Protein AF-A0A0T6AXT2-F1 (afdb_monomer_lite)

pLDDT: mean 82.11, std 9.49, range [40.38, 95.31]

Foldseek 3Di:
DVPDPDPVVVLVVLLVVLVVCVVVVVLVVVLPDDCVVCVVSNLVSLVVVQVVDQLLPRCSLVSSLVSQVVVDAVSLLVSLQSLQQSLLSLLVALDLSSLVSSLVSLVSNLVSLVSHDQVSQKYWDDDDPPPDFDWDFDDDDPPDPDDTDTDGDDPDTDMDGSLVSVLVSLVSVLLNLLCVQDVVCSVVSDPDLVVSLLVCLLSLQLQSSVVNCVSVVNDCLSSLLSLLVVLVVCVVDDQVVLVVSLVNNVCPVDPQDDPGSSSSSVSVSVVVLVVPDDPLDCSSLLSSLLSCLVVVHDDDPVSLQVCLQNDLQSVLVSCLVSVVLVVSLVSLLVVLCLLVVRCVVSNNHPDHPALVDDDDDHPLVSLVVSLVVLVVVCVVDPVSPCVVSSVSSVVSSVVSVVVVVVSVVVNVVVVVVPPD

Secondary structure (DSSP, 8-state):
-TT-S-HHHHHHHHHHHHHHHHHTT-HHHHHH---GGGHHHHHHHHHHHHHHS-STT-HHHHHHHHHHHHT-GGGHHHHHHHHHHHHHHHTT---HHHHHHHHHHHHHHHHHHHTS-GGG-EEEPPPPTTPPPEEEEPPPPTT--PPPPEEEE-----EEEHHHHHHHHHHHHHHHHHHHH-GGGGGS----HHHHHHHHHHHT-HHHHHHHHHHHT--SHHHHHHHHHHHHHHTTS-HHHHHHHHHTT-GGGS----SSHHHHHHHHHHHHHHHHSPTT--HHHHHHHHHHHHTTPPPPHHHHHHHHHHHHHHHHHHHHHTT-HHHHHHHHHHHHHHHTTSSGGGGT-SS-S-TTSPPP---HHHHHHHHHHHHHHHHH-TT-TTHHHHHHHHHHHHHHHHHHHHHHHHHHHHHHHT--

Sequence (420 aa):
MHSNPDKERKKDNLRELVKTLLDKRDLDTLMSFTYADMQELFCSILFMRARATDAIDNMYYDFLYSYQINRGAPFFRLAGSVMYEQAFRLSQYGTLEALEKQVKCYLASVNAFSLCDPKFTWVIKPFDVEIEEEVIELPREAGSDAEPEVIKLKKQLEVIDLVAIKKELALAIARLKLAKFDKKFITNFMTSPIELIMYLACAGIYKCALSLCTTFDVPYEPVFEIFTQQCLHTTTRDEAITWNWLVENDLHDLPIIGNSAIDVAWQLLQTLLFQYEEEHMTVLHRVVVEKMLNLGAFIPYWLSSSYKKRNASELLRLYYYNGYLNEAAQLACENILAVLNYGGEYFGYEKPLLPEVSPFCLPVNVIDSLLEELDVQNQYDVNRPLEKEYKQLKELFLKYIETSARISNEVCRTKMSGIY

Structure (mmCIF, N/CA/C/O backbone):
data_AF-A0A0T6AXT2-F1
#
_entry.id   AF-A0A0T6AXT2-F1
#
loop_
_atom_site.group_PDB
_atom_site.id
_atom_site.type_symbol
_atom_site.label_atom_id
_atom_site.label_alt_id
_atom_site.label_comp_id
_atom_site.label_asym_id
_atom_site.label_entity_id
_atom_site.label_seq_id
_atom_site.pdbx_PDB_ins_code
_atom_site.Cartn_x
_atom_site.Cartn_y
_atom_site.Cartn_z
_atom_site.occupancy
_atom_site.B_iso_or_equiv
_atom_site.auth_seq_id
_atom_site.auth_comp_id
_atom_site.auth_asym_id
_atom_site.auth_atom_id
_atom_site.pdbx_PDB_model_num
ATOM 1 N N . MET A 1 1 ? 24.341 2.643 -50.495 1.00 57.84 1 MET A N 1
ATOM 2 C CA . MET A 1 1 ? 24.407 1.226 -50.049 1.00 57.84 1 MET A CA 1
ATOM 3 C C . MET A 1 1 ? 23.564 0.272 -50.890 1.00 57.84 1 MET A C 1
ATOM 5 O O . MET A 1 1 ? 24.035 -0.826 -51.166 1.00 57.84 1 MET A O 1
ATOM 9 N N . HIS A 1 2 ? 22.362 0.661 -51.332 1.00 62.25 2 HIS A N 1
ATOM 10 C CA . HIS A 1 2 ? 21.473 -0.225 -52.101 1.00 62.25 2 HIS A CA 1
ATOM 11 C C . HIS A 1 2 ? 22.062 -0.736 -53.431 1.00 62.25 2 HIS A C 1
ATOM 13 O O . HIS A 1 2 ? 21.733 -1.846 -53.836 1.00 62.25 2 HIS A O 1
ATOM 19 N N . SER A 1 3 ? 22.999 0.000 -54.040 1.00 66.06 3 SER A N 1
ATOM 20 C CA . SER A 1 3 ? 23.632 -0.342 -55.324 1.00 66.06 3 SER A CA 1
ATOM 21 C C . SER A 1 3 ? 24.742 -1.402 -55.264 1.00 66.06 3 SER A C 1
ATOM 23 O O . SER A 1 3 ? 25.238 -1.801 -56.312 1.00 66.06 3 SER A O 1
ATOM 25 N N . ASN A 1 4 ? 25.175 -1.849 -54.077 1.00 69.44 4 ASN A N 1
ATOM 26 C CA . ASN A 1 4 ? 26.165 -2.931 -53.991 1.00 69.44 4 ASN A CA 1
ATOM 27 C C . ASN A 1 4 ? 25.477 -4.261 -54.390 1.00 69.44 4 ASN A C 1
ATOM 29 O O . ASN A 1 4 ? 24.362 -4.503 -53.945 1.00 69.44 4 ASN A O 1
ATOM 33 N N . PRO A 1 5 ? 26.031 -5.122 -55.249 1.00 70.19 5 PRO A N 1
ATOM 34 C CA . PRO A 1 5 ? 25.405 -6.414 -55.556 1.00 70.19 5 PRO A CA 1
ATOM 35 C C . PRO A 1 5 ? 25.638 -7.467 -54.458 1.00 70.19 5 PRO A C 1
ATOM 37 O O . PRO A 1 5 ? 24.816 -8.365 -54.286 1.00 70.19 5 PRO A O 1
ATOM 40 N N . ASP A 1 6 ? 26.712 -7.335 -53.675 1.00 79.12 6 ASP A N 1
ATOM 41 C CA . ASP A 1 6 ? 27.110 -8.309 -52.655 1.00 79.12 6 ASP A CA 1
ATOM 42 C C . ASP A 1 6 ? 26.412 -8.047 -51.306 1.00 79.12 6 ASP A C 1
ATOM 44 O O . ASP A 1 6 ? 26.507 -6.958 -50.730 1.00 79.12 6 ASP A O 1
ATOM 48 N N . LYS A 1 7 ? 25.688 -9.053 -50.799 1.00 75.88 7 LYS A N 1
ATOM 49 C CA . LYS A 1 7 ? 24.912 -8.968 -49.553 1.00 75.88 7 LYS A CA 1
ATOM 50 C C . LYS A 1 7 ? 25.792 -8.911 -48.304 1.00 75.88 7 LYS A C 1
ATOM 52 O O . LYS A 1 7 ? 25.381 -8.276 -47.336 1.00 75.88 7 LYS A O 1
ATOM 57 N N . GLU A 1 8 ? 26.965 -9.539 -48.301 1.00 79.12 8 GLU A N 1
ATOM 58 C CA . GLU A 1 8 ? 27.850 -9.538 -47.127 1.00 79.12 8 GLU A CA 1
ATOM 59 C C . GLU A 1 8 ? 28.540 -8.185 -46.986 1.00 79.12 8 GLU A C 1
ATOM 61 O O . GLU A 1 8 ? 28.421 -7.525 -45.952 1.00 79.12 8 GLU A O 1
ATOM 66 N N . ARG A 1 9 ? 29.097 -7.676 -48.089 1.00 81.00 9 ARG A N 1
ATOM 67 C CA . ARG A 1 9 ? 29.699 -6.335 -48.131 1.00 81.00 9 ARG A CA 1
ATOM 68 C C . ARG A 1 9 ? 28.706 -5.222 -47.801 1.00 81.00 9 ARG A C 1
ATOM 70 O O . ARG A 1 9 ? 29.094 -4.214 -47.220 1.00 81.00 9 ARG A O 1
ATOM 77 N N . LYS A 1 10 ? 27.414 -5.377 -48.122 1.00 80.06 10 LYS A N 1
ATOM 78 C CA . LYS A 1 10 ? 26.372 -4.438 -47.656 1.00 80.06 10 LYS A CA 1
ATOM 79 C C . LYS A 1 10 ? 26.297 -4.356 -46.134 1.00 80.06 10 LYS A C 1
ATOM 81 O O . LYS A 1 10 ? 26.192 -3.251 -45.606 1.00 80.06 10 LYS A O 1
ATOM 86 N N . LYS A 1 11 ? 26.328 -5.501 -45.445 1.00 82.06 11 LYS A N 1
ATOM 87 C CA . LYS A 1 11 ? 26.220 -5.569 -43.981 1.00 82.06 11 LYS A CA 1
ATOM 88 C C . LYS A 1 11 ? 27.437 -4.946 -43.309 1.00 82.06 11 LYS A C 1
ATOM 90 O O . LYS A 1 11 ? 27.269 -4.195 -42.351 1.00 82.06 11 LYS A O 1
ATOM 95 N N . ASP A 1 12 ? 28.632 -5.204 -43.830 1.00 82.88 12 ASP A N 1
ATOM 96 C CA . ASP A 1 12 ? 29.866 -4.644 -43.272 1.00 82.88 12 ASP A CA 1
ATOM 97 C C . ASP A 1 12 ? 29.969 -3.137 -43.507 1.00 82.88 12 ASP A C 1
ATOM 99 O O . ASP A 1 12 ? 30.229 -2.392 -42.562 1.00 82.88 12 ASP A O 1
ATOM 103 N N . ASN A 1 13 ? 29.609 -2.665 -44.705 1.00 84.56 13 ASN A N 1
ATOM 104 C CA . ASN A 1 13 ? 29.519 -1.231 -44.974 1.00 84.56 13 ASN A CA 1
ATOM 105 C C . ASN A 1 13 ? 28.505 -0.546 -44.040 1.00 84.56 13 ASN A C 1
ATOM 107 O O . ASN A 1 13 ? 28.740 0.576 -43.595 1.00 84.56 13 ASN A O 1
ATOM 111 N N . LEU A 1 14 ? 27.374 -1.198 -43.732 1.00 85.12 14 LEU A N 1
ATOM 112 C CA . LEU A 1 14 ? 26.386 -0.662 -42.793 1.00 85.12 14 LEU A CA 1
ATOM 113 C C . LEU A 1 14 ? 26.935 -0.595 -41.366 1.00 85.12 14 LEU A C 1
ATOM 115 O O . LEU A 1 14 ? 26.770 0.428 -40.709 1.00 85.12 14 LEU A O 1
ATOM 119 N N . ARG A 1 15 ? 27.620 -1.641 -40.893 1.00 84.81 15 ARG A N 1
ATOM 120 C CA . ARG A 1 15 ? 28.283 -1.632 -39.579 1.00 84.81 15 ARG A CA 1
ATOM 121 C C . ARG A 1 15 ? 29.287 -0.491 -39.465 1.00 84.81 15 ARG A C 1
ATOM 123 O O . ARG A 1 15 ? 29.291 0.205 -38.452 1.00 84.81 15 ARG A O 1
ATOM 130 N N . GLU A 1 16 ? 30.103 -0.283 -40.495 1.00 86.12 16 GLU A N 1
ATOM 131 C CA . GLU A 1 16 ? 31.092 0.794 -40.527 1.00 86.12 16 GLU A CA 1
ATOM 132 C C . GLU A 1 16 ? 30.427 2.178 -40.558 1.00 86.12 16 GLU A C 1
ATOM 134 O O . GLU A 1 16 ? 30.790 3.054 -39.773 1.00 86.12 16 GLU A O 1
ATOM 139 N N . LEU A 1 17 ? 29.384 2.368 -41.372 1.00 86.50 17 LEU A N 1
ATOM 140 C CA . LEU A 1 17 ? 28.624 3.621 -41.407 1.00 86.50 17 LEU A CA 1
ATOM 141 C C . LEU A 1 17 ? 27.991 3.941 -40.049 1.00 86.50 17 LEU A C 1
ATOM 143 O O . LEU A 1 17 ? 28.167 5.038 -39.530 1.00 86.50 17 LEU A O 1
ATOM 147 N N . VAL A 1 18 ? 27.284 2.980 -39.454 1.00 86.00 18 VAL A N 1
ATOM 148 C CA . VAL A 1 18 ? 26.634 3.159 -38.150 1.00 86.00 18 VAL A CA 1
ATOM 149 C C . VAL A 1 18 ? 27.677 3.477 -37.085 1.00 86.00 18 VAL A C 1
ATOM 151 O O . VAL A 1 18 ? 27.495 4.411 -36.313 1.00 86.00 18 VAL A O 1
ATOM 154 N N . LYS A 1 19 ? 28.809 2.763 -37.076 1.00 85.38 19 LYS A N 1
ATOM 155 C CA . LYS A 1 19 ? 29.915 3.048 -36.159 1.00 85.38 19 LYS A CA 1
ATOM 156 C C . LYS A 1 19 ? 30.432 4.479 -36.331 1.00 85.38 19 LYS A C 1
ATOM 158 O O . LYS A 1 19 ? 30.497 5.205 -35.347 1.00 85.38 19 LYS A O 1
ATOM 163 N N . THR A 1 20 ? 30.742 4.898 -37.558 1.00 87.50 20 THR A N 1
ATOM 164 C CA . THR A 1 20 ? 31.305 6.235 -37.817 1.00 87.50 20 THR A CA 1
ATOM 165 C C . THR A 1 20 ? 30.345 7.370 -37.464 1.00 87.50 20 THR A C 1
ATOM 167 O O . THR A 1 20 ? 30.788 8.383 -36.926 1.00 87.50 20 THR A O 1
ATOM 170 N N . LEU A 1 21 ? 29.046 7.217 -37.729 1.00 85.88 21 LEU A N 1
ATOM 171 C CA . LEU A 1 21 ? 28.040 8.231 -37.397 1.00 85.88 21 LEU A CA 1
ATOM 172 C C . LEU A 1 21 ? 27.759 8.302 -35.893 1.00 85.88 21 LEU A C 1
ATOM 174 O O . LEU A 1 21 ? 27.659 9.399 -35.346 1.00 85.88 21 LEU A O 1
ATOM 178 N N . LEU A 1 22 ? 27.714 7.156 -35.207 1.00 84.44 22 LEU A N 1
ATOM 179 C CA . LEU A 1 22 ? 27.574 7.114 -33.749 1.00 84.44 22 LEU A CA 1
ATOM 180 C C . LEU A 1 22 ? 28.797 7.706 -33.039 1.00 84.44 22 LEU A C 1
ATOM 182 O O . LEU A 1 22 ? 28.632 8.455 -32.080 1.00 84.44 22 LEU A O 1
ATOM 186 N N . ASP A 1 23 ? 30.009 7.423 -33.527 1.00 83.38 23 ASP A N 1
ATOM 187 C CA . ASP A 1 23 ? 31.248 7.992 -32.981 1.00 83.38 23 ASP A CA 1
ATOM 188 C C . ASP A 1 23 ? 31.289 9.523 -33.170 1.00 83.38 23 ASP A C 1
ATOM 190 O O . ASP A 1 23 ? 31.785 10.244 -32.306 1.00 83.38 23 ASP A O 1
ATOM 194 N N . LYS A 1 24 ? 30.707 10.036 -34.265 1.00 86.50 24 LYS A N 1
ATOM 195 C CA . LYS A 1 24 ? 30.551 11.477 -34.535 1.00 86.50 24 LYS A CA 1
ATOM 196 C C . LYS A 1 24 ? 29.349 12.128 -33.835 1.00 86.50 24 LYS A C 1
ATOM 198 O O . LYS A 1 24 ? 29.210 13.344 -33.925 1.00 86.50 24 LYS A O 1
ATOM 203 N N . ARG A 1 25 ? 28.498 11.350 -33.152 1.00 83.38 25 ARG A N 1
ATOM 204 C CA . ARG A 1 25 ? 27.211 11.780 -32.563 1.00 83.38 25 ARG A CA 1
ATOM 205 C C . ARG A 1 25 ? 26.263 12.473 -33.554 1.00 83.38 25 ARG A C 1
ATOM 207 O O . ARG A 1 25 ? 25.427 13.276 -33.151 1.00 83.38 25 ARG A O 1
ATOM 214 N N . ASP A 1 26 ? 26.358 12.135 -34.836 1.00 85.94 26 ASP A N 1
ATOM 215 C CA . ASP A 1 26 ? 25.481 12.685 -35.871 1.00 85.94 26 ASP A CA 1
ATOM 216 C C . ASP A 1 26 ? 24.208 11.829 -35.991 1.00 85.94 26 ASP A C 1
ATOM 218 O O . ASP A 1 26 ? 24.061 10.977 -36.870 1.00 85.94 26 ASP A O 1
ATOM 222 N N . LEU A 1 27 ? 23.328 11.977 -34.997 1.00 86.00 27 LEU A N 1
ATOM 223 C CA . LEU A 1 27 ? 22.125 11.153 -34.845 1.00 86.00 27 LEU A CA 1
ATOM 224 C C . LEU A 1 27 ? 21.013 11.552 -35.823 1.00 86.00 27 LEU A C 1
ATOM 226 O O . LEU A 1 27 ? 20.239 10.693 -36.248 1.00 86.00 27 LEU A O 1
ATOM 230 N N . ASP A 1 28 ? 20.957 12.823 -36.218 1.00 85.06 28 ASP A N 1
ATOM 231 C CA . ASP A 1 28 ? 19.927 13.341 -37.120 1.00 85.06 28 ASP A CA 1
ATOM 232 C C . ASP A 1 28 ? 20.070 12.737 -38.519 1.00 85.06 28 ASP A C 1
ATOM 234 O O . ASP A 1 28 ? 19.094 12.263 -39.113 1.00 85.06 28 ASP A O 1
ATOM 238 N N . THR A 1 29 ? 21.305 12.661 -39.028 1.00 86.12 29 THR A N 1
ATOM 239 C CA . THR A 1 29 ? 21.564 11.993 -40.308 1.00 86.12 29 THR A CA 1
ATOM 240 C C . THR A 1 29 ? 21.249 10.505 -40.215 1.00 86.12 29 THR A C 1
ATOM 242 O O . THR A 1 29 ? 20.589 9.969 -41.108 1.00 86.12 29 THR A O 1
ATOM 245 N N . LEU A 1 30 ? 21.603 9.851 -39.104 1.00 85.56 30 LEU A N 1
ATOM 246 C CA . LEU A 1 30 ? 21.303 8.438 -38.869 1.00 85.56 30 LEU A CA 1
ATOM 247 C C . LEU A 1 30 ? 19.792 8.146 -38.840 1.00 85.56 30 LEU A C 1
ATOM 249 O O . LEU A 1 30 ? 19.356 7.100 -39.329 1.00 85.56 30 LEU A O 1
ATOM 253 N N . MET A 1 31 ? 18.997 9.065 -38.291 1.00 85.50 31 MET A N 1
ATOM 254 C CA . MET A 1 31 ? 17.540 8.962 -38.212 1.00 85.50 31 MET A CA 1
ATOM 255 C C . MET A 1 31 ? 16.860 9.198 -39.567 1.00 85.50 31 MET A C 1
ATOM 257 O O . MET A 1 31 ? 15.831 8.586 -39.847 1.00 85.50 31 MET A O 1
ATOM 261 N N . SER A 1 32 ? 17.448 10.041 -40.422 1.00 84.94 32 SER A N 1
ATOM 262 C CA . SER A 1 32 ? 16.905 10.370 -41.748 1.00 84.94 32 SER A CA 1
ATOM 263 C C . SER A 1 32 ? 16.963 9.213 -42.758 1.00 84.94 32 SER A C 1
ATOM 265 O O . SER A 1 32 ? 16.230 9.211 -43.751 1.00 84.94 32 SER A O 1
ATOM 267 N N . PHE A 1 33 ? 17.825 8.216 -42.529 1.00 83.56 33 PHE A N 1
ATOM 268 C CA . PHE A 1 33 ? 18.017 7.117 -43.470 1.00 83.56 33 PHE A CA 1
ATOM 269 C C . PHE A 1 33 ? 16.868 6.100 -43.453 1.00 83.56 33 PHE A C 1
ATOM 271 O O . PHE A 1 33 ? 16.377 5.665 -42.410 1.00 83.56 33 PHE A O 1
ATOM 278 N N . THR A 1 34 ? 16.498 5.634 -44.647 1.00 79.62 34 THR A N 1
ATOM 279 C CA . THR A 1 34 ? 15.553 4.533 -44.855 1.00 79.62 34 THR A CA 1
ATOM 280 C C . THR A 1 34 ? 16.323 3.234 -45.101 1.00 79.62 34 THR A C 1
ATOM 282 O O . THR A 1 34 ? 16.891 3.019 -46.167 1.00 79.62 34 THR A O 1
ATOM 285 N N . TYR A 1 35 ? 16.374 2.342 -44.106 1.00 78.88 35 TYR A N 1
ATOM 286 C CA . TYR A 1 35 ? 17.206 1.130 -44.196 1.00 78.88 35 TYR A CA 1
ATOM 287 C C . TYR A 1 35 ? 16.524 -0.055 -44.899 1.00 78.88 35 TYR A C 1
ATOM 289 O O . TYR A 1 35 ? 17.212 -1.024 -45.225 1.00 78.88 35 TYR A O 1
ATOM 297 N N . ALA A 1 36 ? 15.212 0.023 -45.169 1.00 80.62 36 ALA A N 1
ATOM 298 C CA . ALA A 1 36 ? 14.412 -1.013 -45.838 1.00 80.62 36 ALA A CA 1
ATOM 299 C C . ALA A 1 36 ? 14.740 -2.431 -45.315 1.00 80.62 36 ALA A C 1
ATOM 301 O O . ALA A 1 36 ? 14.539 -2.708 -44.135 1.00 80.62 36 ALA A O 1
ATOM 302 N N . ASP A 1 37 ? 15.314 -3.304 -46.146 1.00 77.62 37 ASP A N 1
ATOM 303 C CA . ASP A 1 37 ? 15.639 -4.699 -45.800 1.00 77.62 37 ASP A CA 1
ATOM 304 C C . ASP A 1 37 ? 16.778 -4.854 -44.773 1.00 77.62 37 ASP A C 1
ATOM 306 O O . ASP A 1 37 ? 17.007 -5.939 -44.245 1.00 77.62 37 ASP A O 1
ATOM 310 N N . MET A 1 38 ? 17.536 -3.790 -44.490 1.00 81.88 38 MET A N 1
ATOM 311 C CA . MET A 1 38 ? 18.647 -3.806 -43.527 1.00 81.88 38 MET A CA 1
ATOM 312 C C . MET A 1 38 ? 18.247 -3.269 -42.148 1.00 81.88 38 MET A C 1
ATOM 314 O O . MET A 1 38 ? 19.096 -3.130 -41.267 1.00 81.88 38 MET A O 1
ATOM 318 N N . GLN A 1 39 ? 16.960 -2.987 -41.947 1.00 83.75 39 GLN A N 1
ATOM 319 C CA . GLN A 1 39 ? 16.410 -2.430 -40.716 1.00 83.75 39 GLN A CA 1
ATOM 320 C C . GLN A 1 39 ? 16.701 -3.290 -39.481 1.00 83.75 39 GLN A C 1
ATOM 322 O O . GLN A 1 39 ? 17.097 -2.774 -38.436 1.00 83.75 39 GLN A O 1
ATOM 327 N N . GLU A 1 40 ? 16.511 -4.603 -39.597 1.00 84.00 40 GLU A N 1
ATOM 328 C CA . GLU A 1 40 ? 16.754 -5.542 -38.500 1.00 84.00 40 GLU A CA 1
ATOM 329 C C . GLU A 1 40 ? 18.235 -5.577 -38.129 1.00 84.00 40 GLU A C 1
ATOM 331 O O . GLU A 1 40 ? 18.586 -5.541 -36.951 1.00 84.00 40 GLU A O 1
ATOM 336 N N . LEU A 1 41 ? 19.113 -5.555 -39.138 1.00 85.44 41 LEU A N 1
ATOM 337 C CA . LEU A 1 41 ? 20.555 -5.511 -38.928 1.00 85.44 41 LEU A CA 1
ATOM 338 C C . LEU A 1 41 ? 20.967 -4.200 -38.247 1.00 85.44 41 LEU A C 1
ATOM 340 O O . LEU A 1 41 ? 21.720 -4.233 -37.278 1.00 85.44 41 LEU A O 1
ATOM 344 N N . PHE A 1 42 ? 20.429 -3.065 -38.697 1.00 88.31 42 PHE A N 1
ATOM 345 C CA . PHE A 1 42 ? 20.650 -1.760 -38.076 1.00 88.31 42 PHE A CA 1
ATOM 346 C C . PHE A 1 42 ? 20.235 -1.752 -36.598 1.00 88.31 42 PHE A C 1
ATOM 348 O O . PHE A 1 42 ? 21.047 -1.421 -35.732 1.00 88.31 42 PHE A O 1
ATOM 355 N N . CYS A 1 43 ? 19.012 -2.203 -36.297 1.00 86.31 43 CYS A N 1
ATOM 356 C CA . CYS A 1 43 ? 18.528 -2.299 -34.920 1.00 86.31 43 CYS A CA 1
ATOM 357 C C . CYS A 1 43 ? 19.405 -3.249 -34.090 1.00 86.31 43 CYS A C 1
ATOM 359 O O . CYS A 1 43 ? 19.768 -2.908 -32.970 1.00 86.31 43 CYS A O 1
ATOM 361 N N . SER A 1 44 ? 19.810 -4.401 -34.639 1.00 87.56 44 SER A N 1
ATOM 362 C CA . SER A 1 44 ? 20.665 -5.371 -33.937 1.00 87.56 44 SER A CA 1
ATOM 363 C C . SER A 1 44 ? 22.030 -4.787 -33.555 1.00 87.56 44 SER A C 1
ATOM 365 O O . SER A 1 44 ? 22.498 -5.003 -32.440 1.00 87.56 44 SER A O 1
ATOM 367 N N . ILE A 1 45 ? 22.647 -3.994 -34.440 1.00 87.12 45 ILE A N 1
ATOM 368 C CA . ILE A 1 45 ? 23.931 -3.330 -34.179 1.00 87.12 45 ILE A CA 1
ATOM 369 C C . ILE A 1 45 ? 23.775 -2.329 -33.035 1.00 87.12 45 ILE A C 1
ATOM 371 O O . ILE A 1 45 ? 24.598 -2.309 -32.119 1.00 87.12 45 ILE A O 1
ATOM 375 N N . LEU A 1 46 ? 22.702 -1.536 -33.063 1.00 88.19 46 LEU A N 1
ATOM 376 C CA . LEU A 1 46 ? 22.404 -0.574 -32.007 1.00 88.19 46 LEU A CA 1
ATOM 377 C C . LEU A 1 46 ? 22.106 -1.253 -30.672 1.00 88.19 46 LEU A C 1
ATOM 379 O O . LEU A 1 46 ? 22.660 -0.827 -29.667 1.00 88.19 46 LEU A O 1
ATOM 383 N N . PHE A 1 47 ? 21.315 -2.328 -30.648 1.00 87.44 47 PHE A N 1
ATOM 384 C CA . PHE A 1 47 ? 21.064 -3.100 -29.428 1.00 87.44 47 PHE A CA 1
ATOM 385 C C . PHE A 1 47 ? 22.349 -3.698 -28.857 1.00 87.44 47 PHE A C 1
ATOM 387 O O . PHE A 1 47 ? 22.590 -3.576 -27.661 1.00 87.44 47 PHE A O 1
ATOM 394 N N . MET A 1 48 ? 23.206 -4.300 -29.690 1.00 86.88 48 MET A N 1
ATOM 395 C CA . MET A 1 48 ? 24.495 -4.836 -29.233 1.00 86.88 48 MET A CA 1
ATOM 396 C C . MET A 1 48 ? 25.365 -3.743 -28.606 1.00 86.88 48 MET A C 1
ATOM 398 O O . MET A 1 48 ? 25.965 -3.956 -27.555 1.00 86.88 48 MET A O 1
ATOM 402 N N . ARG A 1 49 ? 25.398 -2.552 -29.211 1.00 87.56 49 ARG A N 1
ATOM 403 C CA . ARG A 1 49 ? 26.180 -1.426 -28.694 1.00 87.56 49 ARG A CA 1
ATOM 404 C C . ARG A 1 49 ? 25.565 -0.808 -27.436 1.00 87.56 49 ARG A C 1
ATOM 406 O O . ARG A 1 49 ? 26.299 -0.505 -26.498 1.00 87.56 49 ARG A O 1
ATOM 413 N N . ALA A 1 50 ? 24.241 -0.691 -27.380 1.00 87.81 50 ALA A N 1
ATOM 414 C CA . ALA A 1 50 ? 23.507 -0.252 -26.197 1.00 87.81 50 ALA A CA 1
ATOM 415 C C . ALA A 1 50 ? 23.749 -1.203 -25.015 1.00 87.81 50 ALA A C 1
ATOM 417 O O . ALA A 1 50 ? 24.016 -0.744 -23.907 1.00 87.81 50 ALA A O 1
ATOM 418 N N . ARG A 1 51 ? 23.745 -2.520 -25.263 1.00 88.56 51 ARG A N 1
ATOM 419 C CA . ARG A 1 51 ? 24.036 -3.574 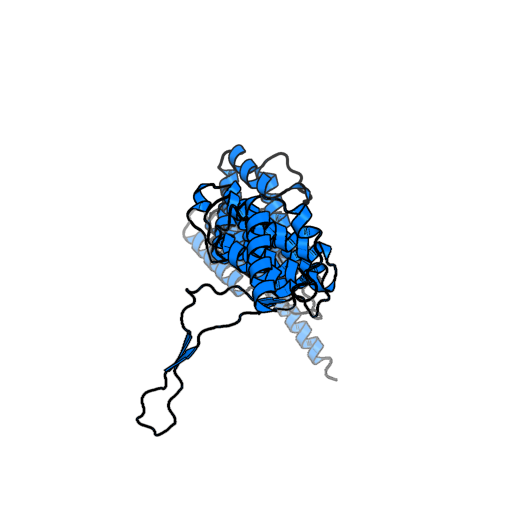-24.276 1.00 88.56 51 ARG A CA 1
ATOM 420 C C . ARG A 1 51 ? 25.483 -3.578 -23.792 1.00 88.56 51 ARG A C 1
ATOM 422 O O . ARG A 1 51 ? 25.717 -3.802 -22.614 1.00 88.56 51 ARG A O 1
ATOM 429 N N . ALA A 1 52 ? 26.434 -3.288 -24.675 1.00 87.25 52 ALA A N 1
ATOM 430 C CA . ALA A 1 52 ? 27.852 -3.215 -24.325 1.00 87.25 52 ALA A CA 1
ATOM 431 C C . ALA A 1 52 ? 28.244 -1.927 -23.576 1.00 87.25 52 ALA A C 1
ATOM 433 O O . ALA A 1 52 ? 29.276 -1.896 -22.912 1.00 87.25 52 ALA A O 1
ATOM 434 N N . THR A 1 53 ? 27.449 -0.862 -23.701 1.00 87.38 53 THR A N 1
ATOM 435 C CA . THR A 1 53 ? 27.696 0.420 -23.024 1.00 87.38 53 THR A CA 1
ATOM 436 C C . THR A 1 53 ? 27.074 0.407 -21.626 1.00 87.38 53 THR A C 1
ATOM 438 O O . THR A 1 53 ? 26.070 -0.279 -21.396 1.00 87.38 53 THR A O 1
ATOM 441 N N . ASP A 1 54 ? 27.659 1.174 -20.704 1.00 85.56 54 ASP A N 1
ATOM 442 C CA . ASP A 1 54 ? 27.105 1.406 -19.368 1.00 85.56 54 ASP A CA 1
ATOM 443 C C . ASP A 1 54 ? 25.654 1.917 -19.447 1.00 85.56 54 ASP A C 1
ATOM 445 O O . ASP A 1 54 ? 25.271 2.574 -20.416 1.00 85.56 54 ASP A O 1
ATOM 449 N N . ALA A 1 55 ? 24.811 1.571 -18.473 1.00 80.75 55 ALA A N 1
ATOM 450 C CA . ALA A 1 55 ? 23.383 1.894 -18.518 1.00 80.75 55 ALA A CA 1
ATOM 451 C C . ALA A 1 55 ? 23.102 3.380 -18.222 1.00 80.75 55 ALA A C 1
ATOM 453 O O . ALA A 1 55 ? 22.148 3.951 -18.765 1.00 80.75 55 ALA A O 1
ATOM 454 N N . ILE A 1 56 ? 23.942 4.009 -17.390 1.00 82.88 56 ILE A N 1
ATOM 455 C CA . ILE A 1 56 ? 23.773 5.397 -16.939 1.00 82.88 56 ILE A CA 1
ATOM 456 C C . ILE A 1 56 ? 24.010 6.367 -18.106 1.00 82.88 56 ILE A C 1
ATOM 458 O O . ILE A 1 56 ? 23.070 7.046 -18.527 1.00 82.88 56 ILE A O 1
ATOM 462 N N . ASP A 1 57 ? 25.200 6.369 -18.713 1.00 84.06 57 ASP A N 1
ATOM 463 C CA . ASP A 1 57 ? 25.519 7.202 -19.887 1.00 84.06 57 ASP A CA 1
ATOM 464 C C . ASP A 1 57 ? 25.248 6.461 -21.209 1.00 84.06 57 ASP A C 1
ATOM 466 O O . ASP A 1 57 ? 26.147 6.107 -21.975 1.00 84.06 57 ASP A O 1
ATOM 470 N N . ASN A 1 58 ? 23.969 6.165 -21.459 1.00 85.88 58 ASN A N 1
ATOM 471 C CA . ASN A 1 58 ? 23.540 5.389 -22.623 1.00 85.88 58 ASN A CA 1
ATOM 472 C C . ASN A 1 58 ? 22.607 6.169 -23.554 1.00 85.88 58 ASN A C 1
ATOM 474 O O . ASN A 1 58 ? 21.386 6.087 -23.431 1.00 85.88 58 ASN A O 1
ATOM 478 N N . MET A 1 59 ? 23.188 6.882 -24.522 1.00 87.12 59 MET A N 1
ATOM 479 C CA . MET A 1 59 ? 22.428 7.578 -25.574 1.00 87.12 59 MET A CA 1
ATOM 480 C C . MET A 1 59 ? 21.787 6.629 -26.601 1.00 87.12 59 MET A C 1
ATOM 482 O O . MET A 1 59 ? 20.911 7.034 -27.363 1.00 87.12 59 MET A O 1
ATOM 486 N N . TYR A 1 60 ? 22.226 5.366 -26.664 1.00 89.81 60 TYR A N 1
ATOM 487 C CA . TYR A 1 60 ? 21.781 4.437 -27.704 1.00 89.81 60 TYR A CA 1
ATOM 488 C C . TYR A 1 60 ? 20.343 3.967 -27.480 1.00 89.81 60 TYR A C 1
ATOM 490 O O . TYR A 1 60 ? 19.610 3.819 -28.455 1.00 89.81 60 TYR A O 1
ATOM 498 N N . TYR A 1 61 ? 19.919 3.767 -26.227 1.00 91.81 61 TYR A N 1
ATOM 499 C CA . TYR A 1 61 ? 18.520 3.455 -25.918 1.00 91.81 61 TYR A CA 1
ATOM 500 C C . TYR A 1 61 ? 17.591 4.638 -26.230 1.00 91.81 61 TYR A C 1
ATOM 502 O O . TYR A 1 61 ? 16.542 4.430 -26.837 1.00 91.81 61 TYR A O 1
ATOM 510 N N . ASP A 1 62 ? 18.003 5.872 -25.918 1.00 91.12 62 ASP A N 1
ATOM 511 C CA . ASP A 1 62 ? 17.237 7.089 -26.234 1.00 91.12 62 ASP A CA 1
ATOM 512 C C . ASP A 1 62 ? 17.076 7.267 -27.755 1.00 91.12 62 ASP A C 1
ATOM 514 O O . ASP A 1 62 ? 15.983 7.547 -28.266 1.00 91.12 62 ASP A O 1
ATOM 518 N N . PHE A 1 63 ? 18.155 7.019 -28.506 1.00 91.50 63 PHE A N 1
ATOM 519 C CA . PHE A 1 63 ? 18.117 7.001 -29.965 1.00 91.50 63 PHE A CA 1
ATOM 520 C C . PHE A 1 63 ? 17.216 5.880 -30.497 1.00 91.50 63 PHE A C 1
ATOM 522 O O . PHE A 1 63 ? 16.365 6.121 -31.347 1.00 91.50 63 PHE A O 1
ATOM 529 N N . LEU A 1 64 ? 17.357 4.653 -29.988 1.00 91.44 64 LEU A N 1
ATOM 530 C CA . LEU A 1 64 ? 16.528 3.519 -30.397 1.00 91.44 64 LEU A CA 1
ATOM 531 C C . LEU A 1 64 ? 15.041 3.793 -30.153 1.00 91.44 64 LEU A C 1
ATOM 533 O O . LEU A 1 64 ? 14.223 3.521 -31.027 1.00 91.44 64 LEU A O 1
ATOM 537 N N . TYR A 1 65 ? 14.686 4.359 -29.002 1.00 93.00 65 TYR A N 1
ATOM 538 C CA . TYR A 1 65 ? 13.309 4.718 -28.681 1.00 93.00 65 TYR A CA 1
ATOM 539 C C . TYR A 1 65 ? 12.753 5.777 -29.632 1.00 93.00 65 TYR A C 1
ATOM 541 O O . TYR A 1 65 ? 11.726 5.538 -30.267 1.00 93.00 65 TYR A O 1
ATOM 549 N N . SER A 1 66 ? 13.446 6.910 -29.792 1.00 91.38 66 SER A N 1
ATOM 550 C CA . SER A 1 66 ? 13.010 7.978 -30.707 1.00 91.38 66 SER A CA 1
ATOM 551 C C . SER A 1 66 ? 12.885 7.473 -32.145 1.00 91.38 66 SER A C 1
ATOM 553 O O . SER A 1 66 ? 11.900 7.756 -32.829 1.00 91.38 66 SER A O 1
ATOM 555 N N . TYR A 1 67 ? 13.822 6.626 -32.569 1.00 90.69 67 TYR A N 1
ATOM 556 C CA . TYR A 1 67 ? 13.789 5.971 -33.863 1.00 90.69 67 TYR A CA 1
ATOM 557 C C . TYR A 1 67 ? 12.552 5.081 -34.053 1.00 90.69 67 TYR A C 1
ATOM 559 O O . TYR A 1 67 ? 11.903 5.162 -35.094 1.00 90.69 67 TYR A O 1
ATOM 567 N N . GLN A 1 68 ? 12.181 4.251 -33.069 1.00 90.19 68 GLN A N 1
ATOM 568 C CA . GLN A 1 68 ? 10.987 3.404 -33.189 1.00 90.19 68 GLN A CA 1
ATOM 569 C C . GLN A 1 68 ? 9.681 4.205 -33.111 1.00 90.19 68 GLN A C 1
ATOM 571 O O . GLN A 1 68 ? 8.747 3.895 -33.849 1.00 90.19 68 GLN A O 1
ATOM 576 N N . ILE A 1 69 ? 9.615 5.253 -32.282 1.00 91.44 69 ILE A N 1
ATOM 577 C CA . ILE A 1 69 ? 8.439 6.133 -32.194 1.00 91.44 69 ILE A CA 1
ATOM 578 C C . ILE A 1 69 ? 8.191 6.853 -33.526 1.00 91.44 69 ILE A C 1
ATOM 580 O O . ILE A 1 69 ? 7.058 6.864 -34.009 1.00 91.44 69 ILE A O 1
ATOM 584 N N . ASN A 1 70 ? 9.240 7.364 -34.177 1.00 89.06 70 ASN A N 1
ATOM 585 C CA . ASN A 1 70 ? 9.123 8.057 -35.466 1.00 89.06 70 ASN A CA 1
ATOM 586 C C . ASN A 1 70 ? 8.611 7.165 -36.608 1.00 89.06 70 ASN A C 1
ATOM 588 O O . ASN A 1 70 ? 8.109 7.669 -37.611 1.00 89.06 70 ASN A O 1
ATOM 592 N N . ARG A 1 71 ? 8.702 5.839 -36.469 1.00 85.88 71 ARG A N 1
ATOM 593 C CA . ARG A 1 71 ? 8.188 4.877 -37.458 1.00 85.88 71 ARG A CA 1
ATOM 594 C C . ARG A 1 71 ? 6.698 4.568 -37.294 1.00 85.88 71 ARG A C 1
ATOM 596 O O . ARG A 1 71 ? 6.115 3.935 -38.173 1.00 85.88 71 ARG A O 1
ATOM 603 N N . GLY A 1 72 ? 6.088 5.010 -36.197 1.00 85.62 72 GLY A N 1
ATOM 604 C CA . GLY A 1 72 ? 4.651 4.927 -35.960 1.00 85.62 72 GLY A CA 1
ATOM 605 C C . GLY A 1 72 ? 4.154 3.596 -35.384 1.00 85.62 72 GLY A C 1
ATOM 606 O O . GLY A 1 72 ? 4.915 2.767 -34.881 1.00 85.62 72 GLY A O 1
ATOM 607 N N . ALA A 1 73 ? 2.834 3.409 -35.486 1.00 83.31 73 ALA A N 1
ATOM 608 C CA . ALA A 1 73 ? 2.043 2.403 -34.770 1.00 83.31 73 ALA A CA 1
ATOM 609 C C . ALA A 1 73 ? 2.625 0.977 -34.676 1.00 83.31 73 ALA A C 1
ATOM 611 O O . ALA A 1 73 ? 2.674 0.446 -33.564 1.00 83.31 73 ALA A O 1
ATOM 612 N N . PRO A 1 74 ? 3.105 0.332 -35.761 1.00 85.06 74 PRO A N 1
ATOM 613 C CA . PRO A 1 74 ? 3.575 -1.054 -35.674 1.00 85.06 74 PRO A CA 1
ATOM 614 C C . PRO A 1 74 ? 4.849 -1.235 -34.829 1.00 85.06 74 PRO A C 1
ATOM 616 O O . PRO A 1 74 ? 5.177 -2.363 -34.462 1.00 85.06 74 PRO A O 1
ATOM 619 N N . PHE A 1 75 ? 5.569 -0.155 -34.503 1.00 88.12 75 PHE A N 1
ATOM 620 C CA . PHE A 1 75 ? 6.846 -0.209 -33.784 1.00 88.12 75 PHE A CA 1
ATOM 621 C C . PHE A 1 75 ? 6.781 0.336 -32.353 1.00 88.12 75 PHE A C 1
ATOM 623 O O . PHE A 1 75 ? 7.786 0.280 -31.644 1.00 88.12 75 PHE A O 1
ATOM 630 N N . PHE A 1 76 ? 5.612 0.775 -31.877 1.00 90.06 76 PHE A N 1
ATOM 631 C CA . PHE A 1 76 ? 5.446 1.256 -30.499 1.00 90.06 76 PHE A CA 1
ATOM 632 C C . PHE A 1 76 ? 5.747 0.178 -29.454 1.00 90.06 76 PHE A C 1
ATOM 634 O O . PHE A 1 76 ? 6.404 0.463 -28.454 1.00 90.06 76 PHE A O 1
ATOM 641 N N . ARG A 1 77 ? 5.394 -1.085 -29.731 1.00 90.62 77 ARG A N 1
ATOM 642 C CA . ARG A 1 77 ? 5.751 -2.219 -28.864 1.00 90.62 77 ARG A CA 1
ATOM 643 C C . ARG A 1 77 ? 7.264 -2.340 -28.694 1.00 90.62 77 ARG A C 1
ATOM 645 O O . ARG A 1 77 ? 7.763 -2.526 -27.587 1.00 90.62 77 ARG A O 1
ATOM 652 N N . LEU A 1 78 ? 7.997 -2.213 -29.803 1.00 89.50 78 LEU A N 1
ATOM 653 C CA . LEU A 1 78 ? 9.453 -2.289 -29.789 1.00 89.50 78 LEU A CA 1
ATOM 654 C C . LEU A 1 78 ? 10.042 -1.093 -29.028 1.00 89.50 78 LEU A C 1
ATOM 656 O O . LEU A 1 78 ? 10.922 -1.295 -28.198 1.00 89.50 78 LEU A O 1
ATOM 660 N N . ALA A 1 79 ? 9.511 0.118 -29.232 1.00 91.88 79 ALA A N 1
ATOM 661 C CA . ALA A 1 79 ? 9.907 1.310 -28.477 1.00 91.88 79 ALA A CA 1
ATOM 662 C C . ALA A 1 79 ? 9.743 1.111 -26.959 1.00 91.88 79 ALA A C 1
ATOM 664 O O . ALA A 1 79 ? 10.673 1.373 -26.196 1.00 91.88 79 ALA A O 1
ATOM 665 N N . GLY A 1 80 ? 8.597 0.575 -26.529 1.00 92.12 80 GLY A N 1
ATOM 666 C CA . GLY A 1 80 ? 8.355 0.257 -25.123 1.00 92.12 80 GLY A CA 1
ATOM 667 C C . GLY A 1 80 ? 9.339 -0.780 -24.582 1.00 92.12 80 GLY A C 1
ATOM 668 O O . GLY A 1 80 ? 9.901 -0.596 -23.505 1.00 92.12 80 GLY A O 1
ATOM 669 N N . SER A 1 81 ? 9.633 -1.830 -25.356 1.00 91.62 81 SER A N 1
ATOM 670 C CA . SER A 1 81 ? 10.567 -2.883 -24.931 1.00 91.62 81 SER A CA 1
ATOM 671 C C . SER A 1 81 ? 12.015 -2.394 -24.791 1.00 91.62 81 SER A C 1
ATOM 673 O O . SER A 1 81 ? 12.705 -2.804 -23.864 1.00 91.62 81 SER A O 1
ATOM 675 N N . VAL A 1 82 ? 12.456 -1.467 -25.654 1.00 91.75 82 VAL A N 1
ATOM 676 C CA . VAL A 1 82 ? 13.777 -0.814 -25.579 1.00 91.75 82 VAL A CA 1
ATOM 677 C C . VAL A 1 82 ? 13.923 -0.070 -24.252 1.00 91.75 82 VAL A C 1
ATOM 679 O O . VAL A 1 82 ? 14.912 -0.248 -23.543 1.00 91.75 82 VAL A O 1
ATOM 682 N N . MET A 1 83 ? 12.922 0.743 -23.906 1.00 93.81 83 MET A N 1
ATOM 683 C CA . MET A 1 83 ? 12.928 1.530 -22.673 1.00 93.81 83 MET A CA 1
ATOM 684 C C . MET A 1 83 ? 12.767 0.659 -21.427 1.00 93.81 83 MET A C 1
ATOM 686 O O . MET A 1 83 ? 13.387 0.933 -20.402 1.00 93.81 83 MET A O 1
ATOM 690 N N . TYR A 1 84 ? 11.991 -0.422 -21.523 1.00 92.94 84 TYR A N 1
ATOM 691 C CA . TYR A 1 84 ? 11.881 -1.417 -20.461 1.00 92.94 84 TYR A CA 1
ATOM 692 C C . TYR A 1 84 ? 13.224 -2.109 -20.183 1.00 92.94 84 TYR A C 1
ATOM 694 O O . TYR A 1 84 ? 13.643 -2.186 -19.034 1.00 92.94 84 TYR A O 1
ATOM 702 N N . GLU A 1 85 ? 13.945 -2.545 -21.224 1.00 90.62 85 GLU A N 1
ATOM 703 C CA . GLU A 1 85 ? 15.271 -3.161 -21.076 1.00 90.62 85 GLU A CA 1
ATOM 704 C C . GLU A 1 85 ? 16.267 -2.199 -20.410 1.00 90.62 85 GLU A C 1
ATOM 706 O O . GLU A 1 85 ? 17.017 -2.598 -19.519 1.00 90.62 85 GLU A O 1
ATOM 711 N N . GLN A 1 86 ? 16.254 -0.920 -20.796 1.00 91.50 86 GLN A N 1
ATOM 712 C CA . GLN A 1 86 ? 17.094 0.095 -20.161 1.00 91.50 86 GLN A CA 1
ATOM 713 C C . GLN A 1 86 ? 16.737 0.289 -18.682 1.00 91.50 86 GLN A C 1
ATOM 715 O O . GLN A 1 86 ? 17.633 0.324 -17.840 1.00 91.50 86 GLN A O 1
ATOM 720 N N . ALA A 1 87 ? 15.446 0.391 -18.355 1.00 91.44 87 ALA A N 1
ATOM 721 C CA . ALA A 1 87 ? 14.974 0.544 -16.980 1.00 91.44 87 ALA A CA 1
ATOM 722 C C . ALA A 1 87 ? 15.328 -0.667 -16.102 1.00 91.44 87 ALA A C 1
ATOM 724 O O . ALA A 1 87 ? 15.695 -0.498 -14.936 1.00 91.44 87 ALA A O 1
ATOM 725 N N . PHE A 1 88 ? 15.261 -1.871 -16.676 1.00 88.75 88 PHE A N 1
ATOM 726 C CA . PHE A 1 88 ? 15.672 -3.105 -16.022 1.00 88.75 88 PHE A CA 1
ATOM 727 C C . PHE A 1 88 ? 17.176 -3.097 -15.739 1.00 88.75 88 PHE A C 1
ATOM 729 O O . PHE A 1 88 ? 17.590 -3.272 -14.605 1.00 88.75 88 PHE A O 1
ATOM 736 N N . ARG A 1 89 ? 18.020 -2.767 -16.721 1.00 87.94 89 ARG A N 1
ATOM 737 C CA . ARG A 1 89 ? 19.473 -2.674 -16.489 1.00 87.94 89 ARG A CA 1
ATOM 738 C C . ARG A 1 89 ? 19.836 -1.617 -15.446 1.00 87.94 89 ARG A C 1
ATOM 740 O O . ARG A 1 89 ? 20.720 -1.843 -14.628 1.00 87.94 89 ARG A O 1
ATOM 747 N N . LEU A 1 90 ? 19.136 -0.482 -15.440 1.00 88.25 90 LEU A N 1
ATOM 748 C CA . LEU A 1 90 ? 19.318 0.564 -14.431 1.00 88.25 90 LEU A CA 1
ATOM 749 C C . LEU A 1 90 ? 18.936 0.105 -13.014 1.00 88.25 90 LEU A C 1
ATOM 751 O O . LEU A 1 90 ? 19.413 0.706 -12.057 1.00 88.25 90 LEU A O 1
ATOM 755 N N . SER A 1 91 ? 18.143 -0.965 -12.850 1.00 83.81 91 SER A N 1
ATOM 756 C CA . SER A 1 91 ? 17.798 -1.495 -11.523 1.00 83.81 91 SER A CA 1
ATOM 757 C C . SER A 1 91 ? 18.986 -2.094 -10.782 1.00 83.81 91 SER A C 1
ATOM 759 O O . SER A 1 91 ? 18.901 -2.280 -9.577 1.00 83.81 91 SER A O 1
ATOM 761 N N . GLN A 1 92 ? 20.073 -2.414 -11.479 1.00 82.12 92 GLN A N 1
ATOM 762 C CA . GLN A 1 92 ? 21.290 -2.945 -10.865 1.00 82.12 92 GLN A CA 1
ATOM 763 C C . GLN A 1 92 ? 22.155 -1.832 -10.246 1.00 82.12 92 GLN A C 1
ATOM 765 O O . GLN A 1 92 ? 23.091 -2.109 -9.500 1.00 82.12 92 GLN A O 1
ATOM 770 N N . TYR A 1 93 ? 21.852 -0.561 -10.536 1.00 81.19 93 TYR A N 1
ATOM 771 C CA . TYR A 1 93 ? 22.665 0.573 -10.114 1.00 81.19 93 TYR A CA 1
ATOM 772 C C . TYR A 1 93 ? 22.069 1.265 -8.889 1.00 81.19 93 TYR A C 1
ATOM 774 O O . TYR A 1 93 ? 21.003 1.878 -8.937 1.00 81.19 93 TYR A O 1
ATOM 782 N N . GLY A 1 94 ? 22.838 1.248 -7.802 1.00 76.69 94 GLY A N 1
ATOM 783 C CA . GLY A 1 94 ? 22.566 1.953 -6.552 1.00 76.69 94 GLY A CA 1
ATOM 784 C C . GLY A 1 94 ? 22.863 3.448 -6.592 1.00 76.69 94 GLY A C 1
ATOM 785 O O . GLY A 1 94 ? 23.616 3.918 -5.749 1.00 76.69 94 GLY A O 1
ATOM 786 N N . THR A 1 95 ? 22.355 4.215 -7.562 1.00 85.38 95 THR A N 1
ATOM 787 C CA . THR A 1 95 ? 22.566 5.677 -7.597 1.00 85.38 95 THR A CA 1
ATOM 788 C C . THR A 1 95 ? 21.265 6.445 -7.803 1.00 85.38 95 THR A C 1
ATOM 790 O O . THR A 1 95 ? 20.341 5.974 -8.464 1.00 85.38 95 THR A O 1
ATOM 793 N N . LEU A 1 96 ? 21.187 7.660 -7.243 1.00 87.06 96 LEU A N 1
ATOM 794 C CA . LEU A 1 96 ? 20.006 8.518 -7.390 1.00 87.06 96 LEU A CA 1
ATOM 795 C C . LEU A 1 96 ? 19.738 8.849 -8.865 1.00 87.06 96 LEU A C 1
ATOM 797 O O . LEU A 1 96 ? 18.601 8.774 -9.312 1.00 87.06 96 LEU A O 1
ATOM 801 N N . GLU A 1 97 ? 20.786 9.162 -9.629 1.00 88.31 97 GLU A N 1
ATOM 802 C CA . GLU A 1 97 ? 20.673 9.464 -11.058 1.00 88.31 97 GLU A CA 1
ATOM 803 C C . GLU A 1 97 ? 20.162 8.260 -11.862 1.00 88.31 97 GLU A C 1
ATOM 805 O O . GLU A 1 97 ? 19.259 8.413 -12.689 1.00 88.31 97 GLU A O 1
ATOM 810 N N . ALA A 1 98 ? 20.677 7.054 -11.586 1.00 88.88 98 ALA A N 1
ATOM 811 C CA . ALA A 1 98 ? 20.199 5.837 -12.237 1.00 88.88 98 ALA A CA 1
ATOM 812 C C . ALA A 1 98 ? 18.721 5.582 -11.931 1.00 88.88 98 ALA A C 1
ATOM 814 O O . ALA A 1 98 ? 17.969 5.226 -12.833 1.00 88.88 98 ALA A O 1
ATOM 815 N N . LEU A 1 99 ? 18.287 5.833 -10.696 1.00 88.94 99 LEU A N 1
ATOM 816 C CA . LEU A 1 99 ? 16.902 5.671 -10.263 1.00 88.94 99 LEU A CA 1
ATOM 817 C C . LEU A 1 99 ? 15.959 6.702 -10.907 1.00 88.94 99 LEU A C 1
ATOM 819 O O . LEU A 1 99 ? 14.869 6.359 -11.365 1.00 88.94 99 LEU A O 1
ATOM 823 N N . GLU A 1 100 ? 16.383 7.965 -11.013 1.00 91.62 100 GLU A N 1
ATOM 824 C CA . GLU A 1 100 ? 15.631 8.990 -11.746 1.00 91.62 100 GLU A CA 1
ATOM 825 C C . GLU A 1 100 ? 15.498 8.643 -13.229 1.00 91.62 100 GLU A C 1
ATOM 827 O O . GLU A 1 100 ? 14.419 8.793 -13.812 1.00 91.62 100 GLU A O 1
ATOM 832 N N . LYS A 1 101 ? 16.576 8.147 -13.845 1.00 91.69 101 LYS A N 1
ATOM 833 C CA . LYS A 1 101 ? 16.549 7.679 -15.231 1.00 91.69 101 LYS A CA 1
ATOM 834 C C . LYS A 1 101 ? 15.678 6.432 -15.380 1.00 91.69 101 LYS A C 1
ATOM 836 O O . LYS A 1 101 ? 14.881 6.371 -16.310 1.00 91.69 101 LYS A O 1
ATOM 841 N N . GLN A 1 102 ? 15.738 5.503 -14.431 1.00 92.44 102 GLN A N 1
ATOM 842 C CA . GLN A 1 102 ? 14.915 4.298 -14.403 1.00 92.44 102 GLN A CA 1
ATOM 843 C C . GLN A 1 102 ? 13.422 4.641 -14.410 1.00 92.44 102 GLN A C 1
ATOM 845 O O . GLN A 1 102 ? 12.676 4.100 -15.224 1.00 92.44 102 GLN A O 1
ATOM 850 N N . VAL A 1 103 ? 12.985 5.575 -13.559 1.00 93.88 103 VAL A N 1
ATOM 851 C CA . VAL A 1 103 ? 11.584 6.026 -13.529 1.00 93.88 103 VAL A CA 1
ATOM 852 C C . VAL A 1 103 ? 11.176 6.650 -14.865 1.00 93.88 103 VAL A C 1
ATOM 854 O O . VAL A 1 103 ? 10.106 6.332 -15.383 1.00 93.88 103 VAL A O 1
ATOM 857 N N . LYS A 1 104 ? 12.032 7.483 -15.472 1.00 94.50 104 LYS A N 1
ATOM 858 C CA . LYS A 1 104 ? 11.772 8.069 -16.800 1.00 94.50 104 LYS A CA 1
ATOM 859 C C . LYS A 1 104 ? 11.649 6.997 -17.888 1.00 94.50 104 LYS A C 1
ATOM 861 O O . LYS A 1 104 ? 10.724 7.066 -18.695 1.00 94.50 104 LYS A O 1
ATOM 866 N N . CYS A 1 105 ? 12.529 5.996 -17.889 1.00 94.25 105 CYS A N 1
ATOM 867 C CA . CYS A 1 105 ? 12.494 4.884 -18.839 1.00 94.25 105 CYS A CA 1
ATOM 868 C C . CYS A 1 105 ? 11.226 4.031 -18.662 1.00 94.25 105 CYS A C 1
ATOM 870 O O . CYS A 1 105 ? 10.547 3.739 -19.647 1.00 94.25 105 CYS A O 1
ATOM 872 N N . TYR A 1 106 ? 10.834 3.692 -17.428 1.00 94.75 106 TYR A N 1
ATOM 873 C CA . TYR A 1 106 ? 9.571 2.987 -17.188 1.00 94.75 106 TYR A CA 1
ATOM 874 C C . TYR A 1 106 ? 8.353 3.814 -17.615 1.00 94.75 106 TYR A C 1
ATOM 876 O O . TYR A 1 106 ? 7.442 3.267 -18.230 1.00 94.75 106 TYR A O 1
ATOM 884 N N . LEU A 1 107 ? 8.337 5.126 -17.358 1.00 95.31 107 LEU A N 1
ATOM 885 C CA . LEU A 1 107 ? 7.263 6.013 -17.821 1.00 95.31 107 LEU A CA 1
ATOM 886 C C . LEU A 1 107 ? 7.171 6.035 -19.352 1.00 95.31 107 LEU A C 1
ATOM 888 O O . LEU A 1 107 ? 6.084 5.879 -19.904 1.00 95.31 107 LEU A O 1
ATOM 892 N N . ALA A 1 108 ? 8.304 6.178 -20.045 1.00 94.50 108 ALA A N 1
ATOM 893 C CA . ALA A 1 108 ? 8.360 6.127 -21.505 1.00 94.50 108 ALA A CA 1
ATOM 894 C C . ALA A 1 108 ? 7.871 4.773 -22.047 1.00 94.50 108 ALA A C 1
ATOM 896 O O . ALA A 1 108 ? 7.115 4.727 -23.017 1.00 94.50 108 ALA A O 1
ATOM 897 N N . SER A 1 109 ? 8.244 3.680 -21.377 1.00 94.25 109 SER A N 1
ATOM 898 C CA . SER A 1 109 ? 7.788 2.328 -21.692 1.00 94.25 109 SER A CA 1
ATOM 899 C C . SER A 1 109 ? 6.270 2.184 -21.543 1.00 94.25 109 SER A C 1
ATOM 901 O O . SER A 1 109 ? 5.591 1.815 -22.502 1.00 94.25 109 SER A O 1
ATOM 903 N N . VAL A 1 110 ? 5.706 2.561 -20.390 1.00 93.94 110 VAL A N 1
ATOM 904 C CA . VAL A 1 110 ? 4.255 2.510 -20.139 1.00 93.94 110 VAL A CA 1
ATOM 905 C C . VAL A 1 110 ? 3.489 3.371 -21.141 1.00 93.94 110 VAL A C 1
ATOM 907 O O . VAL A 1 110 ? 2.454 2.935 -21.649 1.00 93.94 110 VAL A O 1
ATOM 910 N N . ASN A 1 111 ? 4.002 4.556 -21.476 1.00 93.50 111 ASN A N 1
ATOM 911 C CA . ASN A 1 111 ? 3.398 5.425 -22.483 1.00 93.50 111 ASN A CA 1
ATOM 912 C C . ASN A 1 111 ? 3.396 4.763 -23.868 1.00 93.50 111 ASN A C 1
ATOM 914 O O . ASN A 1 111 ? 2.354 4.721 -24.516 1.00 93.50 111 ASN A O 1
ATOM 918 N N . ALA A 1 112 ? 4.518 4.183 -24.304 1.00 92.88 112 ALA A N 1
ATOM 919 C CA . ALA A 1 112 ? 4.606 3.489 -25.589 1.00 92.88 112 ALA A CA 1
ATOM 920 C C . ALA A 1 112 ? 3.690 2.255 -25.661 1.00 92.88 112 ALA A C 1
ATOM 922 O O . ALA A 1 112 ? 3.018 2.040 -26.671 1.00 92.88 112 ALA A O 1
ATOM 923 N N . PHE A 1 113 ? 3.596 1.474 -24.583 1.00 91.62 113 PHE A N 1
ATOM 924 C CA . PHE A 1 113 ? 2.673 0.339 -24.508 1.00 91.62 113 PHE A CA 1
ATOM 925 C C . PHE A 1 113 ? 1.205 0.758 -24.466 1.00 91.62 113 PHE A C 1
ATOM 927 O O . PHE A 1 113 ? 0.364 0.060 -25.024 1.00 91.62 113 PHE A O 1
ATOM 934 N N . SER A 1 114 ? 0.891 1.911 -23.872 1.00 90.12 114 SER A N 1
ATOM 935 C CA . SER A 1 114 ? -0.476 2.452 -23.858 1.00 90.12 114 SER A CA 1
ATOM 936 C C . SER A 1 114 ? -0.950 2.897 -25.248 1.00 90.12 114 SER A C 1
ATOM 938 O O . SER A 1 114 ? -2.151 2.984 -25.479 1.00 90.12 114 SER A O 1
ATOM 940 N N . LEU A 1 115 ? -0.023 3.151 -26.180 1.00 89.94 115 LEU A N 1
ATOM 941 C CA . LEU A 1 115 ? -0.325 3.435 -27.588 1.00 89.94 115 LEU A CA 1
ATOM 942 C C . LEU A 1 115 ? -0.503 2.164 -28.438 1.00 89.94 115 LEU A C 1
ATOM 944 O O . LEU A 1 115 ? -0.904 2.258 -29.599 1.00 89.94 115 LEU A O 1
ATOM 948 N N . CYS A 1 116 ? -0.170 0.988 -27.902 1.00 88.62 116 CYS A N 1
ATOM 949 C CA . CYS A 1 116 ? -0.311 -0.286 -28.600 1.00 88.62 116 CYS A CA 1
ATOM 950 C C . CYS A 1 116 ? -1.730 -0.849 -28.452 1.00 88.62 116 CYS A C 1
ATOM 952 O O . CYS A 1 116 ? -2.414 -0.610 -27.458 1.00 88.62 116 CYS A O 1
ATOM 954 N N . ASP A 1 117 ? -2.151 -1.664 -29.421 1.00 84.44 117 ASP A N 1
ATOM 955 C CA . ASP A 1 117 ? -3.347 -2.499 -29.268 1.00 84.44 117 ASP A CA 1
ATOM 956 C C . ASP A 1 117 ? -3.114 -3.501 -28.114 1.00 84.44 117 ASP A C 1
ATOM 958 O O . ASP A 1 117 ? -2.040 -4.116 -28.081 1.00 84.44 117 ASP A O 1
ATOM 962 N N . PRO A 1 118 ? -4.080 -3.691 -27.188 1.00 84.25 118 PRO A N 1
ATOM 963 C CA . PRO A 1 118 ? -3.962 -4.577 -26.024 1.00 84.25 118 PRO A CA 1
ATOM 964 C C . PRO A 1 118 ? -3.437 -5.985 -26.336 1.00 84.25 118 PRO A C 1
ATOM 966 O O . PRO A 1 118 ? -2.791 -6.597 -25.489 1.00 84.25 118 PRO A O 1
ATOM 969 N N . LYS A 1 119 ? -3.654 -6.500 -27.555 1.00 85.00 119 LYS A N 1
ATOM 970 C CA . LYS A 1 119 ? -3.138 -7.814 -27.986 1.00 85.00 119 LYS A CA 1
ATOM 971 C C . LYS A 1 119 ? -1.610 -7.903 -28.027 1.00 85.00 119 LYS A C 1
ATOM 973 O O . LYS A 1 119 ? -1.054 -8.998 -27.972 1.00 85.00 119 LYS A O 1
ATOM 978 N N . PHE A 1 120 ? -0.926 -6.773 -28.170 1.00 81.06 120 PHE A N 1
ATOM 979 C CA . PHE A 1 120 ? 0.522 -6.702 -28.363 1.00 81.06 120 PHE A CA 1
ATOM 980 C C . PHE A 1 120 ? 1.258 -6.111 -27.157 1.00 81.06 120 PHE A C 1
ATOM 982 O O . PHE A 1 120 ? 2.449 -5.812 -27.248 1.00 81.06 120 PHE A O 1
ATOM 989 N N . THR A 1 121 ? 0.570 -5.953 -26.029 1.00 83.88 121 THR A N 1
ATOM 990 C CA . THR A 1 121 ? 1.063 -5.222 -24.861 1.00 83.88 121 THR A CA 1
ATOM 991 C C . THR A 1 121 ? 1.809 -6.127 -23.880 1.00 83.88 121 THR A C 1
ATOM 993 O O . THR A 1 121 ? 1.463 -6.222 -22.704 1.00 83.88 121 THR A O 1
ATOM 996 N N . TRP A 1 122 ? 2.846 -6.791 -24.387 1.00 85.19 122 TRP A N 1
ATOM 997 C CA . TRP A 1 122 ? 3.701 -7.695 -23.624 1.00 85.19 122 TRP A CA 1
ATOM 998 C C . TRP A 1 122 ? 5.182 -7.470 -23.940 1.00 85.19 122 TRP A C 1
ATOM 1000 O O . TRP A 1 122 ? 5.553 -7.092 -25.059 1.00 85.19 122 TRP A O 1
ATOM 1010 N N . VAL A 1 123 ? 6.034 -7.731 -22.950 1.00 87.94 123 VAL A N 1
ATOM 1011 C CA . VAL A 1 123 ? 7.494 -7.593 -23.029 1.00 87.94 123 VAL A CA 1
ATOM 1012 C C . VAL A 1 123 ? 8.166 -8.836 -22.492 1.00 87.94 123 VAL A C 1
ATOM 1014 O O . VAL A 1 123 ? 7.676 -9.461 -21.563 1.00 87.94 123 VAL A O 1
ATOM 1017 N N . ILE A 1 124 ? 9.305 -9.191 -23.073 1.00 84.75 124 ILE A N 1
ATOM 1018 C CA . ILE A 1 124 ? 10.151 -10.251 -22.533 1.00 84.75 124 ILE A CA 1
ATOM 1019 C C . ILE A 1 124 ? 11.062 -9.615 -21.492 1.00 84.75 124 ILE A C 1
ATOM 1021 O O . ILE A 1 124 ? 11.819 -8.697 -21.823 1.00 84.75 124 ILE A O 1
ATOM 1025 N N . LYS A 1 125 ? 10.991 -10.098 -20.252 1.00 81.25 125 LYS A N 1
ATOM 1026 C CA . LYS A 1 125 ? 11.913 -9.673 -19.205 1.00 81.25 125 LYS A CA 1
ATOM 1027 C C . LYS A 1 125 ? 13.339 -10.056 -19.604 1.00 81.25 125 LYS A C 1
ATOM 1029 O O . LYS A 1 125 ? 13.564 -11.218 -19.956 1.00 81.25 125 LYS A O 1
ATOM 1034 N N . PRO A 1 126 ? 14.304 -9.123 -19.579 1.00 73.00 126 PRO A N 1
ATOM 1035 C CA . PRO A 1 126 ? 15.704 -9.489 -19.723 1.00 73.00 126 PRO A CA 1
ATOM 1036 C C . PRO A 1 126 ? 16.100 -10.460 -18.602 1.00 73.00 126 PRO A C 1
ATOM 1038 O O . PRO A 1 126 ? 15.706 -10.278 -17.453 1.00 73.00 126 PRO A O 1
ATOM 1041 N N . PHE A 1 127 ? 16.849 -11.506 -18.944 1.00 63.56 127 PHE A N 1
ATOM 1042 C CA . PHE A 1 127 ? 17.316 -12.493 -17.974 1.00 63.56 127 PHE A CA 1
ATOM 1043 C C . PHE A 1 127 ? 18.437 -11.915 -17.123 1.00 63.56 127 PHE A C 1
ATOM 1045 O O . PHE A 1 127 ? 19.477 -11.544 -17.670 1.00 63.56 127 PHE A O 1
ATOM 1052 N N . ASP A 1 128 ? 18.261 -11.920 -15.803 1.00 55.66 128 ASP A N 1
ATOM 1053 C CA . ASP A 1 128 ? 19.402 -11.929 -14.895 1.00 55.66 128 ASP A CA 1
ATOM 1054 C C . ASP A 1 128 ? 19.995 -13.342 -14.909 1.00 55.66 128 ASP A C 1
ATOM 1056 O O . ASP A 1 128 ? 19.296 -14.340 -14.733 1.00 55.66 128 ASP A O 1
ATOM 1060 N N . VAL A 1 129 ? 21.301 -13.433 -15.155 1.00 53.41 129 VAL A N 1
ATOM 1061 C CA . VAL A 1 129 ? 22.043 -14.707 -15.221 1.00 53.41 129 VAL A CA 1
ATOM 1062 C C . VAL A 1 129 ? 22.056 -15.429 -13.859 1.00 53.41 129 VAL A C 1
ATOM 1064 O O . VAL A 1 129 ? 22.404 -16.602 -13.786 1.00 53.41 129 VAL A O 1
ATOM 1067 N N . GLU A 1 130 ? 21.641 -14.739 -12.795 1.00 51.38 130 GLU A N 1
ATOM 1068 C CA . GLU A 1 130 ? 21.693 -15.173 -11.396 1.00 51.38 130 GLU A CA 1
ATOM 1069 C C . GLU A 1 130 ? 20.431 -15.906 -10.901 1.00 51.38 130 GLU A C 1
ATOM 1071 O O . GLU A 1 130 ? 20.380 -16.288 -9.736 1.00 51.38 1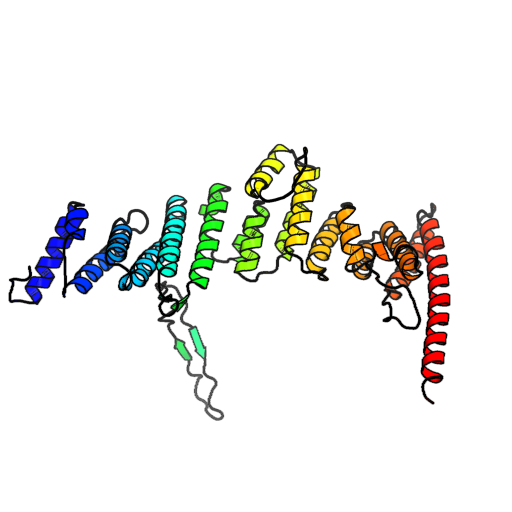30 GLU A O 1
ATOM 1076 N N . ILE A 1 131 ? 19.413 -16.128 -11.745 1.00 55.72 131 ILE A N 1
ATOM 1077 C CA . ILE A 1 131 ? 18.220 -16.887 -11.329 1.00 55.72 131 ILE A CA 1
ATOM 1078 C C . ILE A 1 131 ? 18.611 -18.352 -11.080 1.00 55.72 131 ILE A C 1
ATOM 1080 O O . ILE A 1 131 ? 19.123 -19.029 -11.977 1.00 55.72 131 ILE A O 1
ATOM 1084 N N . GLU A 1 132 ? 18.358 -18.824 -9.857 1.00 53.66 132 GLU A N 1
ATOM 1085 C CA . GLU A 1 132 ? 18.608 -20.195 -9.405 1.00 53.66 132 GLU A CA 1
ATOM 1086 C C . GLU A 1 132 ? 17.950 -21.219 -10.350 1.00 53.66 132 GLU A C 1
ATOM 1088 O O . GLU A 1 132 ? 16.813 -21.050 -10.794 1.00 53.66 132 GLU A O 1
ATOM 1093 N N . GLU A 1 133 ? 18.684 -22.282 -10.697 1.00 57.94 133 GLU A N 1
ATOM 1094 C CA . GLU A 1 133 ? 18.139 -23.404 -11.468 1.00 57.94 133 GLU A CA 1
ATOM 1095 C C . GLU A 1 133 ? 17.024 -24.056 -10.637 1.00 57.94 133 GLU A C 1
ATOM 1097 O O . GLU A 1 133 ? 17.296 -24.572 -9.553 1.00 57.94 133 GLU A O 1
ATOM 1102 N N . GLU A 1 134 ? 15.778 -24.056 -11.123 1.00 60.53 134 GLU A N 1
ATOM 1103 C CA . GLU A 1 134 ? 14.704 -24.783 -10.444 1.00 60.53 134 GLU A CA 1
ATOM 1104 C C . GLU A 1 134 ? 14.986 -26.281 -10.577 1.00 60.53 134 GLU A C 1
ATOM 1106 O O . GLU A 1 134 ? 14.985 -26.854 -11.673 1.00 60.53 134 GLU A O 1
ATOM 1111 N N . VAL A 1 135 ? 15.279 -26.906 -9.440 1.00 65.62 135 VAL A N 1
ATOM 1112 C CA . VAL A 1 135 ? 15.527 -28.339 -9.332 1.00 65.62 135 VAL A CA 1
ATOM 1113 C C . VAL A 1 135 ? 14.200 -29.018 -9.018 1.00 65.62 135 VAL A C 1
ATOM 1115 O O . VAL A 1 135 ? 13.694 -28.917 -7.904 1.00 65.62 135 VAL A O 1
ATOM 1118 N N . ILE A 1 136 ? 13.622 -29.699 -10.004 1.00 75.00 136 ILE A N 1
ATOM 1119 C CA . ILE A 1 136 ? 12.425 -30.517 -9.812 1.00 75.00 136 ILE A CA 1
ATOM 1120 C C . ILE A 1 136 ? 12.868 -31.965 -9.642 1.00 75.00 136 ILE A C 1
ATOM 1122 O O . ILE A 1 136 ? 13.421 -32.569 -10.562 1.00 75.00 136 ILE A O 1
ATOM 1126 N N . GLU A 1 137 ? 12.605 -32.524 -8.466 1.00 72.56 137 GLU A N 1
ATOM 1127 C CA . GLU A 1 137 ? 12.755 -33.955 -8.216 1.00 72.56 137 GLU A CA 1
ATOM 1128 C C . GLU A 1 137 ? 11.477 -34.670 -8.656 1.00 72.56 137 GLU A C 1
ATOM 1130 O O . GLU A 1 137 ? 10.395 -34.438 -8.109 1.00 72.56 137 GLU A O 1
ATOM 1135 N N . LEU A 1 138 ? 11.582 -35.530 -9.669 1.00 74.69 138 LEU A N 1
ATOM 1136 C CA . LEU A 1 138 ? 10.452 -36.347 -10.085 1.00 74.69 138 LEU A CA 1
ATOM 1137 C C . LEU A 1 138 ? 10.232 -37.495 -9.085 1.00 74.69 138 LEU A C 1
ATOM 1139 O O . LEU A 1 138 ? 11.196 -38.158 -8.681 1.00 74.69 138 LEU A O 1
ATOM 1143 N N . PRO A 1 139 ? 8.973 -37.768 -8.688 1.00 70.19 139 PRO A N 1
ATOM 1144 C CA . PRO A 1 139 ? 8.673 -38.903 -7.834 1.00 70.19 139 PRO A CA 1
ATOM 1145 C C . PRO A 1 139 ? 9.072 -40.207 -8.527 1.00 70.19 139 PRO A C 1
ATOM 1147 O O . PRO A 1 139 ? 8.872 -40.373 -9.729 1.00 70.19 139 PRO A O 1
ATOM 1150 N N . ARG A 1 140 ? 9.611 -41.151 -7.750 1.00 71.94 140 ARG A N 1
ATOM 1151 C CA . ARG A 1 140 ? 10.012 -42.467 -8.261 1.00 71.94 140 ARG A CA 1
ATOM 1152 C C . ARG A 1 140 ? 8.807 -43.211 -8.835 1.00 71.94 140 ARG A C 1
ATOM 1154 O O . ARG A 1 140 ? 7.730 -43.208 -8.235 1.00 71.94 140 ARG A O 1
ATOM 1161 N N . GLU A 1 141 ? 9.007 -43.912 -9.948 1.00 71.69 141 GLU A N 1
ATOM 1162 C CA . GLU A 1 141 ? 8.026 -44.885 -10.426 1.00 71.69 141 GLU A CA 1
ATOM 1163 C C . GLU A 1 141 ? 7.837 -45.987 -9.370 1.00 71.69 141 GLU A C 1
ATOM 1165 O O . GLU A 1 141 ? 8.804 -46.529 -8.823 1.00 71.69 141 GLU A O 1
ATOM 1170 N N . ALA A 1 142 ? 6.583 -46.302 -9.038 1.00 63.22 142 ALA A N 1
ATOM 1171 C CA . ALA A 1 142 ? 6.269 -47.246 -7.972 1.00 63.22 142 ALA A CA 1
ATOM 1172 C C . ALA A 1 142 ? 6.819 -48.650 -8.296 1.00 63.22 142 ALA A C 1
ATOM 1174 O O . ALA A 1 142 ? 6.369 -49.293 -9.242 1.00 63.22 142 ALA A O 1
ATOM 1175 N N . GLY A 1 143 ? 7.768 -49.134 -7.484 1.00 68.88 143 GLY A N 1
ATOM 1176 C CA . GLY A 1 143 ? 8.398 -50.455 -7.633 1.00 68.88 143 GLY A CA 1
ATOM 1177 C C . GLY A 1 143 ? 9.798 -50.458 -8.261 1.00 68.88 143 GLY A C 1
ATOM 1178 O O . GLY A 1 143 ? 10.338 -51.537 -8.489 1.00 68.88 143 GLY A O 1
ATOM 1179 N N . SER A 1 144 ? 10.391 -49.289 -8.521 1.00 71.06 144 SER A N 1
ATOM 1180 C CA . SER A 1 144 ? 11.771 -49.148 -9.006 1.00 71.06 144 SER A CA 1
ATOM 1181 C C . SER A 1 144 ? 12.745 -48.762 -7.879 1.00 71.06 144 SER A C 1
ATOM 1183 O O . SER A 1 144 ? 12.456 -47.859 -7.094 1.00 71.06 144 SER A O 1
ATOM 1185 N N . ASP A 1 145 ? 13.921 -49.404 -7.838 1.00 68.88 145 ASP A N 1
ATOM 1186 C CA . ASP A 1 145 ? 15.063 -49.041 -6.971 1.00 68.88 145 ASP A CA 1
ATOM 1187 C C . ASP A 1 145 ? 15.906 -47.880 -7.550 1.00 68.88 145 ASP A C 1
ATOM 1189 O O . ASP A 1 145 ? 16.969 -47.551 -7.021 1.00 68.88 145 ASP A O 1
ATOM 1193 N N . ALA A 1 146 ? 15.462 -47.256 -8.647 1.00 67.06 146 ALA A N 1
ATOM 1194 C CA . ALA A 1 146 ? 16.175 -46.145 -9.266 1.00 67.06 146 ALA A CA 1
ATOM 1195 C C . ALA A 1 146 ? 16.180 -44.885 -8.379 1.00 67.06 146 ALA A C 1
ATOM 1197 O O . ALA A 1 146 ? 15.209 -44.567 -7.681 1.00 67.06 146 ALA A O 1
ATOM 1198 N N . GLU A 1 147 ? 17.291 -44.151 -8.428 1.00 69.44 147 GLU A N 1
ATOM 1199 C CA . GLU A 1 147 ? 17.408 -42.826 -7.821 1.00 69.44 147 GLU A CA 1
ATOM 1200 C C . GLU A 1 147 ? 16.415 -41.846 -8.479 1.00 69.44 147 GLU A C 1
ATOM 1202 O O . GLU A 1 147 ? 16.110 -41.994 -9.665 1.00 69.44 147 GLU A O 1
ATOM 1207 N N . PRO A 1 148 ? 15.861 -40.875 -7.727 1.00 66.81 148 PRO A N 1
ATOM 1208 C CA . PRO A 1 148 ? 14.911 -39.912 -8.277 1.00 66.81 148 PRO A CA 1
ATOM 1209 C C . PRO A 1 148 ? 15.563 -39.109 -9.408 1.00 66.81 148 PRO A C 1
ATOM 1211 O O . PRO A 1 148 ? 16.675 -38.598 -9.257 1.00 66.81 148 PRO A O 1
ATOM 1214 N N . GLU A 1 149 ? 14.871 -38.990 -10.542 1.00 73.50 149 GLU A N 1
ATOM 1215 C CA . GLU A 1 149 ? 15.343 -38.157 -11.643 1.00 73.50 149 GLU A CA 1
ATOM 1216 C C . GLU A 1 149 ? 15.234 -36.683 -11.253 1.00 73.50 149 GLU A C 1
ATOM 1218 O O . GLU A 1 149 ? 14.157 -36.167 -10.944 1.00 73.50 149 GLU A O 1
ATOM 1223 N N . VAL A 1 150 ? 16.377 -36.002 -11.271 1.00 74.62 150 VAL A N 1
ATOM 1224 C CA . VAL A 1 150 ? 16.480 -34.582 -10.955 1.00 74.62 150 VAL A CA 1
ATOM 1225 C C . VAL A 1 150 ? 16.507 -33.793 -12.260 1.00 74.62 150 VAL A C 1
ATOM 1227 O O . VAL A 1 150 ? 17.514 -33.784 -12.973 1.00 74.62 150 VAL A O 1
ATOM 1230 N N . ILE A 1 151 ? 15.407 -33.111 -12.579 1.00 74.44 151 ILE A N 1
ATOM 1231 C CA . ILE A 1 151 ? 15.328 -32.224 -13.740 1.00 74.44 151 ILE A CA 1
ATOM 1232 C C . ILE A 1 151 ? 15.697 -30.812 -13.299 1.00 74.44 151 ILE A C 1
ATOM 1234 O O . ILE A 1 151 ? 15.037 -30.211 -12.456 1.00 74.44 151 ILE A O 1
ATOM 1238 N N . LYS A 1 152 ? 16.743 -30.259 -13.916 1.00 71.75 152 LYS A N 1
ATOM 1239 C CA . LYS A 1 152 ? 17.139 -28.860 -13.740 1.00 71.75 152 LYS A CA 1
ATOM 1240 C C . LYS A 1 152 ? 16.509 -28.012 -14.835 1.00 71.75 152 LYS A C 1
ATOM 1242 O O . LYS A 1 152 ? 16.939 -28.071 -15.990 1.00 71.75 152 LYS A O 1
ATOM 1247 N N . LEU A 1 153 ? 15.494 -27.231 -14.489 1.00 64.62 153 LEU A N 1
ATOM 1248 C CA . LEU A 1 153 ? 14.869 -26.296 -15.414 1.00 64.62 153 LEU A CA 1
ATOM 1249 C C . LEU A 1 153 ? 15.561 -24.936 -15.322 1.00 64.62 153 LEU A C 1
ATOM 1251 O O . LEU A 1 153 ? 15.661 -24.325 -14.261 1.00 64.62 153 LEU A O 1
ATOM 1255 N N . LYS A 1 154 ? 16.021 -24.433 -16.470 1.00 62.34 154 LYS A N 1
ATOM 1256 C CA . LYS A 1 154 ? 16.425 -23.031 -16.614 1.00 62.34 154 LYS A CA 1
ATOM 1257 C C . LYS A 1 154 ? 15.219 -22.251 -17.105 1.00 62.34 154 LYS A C 1
ATOM 1259 O O . LYS A 1 154 ? 14.756 -22.493 -18.220 1.00 62.34 154 LYS A O 1
ATOM 1264 N N . LYS A 1 155 ? 14.711 -21.314 -16.303 1.00 59.03 155 LYS A N 1
ATOM 1265 C CA . LYS A 1 155 ? 13.671 -20.381 -16.751 1.00 59.03 155 LYS A CA 1
ATOM 1266 C C . LYS A 1 155 ? 14.282 -19.512 -17.860 1.00 59.03 155 LYS A C 1
ATOM 1268 O O . LYS A 1 155 ? 15.184 -18.730 -17.597 1.00 59.03 155 LYS A O 1
ATOM 1273 N N . GLN A 1 156 ? 13.859 -19.725 -19.109 1.00 58.91 156 GLN A N 1
ATOM 1274 C CA . GLN A 1 156 ? 14.460 -19.103 -20.306 1.00 58.91 156 GLN A CA 1
ATOM 1275 C C . GLN A 1 156 ? 13.615 -17.988 -20.927 1.00 58.91 156 GLN A C 1
ATOM 1277 O O . GLN A 1 156 ? 14.115 -17.267 -21.789 1.00 58.91 156 GLN A O 1
ATOM 1282 N N . LEU A 1 157 ? 12.341 -17.844 -20.540 1.00 68.19 157 LEU A N 1
ATOM 1283 C CA . LEU A 1 157 ? 11.480 -16.767 -21.038 1.00 68.19 157 LEU A CA 1
ATOM 1284 C C . LEU A 1 157 ? 10.428 -16.366 -19.985 1.00 68.19 157 LEU A C 1
ATOM 1286 O O . LEU A 1 157 ? 9.631 -17.202 -19.573 1.00 68.19 157 LEU A O 1
ATOM 1290 N N . GLU A 1 158 ? 10.410 -15.098 -19.564 1.00 78.19 158 GLU A N 1
ATOM 1291 C CA . GLU A 1 158 ? 9.340 -14.518 -18.744 1.00 78.19 158 GLU A CA 1
ATOM 1292 C C . GLU A 1 158 ? 8.687 -13.388 -19.541 1.00 78.19 158 GLU A C 1
ATOM 1294 O O . GLU A 1 158 ? 9.355 -12.440 -19.959 1.00 78.19 158 GLU A O 1
ATOM 1299 N N . VAL A 1 159 ? 7.388 -13.528 -19.802 1.00 83.62 159 VAL A N 1
ATOM 1300 C CA . VAL A 1 159 ? 6.588 -12.530 -20.517 1.00 83.62 159 VAL A CA 1
ATOM 1301 C C . VAL A 1 159 ? 5.820 -11.713 -19.490 1.00 83.62 159 VAL A C 1
ATOM 1303 O O . VAL A 1 159 ? 5.136 -12.269 -18.636 1.00 83.62 159 VAL A O 1
ATOM 1306 N N . ILE A 1 160 ? 5.965 -10.397 -19.574 1.00 85.12 160 ILE A N 1
ATOM 1307 C CA . ILE A 1 160 ? 5.413 -9.418 -18.646 1.00 85.12 160 ILE A CA 1
ATOM 1308 C C . ILE A 1 160 ? 4.368 -8.578 -19.371 1.00 85.12 160 ILE A C 1
ATOM 1310 O O . ILE A 1 160 ? 4.627 -8.042 -20.452 1.00 85.12 160 ILE A O 1
ATOM 1314 N N . ASP A 1 161 ? 3.217 -8.410 -18.728 1.00 88.75 161 ASP A N 1
ATOM 1315 C CA . ASP A 1 161 ? 2.131 -7.554 -19.197 1.00 88.75 161 ASP A CA 1
ATOM 1316 C C . ASP A 1 161 ? 2.282 -6.106 -18.712 1.00 88.75 161 ASP A C 1
ATOM 1318 O O . ASP A 1 161 ? 2.948 -5.811 -17.718 1.00 88.75 161 ASP A O 1
ATOM 1322 N N . LEU A 1 162 ? 1.561 -5.176 -19.344 1.00 88.81 162 LEU A N 1
ATOM 1323 C CA . LEU A 1 162 ? 1.549 -3.761 -18.942 1.00 88.81 162 LEU A CA 1
ATOM 1324 C C . LEU A 1 162 ? 1.160 -3.531 -17.475 1.00 88.81 162 LEU A C 1
ATOM 1326 O O . LEU A 1 162 ? 1.650 -2.580 -16.866 1.00 88.81 162 LEU A O 1
ATOM 1330 N N . VAL A 1 163 ? 0.314 -4.381 -16.887 1.00 90.44 163 VAL A N 1
ATOM 1331 C CA . VAL A 1 163 ? -0.029 -4.282 -15.457 1.00 90.44 163 VAL A CA 1
ATOM 1332 C C . VAL A 1 163 ? 1.209 -4.513 -14.593 1.00 90.44 163 VAL A C 1
ATOM 1334 O O . VAL A 1 163 ? 1.457 -3.749 -13.665 1.00 90.44 163 VAL A O 1
ATOM 1337 N N . ALA A 1 164 ? 2.024 -5.512 -14.925 1.00 89.38 164 ALA A N 1
ATOM 1338 C CA . ALA A 1 164 ? 3.252 -5.800 -14.198 1.00 89.38 164 ALA A CA 1
ATOM 1339 C C . ALA A 1 164 ? 4.315 -4.706 -14.416 1.00 89.38 164 ALA A C 1
ATOM 1341 O O . ALA A 1 164 ? 4.933 -4.275 -13.445 1.00 89.38 164 ALA A O 1
ATOM 1342 N N . ILE A 1 165 ? 4.433 -4.142 -15.626 1.00 89.81 165 ILE A N 1
ATOM 1343 C CA . ILE A 1 165 ? 5.307 -2.974 -15.876 1.00 89.81 165 ILE A CA 1
ATOM 1344 C C . ILE A 1 165 ? 4.872 -1.771 -15.022 1.00 89.81 165 ILE A C 1
ATOM 1346 O O . ILE A 1 165 ? 5.708 -1.075 -14.448 1.00 89.81 165 ILE A O 1
ATOM 1350 N N . LYS A 1 166 ? 3.560 -1.530 -14.884 1.00 92.06 166 LYS A N 1
ATOM 1351 C CA . LYS A 1 166 ? 3.034 -0.475 -14.002 1.00 92.06 166 LYS A CA 1
ATOM 1352 C C . LYS A 1 166 ? 3.364 -0.727 -12.527 1.00 92.06 166 LYS A C 1
ATOM 1354 O O . LYS A 1 166 ? 3.664 0.232 -11.819 1.00 92.06 166 LYS A O 1
ATOM 1359 N N . LYS A 1 167 ? 3.349 -1.984 -12.069 1.00 91.56 167 LYS A N 1
ATOM 1360 C CA . LYS A 1 167 ? 3.776 -2.347 -10.705 1.00 91.56 167 LYS A CA 1
ATOM 1361 C C . LYS A 1 167 ? 5.271 -2.082 -10.489 1.00 91.56 167 LYS A C 1
ATOM 1363 O O . LYS A 1 167 ? 5.641 -1.485 -9.482 1.00 91.56 167 LYS A O 1
ATOM 1368 N N . GLU A 1 168 ? 6.127 -2.445 -11.444 1.00 89.12 168 GLU A N 1
ATOM 1369 C CA . GLU A 1 168 ? 7.571 -2.157 -11.378 1.00 89.12 168 GLU A CA 1
ATOM 1370 C C . GLU A 1 168 ? 7.864 -0.648 -11.400 1.00 89.12 168 GLU A C 1
ATOM 1372 O O . GLU A 1 168 ? 8.710 -0.161 -10.647 1.00 89.12 168 GLU A O 1
ATOM 1377 N N . LEU A 1 169 ? 7.105 0.117 -12.190 1.00 91.75 169 LEU A N 1
ATOM 1378 C CA . LEU A 1 169 ? 7.146 1.578 -12.179 1.00 91.75 169 LEU A CA 1
ATOM 1379 C C . LEU A 1 169 ? 6.757 2.148 -10.809 1.00 91.75 169 LEU A C 1
ATOM 1381 O O . LEU A 1 169 ? 7.439 3.046 -10.315 1.00 91.75 169 LEU A O 1
ATOM 1385 N N . ALA A 1 170 ? 5.694 1.634 -10.184 1.00 92.00 170 ALA A N 1
ATOM 1386 C CA . ALA A 1 170 ? 5.268 2.079 -8.858 1.00 92.00 170 ALA A CA 1
ATOM 1387 C C . ALA A 1 170 ? 6.370 1.845 -7.809 1.00 92.00 170 ALA A C 1
ATOM 1389 O O . ALA A 1 170 ? 6.674 2.748 -7.028 1.00 92.00 170 ALA A O 1
ATOM 1390 N N . LEU A 1 171 ? 7.048 0.690 -7.858 1.00 90.50 171 LEU A N 1
ATOM 1391 C CA . LEU A 1 171 ? 8.213 0.411 -7.010 1.00 90.50 171 LEU A CA 1
ATOM 1392 C C . LEU A 1 171 ? 9.367 1.383 -7.267 1.00 90.50 171 LEU A C 1
ATOM 1394 O O . LEU A 1 171 ? 9.953 1.900 -6.317 1.00 90.50 171 LEU A O 1
ATOM 1398 N N . ALA A 1 172 ? 9.701 1.653 -8.531 1.00 89.62 172 ALA A N 1
ATOM 1399 C CA . ALA A 1 172 ? 10.784 2.572 -8.879 1.00 89.62 172 ALA A CA 1
ATOM 1400 C C . ALA A 1 172 ? 10.496 4.008 -8.400 1.00 89.62 172 ALA A C 1
ATOM 1402 O O . ALA A 1 172 ? 11.380 4.662 -7.845 1.00 89.62 172 ALA A O 1
ATOM 1403 N N . ILE A 1 173 ? 9.253 4.484 -8.540 1.00 90.38 173 ILE A N 1
ATOM 1404 C CA . ILE A 1 173 ? 8.822 5.796 -8.028 1.00 90.38 173 ILE A CA 1
ATOM 1405 C C . ILE A 1 173 ? 8.932 5.848 -6.506 1.00 90.38 173 ILE A C 1
ATOM 1407 O O . ILE A 1 173 ? 9.432 6.829 -5.956 1.00 90.38 173 ILE A O 1
ATOM 1411 N N . ALA A 1 174 ? 8.487 4.800 -5.819 1.00 89.19 174 ALA A N 1
ATOM 1412 C CA . ALA A 1 174 ? 8.535 4.745 -4.369 1.00 89.19 174 ALA A CA 1
ATOM 1413 C C . ALA A 1 174 ? 9.977 4.723 -3.837 1.00 89.19 174 ALA A C 1
ATOM 1415 O O . ALA A 1 174 ? 10.307 5.486 -2.929 1.00 89.19 174 ALA A O 1
ATOM 1416 N N . ARG A 1 175 ? 10.864 3.940 -4.469 1.00 88.31 175 ARG A N 1
ATOM 1417 C CA . ARG A 1 175 ? 12.312 3.969 -4.204 1.00 88.31 175 ARG A CA 1
ATOM 1418 C C . ARG A 1 175 ? 12.890 5.365 -4.419 1.00 88.31 175 ARG A C 1
ATOM 1420 O O . ARG A 1 175 ? 13.695 5.815 -3.613 1.00 88.31 175 ARG A O 1
ATOM 1427 N N . LEU A 1 176 ? 12.480 6.061 -5.481 1.00 89.12 176 LEU A N 1
ATOM 1428 C CA . LEU A 1 176 ? 12.951 7.411 -5.792 1.00 89.12 176 LEU A CA 1
ATOM 1429 C C . LEU A 1 176 ? 12.515 8.423 -4.733 1.00 89.12 176 LEU A C 1
ATOM 1431 O O . LEU A 1 176 ? 13.341 9.220 -4.291 1.00 89.12 176 LEU A O 1
ATOM 1435 N N . LYS A 1 177 ? 11.246 8.384 -4.306 1.00 87.69 177 LYS A N 1
ATOM 1436 C CA . LYS A 1 177 ? 10.745 9.237 -3.217 1.00 87.69 177 LYS A CA 1
ATOM 1437 C C . LYS A 1 177 ? 11.552 9.013 -1.937 1.00 87.69 177 LYS A C 1
ATOM 1439 O O . LYS A 1 177 ? 12.039 9.966 -1.338 1.00 87.69 177 LYS A O 1
ATOM 1444 N N . LEU A 1 178 ? 11.774 7.752 -1.581 1.00 86.75 178 LEU A N 1
ATOM 1445 C CA . LEU A 1 178 ? 12.538 7.376 -0.397 1.00 86.75 178 LEU A CA 1
ATOM 1446 C C . LEU A 1 178 ? 14.008 7.826 -0.499 1.00 86.75 178 LEU A C 1
ATOM 1448 O O . LEU A 1 178 ? 14.520 8.450 0.422 1.00 86.75 178 LEU A O 1
ATOM 1452 N N . ALA A 1 179 ? 14.672 7.593 -1.634 1.00 86.38 179 ALA A N 1
ATOM 1453 C CA . ALA A 1 179 ? 16.064 7.993 -1.853 1.00 86.38 179 ALA A CA 1
ATOM 1454 C C . ALA A 1 179 ? 16.277 9.518 -1.795 1.00 86.38 179 ALA A C 1
ATOM 1456 O O . ALA A 1 179 ? 17.365 9.979 -1.443 1.00 86.38 179 ALA A O 1
ATOM 1457 N N . LYS A 1 180 ? 15.251 10.311 -2.142 1.00 84.88 180 LYS A N 1
ATOM 1458 C CA . LYS A 1 180 ? 15.271 11.775 -1.992 1.00 84.88 180 LYS A CA 1
ATOM 1459 C C . LYS A 1 180 ? 15.157 12.205 -0.533 1.00 84.88 180 LYS A C 1
ATOM 1461 O O . LYS A 1 180 ? 15.820 13.166 -0.148 1.00 84.88 180 LYS A O 1
ATOM 1466 N N . PHE A 1 181 ? 14.359 11.487 0.253 1.00 81.88 181 PHE A N 1
ATOM 1467 C CA . PHE A 1 181 ? 14.158 11.758 1.673 1.00 81.88 181 PHE A CA 1
ATOM 1468 C C . PHE A 1 181 ? 15.362 11.323 2.522 1.00 81.88 181 PHE A C 1
ATOM 1470 O O . PHE A 1 181 ? 15.903 12.114 3.293 1.00 81.88 181 PHE A O 1
ATOM 1477 N N . ASP A 1 182 ? 15.838 10.089 2.333 1.00 78.56 182 ASP A N 1
ATOM 1478 C CA . ASP A 1 182 ? 16.991 9.536 3.037 1.00 78.56 182 ASP A CA 1
ATOM 1479 C C . ASP A 1 182 ? 18.061 9.056 2.053 1.00 78.56 182 ASP A C 1
ATOM 1481 O O . ASP A 1 182 ? 17.977 7.982 1.454 1.00 78.56 182 ASP A O 1
ATOM 1485 N N . LYS A 1 183 ? 19.137 9.838 1.934 1.00 72.75 183 LYS A N 1
ATOM 1486 C CA . LYS A 1 183 ? 20.279 9.501 1.072 1.00 72.75 183 LYS A CA 1
ATOM 1487 C C . LYS A 1 183 ? 20.979 8.203 1.492 1.00 72.75 183 LYS A C 1
ATOM 1489 O O . LYS A 1 183 ? 21.672 7.615 0.666 1.00 72.75 183 LYS A O 1
ATOM 1494 N N . LYS A 1 184 ? 20.816 7.744 2.743 1.00 70.00 184 LYS A N 1
ATOM 1495 C CA . LYS A 1 184 ? 21.393 6.476 3.223 1.00 70.00 184 LYS A CA 1
ATOM 1496 C C . LYS A 1 184 ? 20.689 5.257 2.633 1.00 70.00 184 LYS A C 1
ATOM 1498 O O . LYS A 1 184 ? 21.302 4.205 2.541 1.00 70.00 184 LYS A O 1
ATOM 1503 N N . PHE A 1 185 ? 19.448 5.397 2.169 1.00 68.50 185 PHE A N 1
ATOM 1504 C CA . PHE A 1 185 ? 18.704 4.304 1.544 1.00 68.50 185 PHE A CA 1
ATOM 1505 C C . PHE A 1 185 ? 19.378 3.751 0.285 1.00 68.50 185 PHE A C 1
ATOM 1507 O O . PHE A 1 185 ? 19.268 2.566 -0.010 1.00 68.50 185 PHE A O 1
ATOM 1514 N N . ILE A 1 186 ? 20.115 4.595 -0.438 1.00 65.25 186 ILE A N 1
ATOM 1515 C CA . ILE A 1 186 ? 20.762 4.241 -1.706 1.00 65.25 186 ILE A CA 1
ATOM 1516 C C . ILE A 1 186 ? 21.721 3.040 -1.544 1.00 65.25 186 ILE A C 1
ATOM 1518 O O . ILE A 1 186 ? 21.921 2.289 -2.495 1.00 65.25 186 ILE A O 1
ATOM 1522 N N . THR A 1 187 ? 22.268 2.810 -0.342 1.00 57.62 187 THR A N 1
ATOM 1523 C CA . THR A 1 187 ? 23.174 1.680 -0.067 1.00 57.62 187 THR A CA 1
ATOM 1524 C C . THR A 1 187 ? 22.459 0.341 0.107 1.00 57.62 187 THR A C 1
ATOM 1526 O O . THR A 1 187 ? 23.092 -0.700 -0.045 1.00 57.62 187 THR A O 1
ATOM 1529 N N . ASN A 1 188 ? 21.159 0.351 0.410 1.00 61.09 188 ASN A N 1
ATOM 1530 C CA . ASN A 1 188 ? 20.368 -0.833 0.737 1.00 61.09 188 ASN A CA 1
ATOM 1531 C C . ASN A 1 188 ? 19.313 -1.033 -0.348 1.00 61.09 188 ASN A C 1
ATOM 1533 O O . ASN A 1 188 ? 18.136 -0.756 -0.135 1.00 61.09 188 ASN A O 1
ATOM 1537 N N . PHE A 1 189 ? 19.740 -1.448 -1.540 1.00 64.81 189 PHE A N 1
ATOM 1538 C CA . PHE A 1 189 ? 18.858 -1.643 -2.691 1.00 64.81 189 PHE A CA 1
ATOM 1539 C C . PHE A 1 189 ? 17.851 -2.781 -2.418 1.00 64.81 189 PHE A C 1
ATOM 1541 O O . PHE A 1 189 ? 18.073 -3.932 -2.783 1.00 64.81 189 PHE A O 1
ATOM 1548 N N . MET A 1 190 ? 16.756 -2.469 -1.716 1.00 64.44 190 MET A N 1
ATOM 1549 C CA . MET A 1 190 ? 15.795 -3.469 -1.246 1.00 64.44 190 MET A CA 1
ATOM 1550 C C . MET A 1 190 ? 15.082 -4.113 -2.433 1.00 64.44 190 MET A C 1
ATOM 1552 O O . MET A 1 190 ? 14.506 -3.428 -3.292 1.00 64.44 190 MET A O 1
ATOM 1556 N N . THR A 1 191 ? 15.097 -5.440 -2.466 1.00 65.88 191 THR A N 1
ATOM 1557 C CA . THR A 1 191 ? 14.507 -6.236 -3.547 1.00 65.88 191 THR A CA 1
ATOM 1558 C C . THR A 1 191 ? 13.030 -6.534 -3.282 1.00 65.88 191 THR A C 1
ATOM 1560 O O . THR A 1 191 ? 12.254 -6.614 -4.233 1.00 65.88 191 THR A O 1
ATOM 1563 N N . SER A 1 192 ? 12.619 -6.628 -2.010 1.00 81.62 192 SER A N 1
ATOM 1564 C CA . SER A 1 192 ? 11.253 -7.000 -1.629 1.00 81.62 192 SER A CA 1
ATOM 1565 C C . SER A 1 192 ? 10.297 -5.796 -1.551 1.00 81.62 192 SER A C 1
ATOM 1567 O O . SER A 1 192 ? 10.603 -4.807 -0.874 1.00 81.62 192 SER A O 1
ATOM 1569 N N . PRO A 1 193 ? 9.098 -5.871 -2.170 1.00 85.12 193 PRO A N 1
ATOM 1570 C CA . PRO A 1 193 ? 8.051 -4.856 -2.024 1.00 85.12 193 PRO A CA 1
ATOM 1571 C C . PRO A 1 193 ? 7.619 -4.628 -0.570 1.00 85.12 193 PRO A C 1
ATOM 1573 O O . PRO A 1 193 ? 7.360 -3.493 -0.182 1.00 85.12 193 PRO A O 1
ATOM 1576 N N . ILE A 1 194 ? 7.582 -5.687 0.247 1.00 87.69 194 ILE A N 1
ATOM 1577 C CA . ILE A 1 194 ? 7.136 -5.618 1.649 1.00 87.69 194 ILE A CA 1
ATOM 1578 C C . ILE A 1 194 ? 8.124 -4.792 2.477 1.00 87.69 194 ILE A C 1
ATOM 1580 O O . ILE A 1 194 ? 7.726 -3.907 3.229 1.00 87.69 194 ILE A O 1
ATOM 1584 N N . GLU A 1 195 ? 9.423 -5.027 2.297 1.00 88.00 195 GLU A N 1
ATOM 1585 C CA . GLU A 1 195 ? 10.465 -4.274 2.998 1.00 88.00 195 GLU A CA 1
ATOM 1586 C C . GLU A 1 195 ? 10.439 -2.789 2.622 1.00 88.00 195 GLU A C 1
ATOM 1588 O O . GLU A 1 195 ? 10.596 -1.924 3.486 1.00 88.00 195 GLU A O 1
ATOM 1593 N N . LEU A 1 196 ? 10.185 -2.485 1.344 1.00 88.75 196 LEU A N 1
ATOM 1594 C CA . LEU A 1 196 ? 10.042 -1.113 0.867 1.00 88.75 196 LEU A CA 1
ATOM 1595 C C . LEU A 1 196 ? 8.836 -0.414 1.509 1.00 88.75 196 LEU A C 1
ATOM 1597 O O . LEU A 1 196 ? 8.971 0.720 1.963 1.00 88.75 196 LEU A O 1
ATOM 1601 N N . ILE A 1 197 ? 7.682 -1.086 1.585 1.00 90.75 197 ILE A N 1
ATOM 1602 C CA . ILE A 1 197 ? 6.472 -0.574 2.252 1.00 90.75 197 ILE A CA 1
ATOM 1603 C C . ILE A 1 197 ? 6.768 -0.259 3.723 1.00 90.75 197 ILE A C 1
ATOM 1605 O O . ILE A 1 197 ? 6.453 0.836 4.191 1.00 90.75 197 ILE A O 1
ATOM 1609 N N . MET A 1 198 ? 7.426 -1.175 4.435 1.00 89.88 198 MET A N 1
ATOM 1610 C CA . MET A 1 198 ? 7.778 -0.978 5.843 1.00 89.88 198 MET A CA 1
ATOM 1611 C C . MET A 1 198 ? 8.749 0.188 6.035 1.00 89.88 198 MET A C 1
ATOM 1613 O O . MET A 1 198 ? 8.573 0.993 6.950 1.00 89.88 198 MET A O 1
ATOM 1617 N N . TYR A 1 199 ? 9.741 0.339 5.155 1.00 88.75 199 TYR A N 1
ATOM 1618 C CA . TYR A 1 199 ? 10.671 1.465 5.232 1.00 88.75 199 TYR A CA 1
ATOM 1619 C C . TYR A 1 199 ? 9.979 2.801 4.930 1.00 88.75 199 TYR A C 1
ATOM 1621 O O . TYR A 1 199 ? 10.229 3.785 5.624 1.00 88.75 199 TYR A O 1
ATOM 1629 N N . LEU A 1 200 ? 9.075 2.846 3.944 1.00 89.12 200 LEU A N 1
ATOM 1630 C CA . LEU A 1 200 ? 8.268 4.036 3.650 1.00 89.12 200 LEU A CA 1
ATOM 1631 C C . LEU A 1 200 ? 7.382 4.426 4.834 1.00 89.12 200 LEU A C 1
ATOM 1633 O O . LEU A 1 200 ? 7.297 5.610 5.158 1.00 89.12 200 LEU A O 1
ATOM 1637 N N . ALA A 1 201 ? 6.764 3.447 5.501 1.00 90.50 201 ALA A N 1
ATOM 1638 C CA . ALA A 1 201 ? 5.977 3.681 6.706 1.00 90.50 201 ALA A CA 1
ATOM 1639 C C . ALA A 1 201 ? 6.850 4.247 7.839 1.00 90.50 201 ALA A C 1
ATOM 1641 O O . ALA A 1 201 ? 6.485 5.244 8.457 1.00 90.50 201 ALA A O 1
ATOM 1642 N N . CYS A 1 202 ? 8.042 3.686 8.063 1.00 87.44 202 CYS A N 1
ATOM 1643 C CA . CYS A 1 202 ? 9.000 4.199 9.049 1.00 87.44 202 CYS A CA 1
ATOM 1644 C C . CYS A 1 202 ? 9.523 5.607 8.719 1.00 87.44 202 CYS A C 1
ATOM 1646 O O . CYS A 1 202 ? 9.760 6.395 9.634 1.00 87.44 202 CYS A O 1
ATOM 1648 N N . ALA A 1 203 ? 9.691 5.933 7.434 1.00 86.12 203 ALA A N 1
ATOM 1649 C CA . ALA A 1 203 ? 10.080 7.264 6.967 1.00 86.12 203 ALA A CA 1
ATOM 1650 C C . ALA A 1 203 ? 8.931 8.289 7.045 1.00 86.12 203 ALA A C 1
ATOM 1652 O O . ALA A 1 203 ? 9.172 9.488 6.930 1.00 86.12 203 ALA A O 1
ATOM 1653 N N . GLY A 1 204 ? 7.694 7.829 7.251 1.00 86.31 204 GLY A N 1
ATOM 1654 C CA . GLY A 1 204 ? 6.507 8.670 7.352 1.00 86.31 204 GLY A CA 1
ATOM 1655 C C . GLY A 1 204 ? 5.838 8.991 6.015 1.00 86.31 204 GLY A C 1
ATOM 1656 O O . GLY A 1 204 ? 5.023 9.901 5.978 1.00 86.31 204 GLY A O 1
ATOM 1657 N N . ILE A 1 205 ? 6.130 8.269 4.925 1.00 89.69 205 ILE A N 1
ATOM 1658 C CA . ILE A 1 205 ? 5.527 8.475 3.591 1.00 89.69 205 ILE A CA 1
ATOM 1659 C C . ILE A 1 205 ? 4.349 7.498 3.390 1.00 89.69 205 ILE A C 1
ATOM 1661 O O . ILE A 1 205 ? 4.375 6.597 2.544 1.00 89.69 205 ILE A O 1
ATOM 1665 N N . TYR A 1 206 ? 3.298 7.657 4.193 1.00 90.69 206 TYR A N 1
ATOM 1666 C CA . TYR A 1 206 ? 2.188 6.705 4.298 1.00 90.69 206 TYR A CA 1
ATOM 1667 C C . TYR A 1 206 ? 1.344 6.578 3.035 1.00 90.69 206 TYR A C 1
ATOM 1669 O O . TYR A 1 206 ? 1.009 5.461 2.653 1.00 90.69 206 TYR A O 1
ATOM 1677 N N . LYS A 1 207 ? 1.028 7.674 2.331 1.00 89.56 207 LYS A N 1
ATOM 1678 C CA . LYS A 1 207 ? 0.224 7.578 1.092 1.00 89.56 207 LYS A CA 1
ATOM 1679 C C . LYS A 1 207 ? 0.892 6.712 0.024 1.00 89.56 207 LYS A C 1
ATOM 1681 O O . LYS A 1 207 ? 0.220 5.961 -0.678 1.00 89.56 207 LYS A O 1
ATOM 1686 N N . CYS A 1 208 ? 2.215 6.821 -0.091 1.00 88.69 208 CYS A N 1
ATOM 1687 C CA . CYS A 1 208 ? 3.003 6.001 -1.007 1.00 88.69 208 CYS A CA 1
ATOM 1688 C C . CYS A 1 208 ? 3.041 4.537 -0.543 1.00 88.69 208 CYS A C 1
ATOM 1690 O O . CYS A 1 208 ? 2.886 3.633 -1.356 1.00 88.69 208 CYS A O 1
ATOM 1692 N N . ALA A 1 209 ? 3.189 4.295 0.763 1.00 90.88 209 ALA A N 1
ATOM 1693 C CA . ALA A 1 209 ? 3.148 2.943 1.319 1.00 90.88 209 ALA A CA 1
ATOM 1694 C C . ALA A 1 209 ? 1.787 2.261 1.081 1.00 90.88 209 ALA A C 1
ATOM 1696 O O . ALA A 1 209 ? 1.745 1.130 0.610 1.00 90.88 209 ALA A O 1
ATOM 1697 N N . LEU A 1 210 ? 0.676 2.963 1.325 1.00 90.88 210 LEU A N 1
ATOM 1698 C CA . LEU A 1 210 ? -0.678 2.428 1.149 1.00 90.88 210 LEU A CA 1
ATOM 1699 C C . LEU A 1 210 ? -1.026 2.179 -0.326 1.00 90.88 210 LEU A C 1
ATOM 1701 O O . LEU A 1 210 ? -1.645 1.165 -0.647 1.00 90.88 210 LEU A O 1
ATOM 1705 N N . SER A 1 211 ? -0.586 3.048 -1.242 1.00 90.12 211 SER A N 1
ATOM 1706 C CA . SER A 1 211 ? -0.754 2.796 -2.680 1.00 90.12 211 SER A CA 1
ATOM 1707 C C . SER A 1 211 ? 0.105 1.628 -3.173 1.00 90.12 211 SER A C 1
ATOM 1709 O O . SER A 1 211 ? -0.290 0.902 -4.082 1.00 90.12 211 SER A O 1
ATOM 1711 N N . LEU A 1 212 ? 1.257 1.369 -2.552 1.00 89.69 212 LEU A N 1
ATOM 1712 C CA . LEU A 1 212 ? 1.998 0.139 -2.810 1.00 89.69 212 LEU A CA 1
ATOM 1713 C C . LEU A 1 212 ? 1.274 -1.093 -2.257 1.00 89.69 212 LEU A C 1
ATOM 1715 O O . LEU A 1 212 ? 1.189 -2.091 -2.969 1.00 89.69 212 LEU A O 1
ATOM 1719 N N . CYS A 1 213 ? 0.694 -1.021 -1.056 1.00 91.12 213 CYS A N 1
ATOM 1720 C CA . CYS A 1 213 ? -0.113 -2.112 -0.507 1.00 91.12 213 CYS A CA 1
ATOM 1721 C C . CYS A 1 213 ? -1.259 -2.508 -1.453 1.00 91.12 213 CYS A C 1
ATOM 1723 O O . CYS A 1 213 ? -1.413 -3.694 -1.730 1.00 91.12 213 CYS A O 1
ATOM 1725 N N . THR A 1 214 ? -1.984 -1.543 -2.041 1.00 90.19 214 THR A N 1
ATOM 1726 C CA . THR A 1 214 ? -3.050 -1.848 -3.021 1.00 90.19 214 THR A CA 1
ATOM 1727 C C . THR A 1 214 ? -2.507 -2.479 -4.305 1.00 90.19 214 THR A C 1
ATOM 1729 O O . THR A 1 214 ? -3.117 -3.388 -4.860 1.00 90.19 214 THR A O 1
ATOM 1732 N N . THR A 1 215 ? -1.353 -2.024 -4.806 1.00 89.62 215 THR A N 1
ATOM 1733 C CA . THR A 1 215 ? -0.782 -2.557 -6.060 1.00 89.62 215 THR A CA 1
ATOM 1734 C C . THR A 1 215 ? -0.205 -3.969 -5.920 1.00 89.62 215 THR A C 1
ATOM 1736 O O . THR A 1 215 ? -0.233 -4.741 -6.890 1.00 89.62 215 THR A O 1
ATOM 1739 N N . PHE A 1 216 ? 0.305 -4.320 -4.737 1.00 87.69 216 PHE A N 1
ATOM 1740 C CA . PHE A 1 216 ? 0.916 -5.621 -4.441 1.00 87.69 216 PHE A CA 1
ATOM 1741 C C . PHE A 1 216 ? 0.027 -6.568 -3.630 1.00 87.69 216 PHE A C 1
ATOM 1743 O O . PHE A 1 216 ? 0.454 -7.693 -3.396 1.00 87.69 216 PHE A O 1
ATOM 1750 N N . ASP A 1 217 ? -1.187 -6.147 -3.272 1.00 88.75 217 ASP A N 1
ATOM 1751 C CA . ASP A 1 217 ? -2.140 -6.923 -2.466 1.00 88.75 217 ASP A CA 1
ATOM 1752 C C . ASP A 1 217 ? -1.536 -7.369 -1.117 1.00 88.75 217 ASP A C 1
ATOM 1754 O O . ASP A 1 217 ? -1.568 -8.532 -0.721 1.00 88.75 217 ASP A O 1
ATOM 1758 N N . VAL A 1 218 ? -0.889 -6.416 -0.437 1.00 89.81 218 VAL A N 1
ATOM 1759 C CA . VAL A 1 218 ? -0.238 -6.606 0.870 1.00 89.81 218 VAL A CA 1
ATOM 1760 C C . VAL A 1 218 ? -1.148 -6.031 1.961 1.00 89.81 218 VAL A C 1
ATOM 1762 O O . VAL A 1 218 ? -1.720 -4.958 1.751 1.00 89.81 218 VAL A O 1
ATOM 1765 N N . PRO A 1 219 ? -1.265 -6.674 3.141 1.00 89.25 219 PRO A N 1
ATOM 1766 C CA . PRO A 1 219 ? -2.083 -6.155 4.234 1.00 89.25 219 PRO A CA 1
ATOM 1767 C C . PRO A 1 219 ? -1.647 -4.749 4.670 1.00 89.25 219 PRO A C 1
ATOM 1769 O O . PRO A 1 219 ? -0.457 -4.458 4.803 1.00 89.25 219 PRO A O 1
ATOM 1772 N N . TYR A 1 220 ? -2.628 -3.887 4.947 1.00 91.88 220 TYR A N 1
ATOM 1773 C CA . TYR A 1 220 ? -2.394 -2.509 5.401 1.00 91.88 220 TYR A CA 1
ATOM 1774 C C . TYR A 1 220 ? -2.061 -2.411 6.898 1.00 91.88 220 TYR A C 1
ATOM 1776 O O . TYR A 1 220 ? -1.559 -1.377 7.340 1.00 91.88 220 TYR A O 1
ATOM 1784 N N . GLU A 1 221 ? -2.330 -3.469 7.674 1.00 91.44 221 GLU A N 1
ATOM 1785 C CA . GLU A 1 221 ? -2.204 -3.500 9.140 1.00 91.44 221 GLU A CA 1
ATOM 1786 C C . GLU A 1 221 ? -0.859 -2.939 9.638 1.00 91.44 221 GLU A C 1
ATOM 1788 O O . GLU A 1 221 ? -0.878 -1.978 10.413 1.00 91.44 221 GLU A O 1
ATOM 1793 N N . PRO A 1 222 ? 0.311 -3.391 9.133 1.00 91.19 222 PRO A N 1
ATOM 1794 C CA . PRO A 1 222 ? 1.600 -2.930 9.652 1.00 91.19 222 PRO A CA 1
ATOM 1795 C C . PRO A 1 222 ? 1.850 -1.435 9.405 1.00 91.19 222 PRO A C 1
ATOM 1797 O O . PRO A 1 222 ? 2.507 -0.762 10.201 1.00 91.19 222 PRO A O 1
ATOM 1800 N N . VAL A 1 223 ? 1.309 -0.890 8.309 1.00 92.81 223 VAL A N 1
ATOM 1801 C CA . VAL A 1 223 ? 1.447 0.532 7.969 1.00 92.81 223 VAL A CA 1
ATOM 1802 C C . VAL A 1 223 ? 0.650 1.384 8.952 1.00 92.81 223 VAL A C 1
ATOM 1804 O O . VAL A 1 223 ? 1.165 2.388 9.442 1.00 92.81 223 VAL A O 1
ATOM 1807 N N . PHE A 1 224 ? -0.575 0.970 9.289 1.00 92.69 224 PHE A N 1
ATOM 1808 C CA . PHE A 1 224 ? -1.406 1.669 10.270 1.00 92.69 224 PHE A CA 1
ATOM 1809 C C . PHE A 1 224 ? -0.863 1.542 11.703 1.00 92.69 224 PHE A C 1
ATOM 1811 O O . PHE A 1 224 ? -0.957 2.505 12.466 1.00 92.69 224 PHE A O 1
ATOM 1818 N N . GLU A 1 225 ? -0.217 0.433 12.075 1.00 91.69 225 GLU A N 1
ATOM 1819 C CA . GLU A 1 225 ? 0.491 0.330 13.364 1.00 91.69 225 GLU A CA 1
ATOM 1820 C C . GLU A 1 225 ? 1.644 1.328 13.486 1.00 91.69 225 GLU A C 1
ATOM 1822 O O . GLU A 1 225 ? 1.795 2.001 14.508 1.00 91.69 225 GLU A O 1
ATOM 1827 N N . ILE A 1 226 ? 2.474 1.436 12.445 1.00 91.81 226 ILE A N 1
ATOM 1828 C CA . ILE A 1 226 ? 3.585 2.392 12.440 1.00 91.81 226 ILE A CA 1
ATOM 1829 C C . ILE A 1 226 ? 3.036 3.815 12.43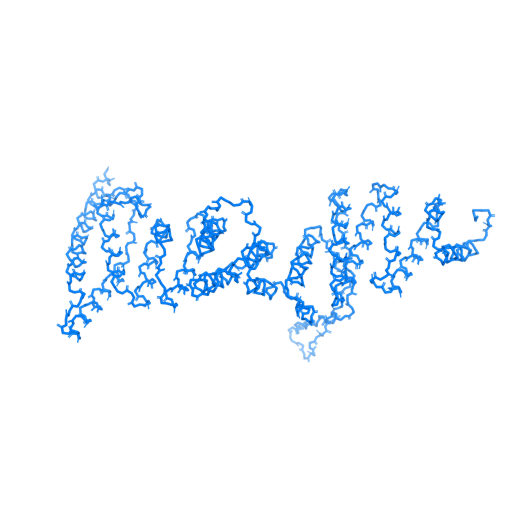0 1.00 91.81 226 ILE A C 1
ATOM 1831 O O . ILE A 1 226 ? 3.520 4.667 13.176 1.00 91.81 226 ILE A O 1
ATOM 1835 N N . PHE A 1 227 ? 1.999 4.070 11.633 1.00 91.69 227 PHE A N 1
ATOM 1836 C CA . PHE A 1 227 ? 1.409 5.393 11.530 1.00 91.69 227 PHE A CA 1
ATOM 1837 C C . PHE A 1 227 ? 0.817 5.860 12.864 1.00 91.69 227 PHE A C 1
ATOM 1839 O O . PHE A 1 227 ? 1.135 6.951 13.335 1.00 91.69 227 PHE A O 1
ATOM 1846 N N . THR A 1 228 ? 0.038 5.010 13.533 1.00 90.81 228 THR A N 1
ATOM 1847 C CA . THR A 1 228 ? -0.505 5.316 14.866 1.00 90.81 228 THR A CA 1
ATOM 1848 C C . THR A 1 228 ? 0.585 5.560 15.891 1.00 90.81 228 THR A C 1
ATOM 1850 O O . THR A 1 228 ? 0.517 6.535 16.639 1.00 90.81 228 THR A O 1
ATOM 1853 N N . GLN A 1 229 ? 1.633 4.736 15.887 1.00 90.31 229 GLN A N 1
ATOM 1854 C CA . GLN A 1 229 ? 2.794 4.948 16.737 1.00 90.31 229 GLN A CA 1
ATOM 1855 C C . GLN A 1 229 ? 3.427 6.326 16.477 1.00 90.31 229 GLN A C 1
ATOM 1857 O O . GLN A 1 229 ? 3.719 7.048 17.429 1.00 90.31 229 GLN A O 1
ATOM 1862 N N . GLN A 1 230 ? 3.597 6.738 15.219 1.00 86.94 230 GLN A N 1
ATOM 1863 C CA . GLN A 1 230 ? 4.154 8.054 14.881 1.00 86.94 230 GLN A CA 1
ATOM 1864 C C . GLN A 1 230 ? 3.225 9.219 15.259 1.00 86.94 230 GLN A C 1
ATOM 1866 O O . GLN A 1 230 ? 3.712 10.233 15.764 1.00 86.94 230 GLN A O 1
ATOM 1871 N N . CYS A 1 231 ? 1.903 9.085 15.104 1.00 86.25 231 CYS A N 1
ATOM 1872 C CA . CYS A 1 231 ? 0.929 10.069 15.599 1.00 86.25 231 CYS A CA 1
ATOM 1873 C C . CYS A 1 231 ? 1.033 10.256 17.120 1.00 86.25 231 CYS A C 1
ATOM 1875 O O . CYS A 1 231 ? 0.978 11.381 17.610 1.00 86.25 231 CYS A O 1
ATOM 1877 N N . LEU A 1 232 ? 1.249 9.176 17.873 1.00 86.25 232 LEU A N 1
ATOM 1878 C CA . LEU A 1 232 ? 1.424 9.244 19.325 1.00 86.25 232 LEU A CA 1
ATOM 1879 C C . LEU A 1 232 ? 2.752 9.899 19.727 1.00 86.25 232 LEU A C 1
ATOM 1881 O O . LEU A 1 232 ? 2.771 10.739 20.626 1.00 86.25 232 LEU A O 1
ATOM 1885 N N . HIS A 1 233 ? 3.853 9.581 19.036 1.00 83.25 233 HIS A N 1
ATOM 1886 C CA . HIS A 1 233 ? 5.147 10.252 19.248 1.00 83.25 233 HIS A CA 1
ATOM 1887 C C . HIS A 1 233 ? 5.114 11.734 18.864 1.00 83.25 233 HIS A C 1
ATOM 1889 O O . HIS A 1 233 ? 5.851 12.533 19.429 1.00 83.25 233 HIS A O 1
ATOM 1895 N N . THR A 1 234 ? 4.259 12.122 17.920 1.00 78.44 234 THR A N 1
ATOM 1896 C CA . THR A 1 234 ? 4.073 13.522 17.505 1.00 78.44 234 THR A CA 1
ATOM 1897 C C . THR A 1 234 ? 3.526 14.379 18.649 1.00 78.44 234 THR A C 1
ATOM 1899 O O . THR A 1 234 ? 3.935 15.525 18.789 1.00 78.44 234 THR A O 1
ATOM 1902 N N . THR A 1 235 ? 2.696 13.818 19.531 1.00 73.12 235 THR A N 1
ATOM 1903 C CA . THR A 1 235 ? 2.183 14.517 20.724 1.00 73.12 235 THR A CA 1
ATOM 1904 C C . THR A 1 235 ? 3.288 14.892 21.723 1.00 73.12 235 THR A C 1
ATOM 1906 O O . THR A 1 235 ? 3.103 15.796 22.532 1.00 73.12 235 THR A O 1
ATOM 1909 N N . THR A 1 236 ? 4.436 14.207 21.690 1.00 69.56 236 THR A N 1
ATOM 1910 C CA . THR A 1 236 ? 5.547 14.413 22.637 1.00 69.56 236 THR A CA 1
ATOM 1911 C C . THR A 1 236 ? 6.786 15.063 22.015 1.00 69.56 236 THR A C 1
ATOM 1913 O O . THR A 1 236 ? 7.689 15.456 22.752 1.00 69.56 236 THR A O 1
ATOM 1916 N N . ARG A 1 237 ? 6.853 15.177 20.682 1.00 72.12 237 ARG A N 1
ATOM 1917 C CA . ARG A 1 237 ? 8.009 15.688 19.924 1.00 72.12 237 ARG A CA 1
ATOM 1918 C C . ARG A 1 237 ? 7.795 17.106 19.393 1.00 72.12 237 ARG A C 1
ATOM 1920 O O . ARG A 1 237 ? 6.681 17.613 19.348 1.00 72.12 237 ARG A O 1
ATOM 1927 N N . ASP A 1 238 ? 8.890 17.707 18.929 1.00 75.06 238 ASP A N 1
ATOM 1928 C CA . ASP A 1 238 ? 8.897 19.021 18.283 1.00 75.06 238 ASP A CA 1
ATOM 1929 C C . ASP A 1 238 ? 8.033 19.058 17.012 1.00 75.06 238 ASP A C 1
ATOM 1931 O O . ASP A 1 238 ? 8.182 18.222 16.113 1.00 75.06 238 ASP A O 1
ATOM 1935 N N . GLU A 1 239 ? 7.210 20.103 16.881 1.00 76.31 239 GLU A N 1
ATOM 1936 C CA . GLU A 1 239 ? 6.321 20.319 15.729 1.00 76.31 239 GLU A CA 1
ATOM 1937 C C . GLU A 1 239 ? 7.073 20.419 14.388 1.00 76.31 239 GLU A C 1
ATOM 1939 O O . GLU A 1 239 ? 6.549 20.072 13.334 1.00 76.31 239 GLU A O 1
ATOM 1944 N N . ALA A 1 240 ? 8.333 20.858 14.390 1.00 78.69 240 ALA A N 1
ATOM 1945 C CA . ALA A 1 240 ? 9.121 20.964 13.161 1.00 78.69 240 ALA A CA 1
ATOM 1946 C C . ALA A 1 240 ? 9.391 19.591 12.515 1.00 78.69 240 ALA A C 1
ATOM 1948 O O . ALA A 1 240 ? 9.351 19.450 11.294 1.00 78.69 240 ALA A O 1
ATOM 1949 N N . ILE A 1 241 ? 9.643 18.562 13.331 1.00 80.06 241 ILE A N 1
ATOM 1950 C CA . ILE A 1 241 ? 9.893 17.199 12.842 1.00 80.06 241 ILE A CA 1
ATOM 1951 C C . ILE A 1 241 ? 8.606 16.611 12.268 1.00 80.06 241 ILE A C 1
ATOM 1953 O O . ILE A 1 241 ? 8.644 15.851 11.300 1.00 80.06 241 ILE A O 1
ATOM 1957 N N . THR A 1 242 ? 7.467 16.968 12.855 1.00 80.31 242 THR A N 1
ATOM 1958 C CA . THR A 1 242 ? 6.172 16.416 12.476 1.00 80.31 242 THR A CA 1
ATOM 1959 C C . THR A 1 242 ? 5.680 17.020 11.167 1.00 80.31 242 THR A C 1
ATOM 1961 O O . THR A 1 242 ? 5.218 16.292 10.292 1.00 80.31 242 THR A O 1
ATOM 1964 N N . TRP A 1 243 ? 5.921 18.315 10.955 1.00 83.38 243 TRP A N 1
ATOM 1965 C CA . TRP A 1 243 ? 5.704 18.954 9.659 1.00 83.38 243 TRP A CA 1
ATOM 1966 C C . TRP A 1 243 ? 6.536 18.335 8.534 1.00 83.38 243 TRP A C 1
ATOM 1968 O O . TRP A 1 243 ? 6.010 18.148 7.439 1.00 83.38 243 TRP A O 1
ATOM 1978 N N . ASN A 1 244 ? 7.795 17.965 8.792 1.00 84.00 244 ASN A N 1
ATOM 1979 C CA . ASN A 1 244 ? 8.671 17.418 7.751 1.00 84.00 244 ASN A CA 1
ATOM 1980 C C . ASN A 1 244 ? 8.101 16.153 7.096 1.00 84.00 244 ASN A C 1
ATOM 1982 O O . ASN A 1 244 ? 8.120 16.049 5.875 1.00 84.00 244 ASN A O 1
ATOM 1986 N N . TRP A 1 245 ? 7.575 15.203 7.875 1.00 85.69 245 TRP A N 1
ATOM 1987 C CA . TRP A 1 245 ? 6.986 13.991 7.293 1.00 85.69 245 TRP A CA 1
ATOM 1988 C C . TRP A 1 245 ? 5.547 14.217 6.802 1.00 85.69 245 TRP A C 1
ATOM 1990 O O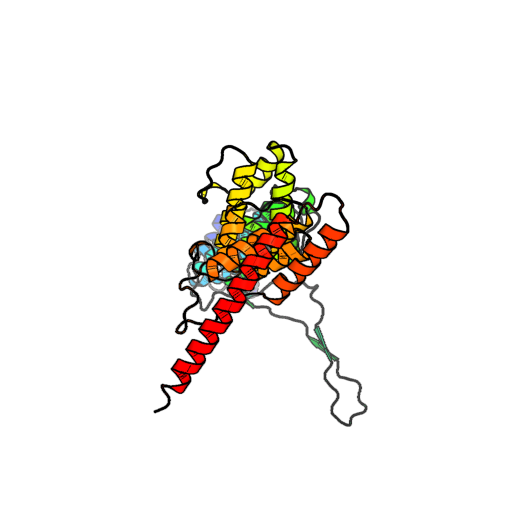 . TRP A 1 2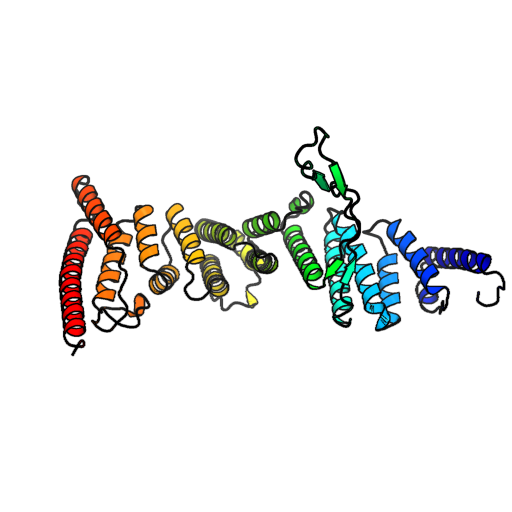45 ? 5.116 13.577 5.846 1.00 85.69 245 TRP A O 1
ATOM 2000 N N . LEU A 1 246 ? 4.796 15.149 7.401 1.00 85.31 246 LEU A N 1
ATOM 2001 C CA . LEU A 1 246 ? 3.442 15.489 6.948 1.00 85.31 246 LEU A CA 1
ATOM 2002 C C . LEU A 1 246 ? 3.427 16.078 5.534 1.00 85.31 246 LEU A C 1
ATOM 2004 O O . LEU A 1 246 ? 2.567 15.711 4.733 1.00 85.31 246 LEU A O 1
ATOM 2008 N N . VAL A 1 247 ? 4.384 16.953 5.214 1.00 84.69 247 VAL A N 1
ATOM 2009 C CA . VAL A 1 247 ? 4.505 17.574 3.884 1.00 84.69 247 VAL A CA 1
ATOM 2010 C C . VAL A 1 247 ? 4.699 16.520 2.788 1.00 84.69 247 VAL A C 1
ATOM 2012 O O . VAL A 1 247 ? 4.084 16.622 1.730 1.00 84.69 247 VAL A O 1
ATOM 2015 N N . GLU A 1 248 ? 5.457 15.458 3.067 1.00 83.25 248 GLU A N 1
ATOM 2016 C CA . GLU A 1 248 ? 5.726 14.360 2.121 1.00 83.25 248 GLU A CA 1
ATOM 2017 C C . GLU A 1 248 ? 4.494 13.486 1.808 1.00 83.25 248 GLU A C 1
ATOM 2019 O O . GLU A 1 248 ? 4.520 12.666 0.887 1.00 83.25 248 GLU A O 1
ATOM 2024 N N . ASN A 1 249 ? 3.394 13.652 2.551 1.00 82.38 249 ASN A N 1
ATOM 2025 C CA . ASN A 1 249 ? 2.129 12.957 2.307 1.00 82.38 249 ASN A CA 1
ATOM 2026 C C . ASN A 1 249 ? 1.158 13.744 1.417 1.00 82.38 249 ASN A C 1
ATOM 2028 O O . ASN A 1 249 ? -0.018 13.386 1.362 1.00 82.38 249 ASN A O 1
ATOM 2032 N N . ASP A 1 250 ? 1.615 14.791 0.722 1.00 77.44 250 ASP A N 1
ATOM 2033 C CA . ASP A 1 250 ? 0.838 15.539 -0.275 1.00 77.44 250 ASP A CA 1
ATOM 2034 C C . ASP A 1 250 ? -0.581 15.884 0.229 1.00 77.44 250 ASP A C 1
ATOM 2036 O O . ASP A 1 250 ? -1.585 15.344 -0.238 1.00 77.44 250 ASP A O 1
ATOM 2040 N N . LEU A 1 251 ? -0.690 16.746 1.245 1.00 77.94 251 LEU A N 1
ATOM 2041 C CA . LEU A 1 251 ? -1.955 17.007 1.958 1.00 77.94 251 LEU A CA 1
ATOM 2042 C C . LEU A 1 251 ? -3.031 17.731 1.122 1.00 77.94 251 LEU A C 1
ATOM 2044 O O . LEU A 1 251 ? -4.187 17.762 1.533 1.00 77.94 251 LEU A O 1
ATOM 2048 N N . HIS A 1 252 ? -2.671 18.277 -0.043 1.00 72.81 252 HIS A N 1
ATOM 2049 C CA . HIS A 1 252 ? -3.530 19.122 -0.886 1.00 72.81 252 HIS A CA 1
ATOM 2050 C C . HIS A 1 252 ? -4.847 18.462 -1.321 1.00 72.81 252 HIS A C 1
ATOM 2052 O O . HIS A 1 252 ? -5.848 19.154 -1.478 1.00 72.81 252 HIS A O 1
ATOM 2058 N N . ASP A 1 253 ? -4.857 17.139 -1.492 1.00 71.12 253 ASP A N 1
ATOM 2059 C CA . ASP A 1 253 ? -6.033 16.403 -1.974 1.00 71.12 253 ASP A CA 1
ATOM 2060 C C . ASP A 1 253 ? -7.041 16.060 -0.863 1.00 71.12 253 ASP A C 1
ATOM 2062 O O . ASP A 1 253 ? -8.101 15.499 -1.141 1.00 71.12 253 ASP A O 1
ATOM 2066 N N . LEU A 1 254 ? -6.711 16.331 0.406 1.00 74.06 254 LEU A N 1
ATOM 2067 C CA . LEU A 1 254 ? -7.516 15.914 1.553 1.00 74.06 254 LEU A CA 1
ATOM 2068 C C . LEU A 1 254 ? -8.190 17.115 2.231 1.00 74.06 254 LEU A C 1
ATOM 2070 O O . LEU A 1 254 ? -7.582 18.181 2.335 1.00 74.06 254 LEU A O 1
ATOM 2074 N N . PRO A 1 255 ? -9.418 16.954 2.760 1.00 69.81 255 PRO A N 1
ATOM 2075 C CA . PRO A 1 255 ? -10.136 18.006 3.479 1.00 69.81 255 PRO A CA 1
ATOM 2076 C C . PRO A 1 255 ? -9.588 18.184 4.909 1.00 69.81 255 PRO A C 1
ATOM 2078 O O . PRO A 1 255 ? -10.333 18.112 5.884 1.00 69.81 255 PRO A O 1
ATOM 2081 N N . ILE A 1 256 ? -8.274 18.367 5.046 1.00 71.44 256 ILE A N 1
ATOM 2082 C CA . ILE A 1 256 ? -7.593 18.525 6.332 1.00 71.44 256 ILE A CA 1
ATOM 2083 C C . ILE A 1 256 ? -7.582 20.008 6.697 1.00 71.44 256 ILE A C 1
ATOM 2085 O O . ILE A 1 256 ? -7.087 20.848 5.947 1.00 71.44 256 ILE A O 1
ATOM 2089 N N . ILE A 1 257 ? -8.144 20.329 7.859 1.00 63.47 257 ILE A N 1
ATOM 2090 C CA . ILE A 1 257 ? -8.250 21.690 8.380 1.00 63.47 257 ILE A CA 1
ATOM 2091 C C . ILE A 1 257 ? -7.705 21.658 9.805 1.00 63.47 257 ILE A C 1
ATOM 2093 O O . ILE A 1 257 ? -8.373 21.197 10.731 1.00 63.47 257 ILE A O 1
ATOM 2097 N N . GLY A 1 258 ? -6.480 22.142 9.985 1.00 64.50 258 GLY A N 1
ATOM 2098 C CA . GLY A 1 258 ? -5.829 22.185 11.288 1.00 64.50 258 GLY A CA 1
ATOM 2099 C C . GLY A 1 258 ? -4.707 23.214 11.318 1.00 64.50 258 GLY A C 1
ATOM 2100 O O . GLY A 1 258 ? -3.957 23.348 10.355 1.00 64.50 258 GLY A O 1
ATOM 2101 N N . ASN A 1 259 ? -4.606 23.940 12.433 1.00 68.50 259 ASN A N 1
ATOM 2102 C CA . ASN A 1 259 ? -3.535 24.914 12.661 1.00 68.50 259 ASN A CA 1
ATOM 2103 C C . ASN A 1 259 ? -2.316 24.286 13.364 1.00 68.50 259 ASN A C 1
ATOM 2105 O O . ASN A 1 259 ? -1.241 24.877 13.338 1.00 68.50 259 ASN A O 1
ATOM 2109 N N . SER A 1 260 ? -2.473 23.105 13.979 1.00 80.56 260 SER A N 1
ATOM 2110 C CA . SER A 1 260 ? -1.391 22.353 14.627 1.00 80.56 260 SER A CA 1
ATOM 2111 C C . SER A 1 260 ? -1.040 21.094 13.834 1.00 80.56 260 SER A C 1
ATOM 2113 O O . SER A 1 260 ? -1.918 20.420 13.292 1.00 80.56 260 SER A O 1
ATOM 2115 N N . ALA A 1 261 ? 0.249 20.744 13.815 1.00 82.31 261 ALA A N 1
ATOM 2116 C CA . ALA A 1 261 ? 0.747 19.525 13.180 1.00 82.31 261 ALA A CA 1
ATOM 2117 C C . ALA A 1 261 ? 0.106 18.255 13.760 1.00 82.31 261 ALA A C 1
ATOM 2119 O O . ALA A 1 261 ? -0.111 17.282 13.040 1.00 82.31 261 ALA A O 1
ATOM 2120 N N . ILE A 1 262 ? -0.219 18.268 15.055 1.00 83.44 262 ILE A N 1
ATOM 2121 C CA . ILE A 1 262 ? -0.834 17.131 15.746 1.00 83.44 262 ILE A CA 1
ATOM 2122 C C . ILE A 1 262 ? -2.239 16.889 15.189 1.00 83.44 262 ILE A C 1
ATOM 2124 O O . ILE A 1 262 ? -2.548 15.775 14.768 1.00 83.44 262 ILE A O 1
ATOM 2128 N N . ASP A 1 263 ? -3.059 17.937 15.105 1.00 83.56 263 ASP A N 1
ATOM 2129 C CA . ASP A 1 263 ? -4.421 17.843 14.571 1.00 83.56 263 ASP A CA 1
ATOM 2130 C C . ASP A 1 263 ? -4.416 17.367 13.115 1.00 83.56 263 ASP A C 1
ATOM 2132 O O . ASP A 1 263 ? -5.198 16.494 12.741 1.00 83.56 263 ASP A O 1
ATOM 2136 N N . VAL A 1 264 ? -3.487 17.888 12.307 1.00 85.88 264 VAL A N 1
ATOM 2137 C CA . VAL A 1 264 ? -3.298 17.478 10.908 1.00 85.88 264 VAL A CA 1
ATOM 2138 C C . VAL A 1 264 ? -2.906 15.999 10.813 1.00 85.88 264 VAL A C 1
ATOM 2140 O O . VAL A 1 264 ? -3.461 15.280 9.983 1.00 85.88 264 VAL A O 1
ATOM 2143 N N . ALA A 1 265 ? -2.005 15.511 11.672 1.00 86.56 265 ALA A N 1
ATOM 2144 C CA . ALA A 1 265 ? -1.605 14.104 11.698 1.00 86.56 265 ALA A CA 1
ATOM 2145 C C . ALA A 1 265 ? -2.771 13.173 12.065 1.00 86.56 265 ALA A C 1
ATOM 2147 O O . ALA A 1 265 ? -2.967 12.142 11.419 1.00 86.56 265 ALA A O 1
ATOM 2148 N N . TRP A 1 266 ? -3.578 13.547 13.060 1.00 88.06 266 TRP A N 1
ATOM 2149 C CA . TRP A 1 266 ? -4.753 12.772 13.464 1.00 88.06 266 TRP A CA 1
ATOM 2150 C C . TRP A 1 266 ? -5.866 12.794 12.415 1.00 88.06 266 TRP A C 1
ATOM 2152 O O . TRP A 1 266 ? -6.473 11.756 12.154 1.00 88.06 266 TRP A O 1
ATOM 2162 N N . GLN A 1 267 ? -6.106 13.936 11.767 1.00 87.06 267 GLN A N 1
ATOM 2163 C CA . GLN A 1 267 ? -7.054 14.033 10.653 1.00 87.06 267 GLN A CA 1
ATOM 2164 C C . GLN A 1 267 ? -6.586 13.236 9.431 1.00 87.06 267 GLN A C 1
ATOM 2166 O O . GLN A 1 267 ? -7.406 12.615 8.751 1.00 87.06 267 GLN A O 1
ATOM 2171 N N . LEU A 1 268 ? -5.277 13.200 9.162 1.00 87.94 268 LEU A N 1
ATOM 2172 C CA . LEU A 1 268 ? -4.703 12.363 8.111 1.00 87.94 268 LEU A CA 1
ATOM 2173 C C . LEU A 1 268 ? -4.936 10.875 8.408 1.00 87.94 268 LEU A C 1
ATOM 2175 O O . LEU A 1 268 ? -5.407 10.156 7.528 1.00 87.94 268 LEU A O 1
ATOM 2179 N N . LEU A 1 269 ? -4.675 10.429 9.644 1.00 90.44 269 LEU A N 1
ATOM 2180 C CA . LEU A 1 269 ? -4.965 9.059 10.082 1.00 90.44 269 LEU A CA 1
ATOM 2181 C C . LEU A 1 269 ? -6.445 8.722 9.912 1.00 90.44 269 LEU A C 1
ATOM 2183 O O . LEU A 1 269 ? -6.764 7.702 9.311 1.00 90.44 269 LEU A O 1
ATOM 2187 N N . GLN A 1 270 ? -7.336 9.595 10.379 1.00 90.38 270 GLN A N 1
ATOM 2188 C CA . GLN A 1 270 ? -8.779 9.420 10.248 1.00 90.38 270 GLN A CA 1
ATOM 2189 C C . GLN A 1 270 ? -9.209 9.293 8.779 1.00 90.38 270 GLN A C 1
ATOM 2191 O O . GLN A 1 270 ? -9.974 8.398 8.427 1.00 90.38 270 GLN A O 1
ATOM 2196 N N . THR A 1 271 ? -8.701 10.171 7.914 1.00 88.75 271 THR A N 1
ATOM 2197 C CA . THR A 1 271 ? -9.080 10.199 6.497 1.00 88.75 271 THR A CA 1
ATOM 2198 C C . THR A 1 271 ? -8.589 8.956 5.764 1.00 88.75 271 THR A C 1
ATOM 2200 O O . THR A 1 271 ? -9.352 8.344 5.022 1.00 88.75 271 THR A O 1
ATOM 2203 N N . LEU A 1 272 ? -7.337 8.549 5.992 1.00 87.75 272 LEU A N 1
ATOM 2204 C CA . LEU A 1 272 ? -6.779 7.348 5.371 1.00 87.75 272 LEU A CA 1
ATOM 2205 C C . LEU A 1 272 ? -7.462 6.080 5.896 1.00 87.75 272 LEU A C 1
ATOM 2207 O O . LEU A 1 272 ? -7.772 5.192 5.112 1.00 87.75 272 LEU A O 1
ATOM 2211 N N . LEU A 1 273 ? -7.768 6.006 7.191 1.00 89.94 273 LEU A N 1
ATOM 2212 C CA . LEU A 1 273 ? -8.473 4.863 7.771 1.00 89.94 273 LEU A CA 1
ATOM 2213 C C . LEU A 1 273 ? -9.837 4.658 7.093 1.00 89.94 273 LEU A C 1
ATOM 2215 O O . LEU A 1 273 ? -10.127 3.559 6.631 1.00 89.94 273 LEU A O 1
ATOM 2219 N N . PHE A 1 274 ? -10.629 5.720 6.922 1.00 88.00 274 PHE A N 1
ATOM 2220 C CA . PHE A 1 274 ? -11.922 5.619 6.233 1.00 88.00 274 PHE A CA 1
ATOM 2221 C C . PHE A 1 274 ? -11.829 5.354 4.730 1.00 88.00 274 PHE A C 1
ATOM 2223 O O . PHE A 1 274 ? -12.770 4.812 4.163 1.00 88.00 274 PHE A O 1
ATOM 2230 N N . GLN A 1 275 ? -10.734 5.744 4.076 1.00 87.62 275 GLN A N 1
ATOM 2231 C CA . GLN A 1 275 ? -10.542 5.487 2.647 1.00 87.62 275 GLN A CA 1
ATOM 2232 C C . GLN A 1 275 ? -10.182 4.030 2.349 1.00 87.62 275 GLN A C 1
ATOM 2234 O O . GLN A 1 275 ? -10.598 3.509 1.318 1.00 87.62 275 GLN A O 1
ATOM 2239 N N . TYR A 1 276 ? -9.382 3.398 3.212 1.00 85.62 276 TYR A N 1
ATOM 2240 C CA . TYR A 1 276 ? -8.846 2.055 2.968 1.00 85.62 276 TYR A CA 1
ATOM 2241 C C . TYR A 1 276 ? -9.619 0.941 3.677 1.00 85.62 276 TYR A C 1
ATOM 2243 O O . TYR A 1 276 ? -9.440 -0.226 3.338 1.00 85.62 276 TYR A O 1
ATOM 2251 N N . GLU A 1 277 ? -10.472 1.267 4.646 1.00 86.75 277 GLU A N 1
ATOM 2252 C CA . GLU A 1 277 ? -11.314 0.276 5.305 1.00 86.75 277 GLU A CA 1
ATOM 2253 C C . GLU A 1 277 ? -12.697 0.194 4.669 1.00 86.75 277 GLU A C 1
ATOM 2255 O O . GLU A 1 277 ? -13.465 1.158 4.675 1.00 86.75 277 GLU A O 1
ATOM 2260 N N . GLU A 1 278 ? -13.038 -0.995 4.180 1.00 82.75 278 GLU A N 1
ATOM 2261 C CA . GLU A 1 278 ? -14.360 -1.276 3.633 1.00 82.75 278 GLU A CA 1
ATOM 2262 C C . GLU A 1 278 ? -15.466 -1.098 4.685 1.00 82.75 278 GLU A C 1
ATOM 2264 O O . GLU A 1 278 ? -15.248 -1.167 5.903 1.00 82.75 278 GLU A O 1
ATOM 2269 N N . GLU A 1 279 ? -16.689 -0.860 4.218 1.00 71.62 279 GLU A N 1
ATOM 2270 C CA . GLU A 1 279 ? -17.863 -0.778 5.082 1.00 71.62 279 GLU A CA 1
ATOM 2271 C C . GLU A 1 279 ? -18.061 -2.126 5.805 1.00 71.62 279 GLU A C 1
ATOM 2273 O O . GLU A 1 279 ? -17.991 -3.187 5.195 1.00 71.62 279 GLU A O 1
ATOM 2278 N N . HIS A 1 280 ? -18.268 -2.082 7.127 1.00 73.38 280 HIS A N 1
ATOM 2279 C CA . HIS A 1 280 ? -18.388 -3.238 8.041 1.00 73.38 280 HIS A CA 1
ATOM 2280 C C . HIS A 1 280 ? -17.106 -4.006 8.396 1.00 73.38 280 HIS A C 1
ATOM 2282 O O . HIS A 1 280 ? -17.139 -4.803 9.334 1.00 73.38 280 HIS A O 1
ATOM 2288 N N . MET A 1 281 ? -15.973 -3.735 7.747 1.00 83.06 281 MET A N 1
ATOM 2289 C CA . MET A 1 281 ? -14.687 -4.262 8.207 1.00 83.06 281 MET A CA 1
ATOM 2290 C C . MET A 1 281 ? -14.199 -3.492 9.442 1.00 83.06 281 MET A C 1
ATOM 2292 O O . MET A 1 281 ? -14.464 -2.294 9.589 1.00 83.06 281 MET A O 1
ATOM 2296 N N . THR A 1 282 ? -13.525 -4.202 10.351 1.00 86.19 282 THR A N 1
ATOM 2297 C CA . THR A 1 282 ? -12.982 -3.646 11.608 1.00 86.19 282 THR A CA 1
ATOM 2298 C C . THR A 1 282 ? -11.494 -3.895 11.793 1.00 86.19 282 THR A C 1
ATOM 2300 O O . THR A 1 282 ? -10.933 -3.550 12.831 1.00 86.19 282 THR A O 1
ATOM 2303 N N . VAL A 1 283 ? -10.838 -4.492 10.798 1.00 87.75 283 VAL A N 1
ATOM 2304 C CA . VAL A 1 283 ? -9.439 -4.916 10.890 1.00 87.75 283 VAL A CA 1
ATOM 2305 C C . VAL A 1 283 ? -8.522 -3.725 11.175 1.00 87.75 283 VAL A C 1
ATOM 2307 O O . VAL A 1 283 ? -7.687 -3.802 12.075 1.00 87.75 283 VAL A O 1
ATOM 2310 N N . LEU A 1 284 ? -8.709 -2.598 10.479 1.00 89.06 284 LEU A N 1
ATOM 2311 C CA . LEU A 1 284 ? -7.851 -1.425 10.663 1.00 89.06 284 LEU A CA 1
ATOM 2312 C C . LEU A 1 284 ? -8.202 -0.679 11.950 1.00 89.06 284 LEU A C 1
ATOM 2314 O O . LEU A 1 284 ? -7.291 -0.303 12.687 1.00 89.06 284 LEU A O 1
ATOM 2318 N N . HIS A 1 285 ? -9.493 -0.543 12.283 1.00 89.62 285 HIS A N 1
ATOM 2319 C CA . HIS A 1 285 ? -9.903 -0.006 13.589 1.00 89.62 285 HIS A CA 1
ATOM 2320 C C . HIS A 1 285 ? -9.285 -0.802 14.743 1.00 89.62 285 HIS A C 1
ATOM 2322 O O . HIS A 1 285 ? -8.763 -0.203 15.683 1.00 89.62 285 HIS A O 1
ATOM 2328 N N . ARG A 1 286 ? -9.317 -2.139 14.669 1.00 91.69 286 ARG A N 1
ATOM 2329 C CA . ARG A 1 286 ? -8.749 -3.026 15.685 1.00 91.69 286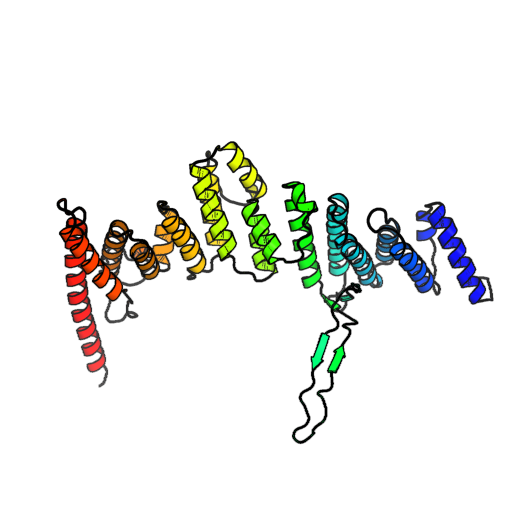 ARG A CA 1
ATOM 2330 C C . ARG A 1 286 ? -7.265 -2.765 15.867 1.00 91.69 286 ARG A C 1
ATOM 2332 O O . ARG A 1 286 ? -6.856 -2.480 16.983 1.00 91.69 286 ARG A O 1
ATOM 2339 N N . VAL A 1 287 ? -6.494 -2.805 14.785 1.00 90.81 287 VAL A N 1
ATOM 2340 C CA . VAL A 1 287 ? -5.036 -2.622 14.804 1.00 90.81 287 VAL A CA 1
ATOM 2341 C C . VAL A 1 287 ? -4.650 -1.260 15.387 1.00 90.81 287 VAL A C 1
ATOM 2343 O O . VAL A 1 287 ? -3.784 -1.159 16.256 1.00 90.81 287 VAL A O 1
ATOM 2346 N N . VAL A 1 288 ? -5.342 -0.202 14.960 1.00 91.19 288 VAL A N 1
ATOM 2347 C CA . VAL A 1 288 ? -5.115 1.171 15.429 1.00 91.19 288 VAL A CA 1
ATOM 2348 C C . VAL A 1 288 ? -5.410 1.299 16.927 1.00 91.19 288 VAL A C 1
ATOM 2350 O O . VAL A 1 288 ? -4.606 1.864 17.669 1.00 91.19 288 VAL A O 1
ATOM 2353 N N . VAL A 1 289 ? -6.547 0.767 17.383 1.00 90.75 289 VAL A N 1
ATOM 2354 C CA . VAL A 1 289 ? -6.963 0.823 18.792 1.00 90.75 289 VAL A CA 1
ATOM 2355 C C . VAL A 1 289 ? -6.076 -0.047 19.674 1.00 90.75 289 VAL A C 1
ATOM 2357 O O . VAL A 1 289 ? -5.624 0.413 20.718 1.00 90.75 289 VAL A O 1
ATOM 2360 N N . GLU A 1 290 ? -5.786 -1.274 19.255 1.00 91.31 290 GLU A N 1
ATOM 2361 C CA . GLU A 1 290 ? -4.899 -2.194 19.963 1.00 91.31 290 GLU A CA 1
ATOM 2362 C C . GLU A 1 290 ? -3.518 -1.567 20.156 1.00 91.31 290 GLU A C 1
ATOM 2364 O O . GLU A 1 290 ? -2.988 -1.552 21.267 1.00 91.31 290 GLU A O 1
ATOM 2369 N N . LYS A 1 291 ? -2.969 -0.935 19.111 1.00 90.00 291 LYS A N 1
ATOM 2370 C CA . LYS A 1 291 ? -1.694 -0.224 19.213 1.00 90.00 291 LYS A CA 1
ATOM 2371 C C . LYS A 1 291 ? -1.744 0.953 20.190 1.00 90.00 291 LYS A C 1
ATOM 2373 O O . LYS A 1 291 ? -0.786 1.147 20.937 1.00 90.00 291 LYS A O 1
ATOM 2378 N N . MET A 1 292 ? -2.832 1.726 20.210 1.00 90.12 292 MET A N 1
ATOM 2379 C CA . MET A 1 292 ? -3.000 2.832 21.164 1.00 90.12 292 MET A CA 1
ATOM 2380 C C . MET A 1 292 ? -3.089 2.345 22.608 1.00 90.12 292 MET A C 1
ATOM 2382 O O . MET A 1 292 ? -2.403 2.894 23.469 1.00 90.12 292 MET A O 1
ATOM 2386 N N . LEU A 1 293 ? -3.892 1.308 22.858 1.00 90.06 293 LEU A N 1
ATOM 2387 C CA . LEU A 1 293 ? -4.064 0.723 24.187 1.00 90.06 293 LEU A CA 1
ATOM 2388 C C . LEU A 1 293 ? -2.748 0.124 24.698 1.00 90.06 293 LEU A C 1
ATOM 2390 O O . LEU A 1 293 ? -2.351 0.402 25.826 1.00 90.06 293 LEU A O 1
ATOM 2394 N N . ASN A 1 294 ? -2.007 -0.586 23.841 1.00 89.50 294 ASN A N 1
ATOM 2395 C CA . ASN A 1 294 ? -0.682 -1.123 24.171 1.00 89.50 294 ASN A CA 1
ATOM 2396 C C . ASN A 1 294 ? 0.337 -0.033 24.542 1.00 89.50 294 ASN A C 1
ATOM 2398 O O . ASN A 1 294 ? 1.262 -0.279 25.314 1.00 89.50 294 ASN A O 1
ATOM 2402 N N . LEU A 1 295 ? 0.189 1.174 23.988 1.00 86.69 295 LEU A N 1
ATOM 2403 C CA . LEU A 1 295 ? 1.047 2.324 24.283 1.00 86.69 295 LEU A CA 1
ATOM 2404 C C . LEU A 1 295 ? 0.530 3.190 25.441 1.00 86.69 295 LEU A C 1
ATOM 2406 O O . LEU A 1 295 ? 1.142 4.213 25.749 1.00 86.69 295 LEU A O 1
ATOM 2410 N N . GLY A 1 296 ? -0.569 2.804 26.090 1.00 84.38 296 GLY A N 1
ATOM 2411 C CA . GLY A 1 296 ? -1.121 3.548 27.218 1.00 84.38 296 GLY A CA 1
ATOM 2412 C C . GLY A 1 296 ? -1.880 4.822 26.826 1.00 84.38 296 GLY A C 1
ATOM 2413 O O . GLY A 1 296 ? -2.113 5.676 27.680 1.00 84.38 296 GLY A O 1
ATOM 2414 N N . ALA A 1 297 ? -2.213 5.004 25.545 1.00 86.00 297 ALA A N 1
ATOM 2415 C CA . ALA A 1 297 ? -2.775 6.246 25.026 1.00 86.00 297 ALA A CA 1
ATOM 2416 C C . ALA A 1 297 ? -4.311 6.271 25.060 1.00 86.00 297 ALA A C 1
ATOM 2418 O O . ALA A 1 297 ? -4.978 5.246 24.926 1.00 86.00 297 ALA A O 1
ATOM 2419 N N . PHE A 1 298 ? -4.882 7.472 25.185 1.00 85.12 298 PHE A N 1
ATOM 2420 C CA . PHE A 1 298 ? -6.330 7.668 25.122 1.00 85.12 298 PHE A CA 1
ATOM 2421 C C . PHE A 1 298 ? -6.848 7.578 23.679 1.00 85.12 298 PHE A C 1
ATOM 2423 O O . PHE A 1 298 ? -6.248 8.133 22.758 1.00 85.12 298 PHE A O 1
ATOM 2430 N N . ILE A 1 299 ? -7.996 6.921 23.492 1.00 87.06 299 ILE A N 1
ATOM 2431 C CA . ILE A 1 299 ? -8.617 6.733 22.176 1.00 87.06 299 ILE A CA 1
ATOM 2432 C C . ILE A 1 299 ? -9.423 7.981 21.784 1.00 87.06 299 ILE A C 1
ATOM 2434 O O . ILE A 1 299 ? -10.352 8.357 22.503 1.00 87.06 299 ILE A O 1
ATOM 2438 N N . PRO A 1 300 ? -9.151 8.603 20.621 1.00 88.19 300 PRO A N 1
ATOM 2439 C CA . PRO A 1 300 ? -9.918 9.750 20.151 1.00 88.19 300 PRO A CA 1
ATOM 2440 C C . PRO A 1 300 ? -11.417 9.453 19.989 1.00 88.19 300 PRO A C 1
ATOM 2442 O O . PRO A 1 300 ? -11.813 8.375 19.543 1.00 88.19 300 PRO A O 1
ATOM 2445 N N . TYR A 1 301 ? -12.262 10.451 20.265 1.00 86.06 301 TYR A N 1
ATOM 2446 C CA . TYR A 1 301 ? -13.724 10.308 20.198 1.00 86.06 301 TYR A CA 1
ATOM 2447 C C . TYR A 1 301 ? -14.242 9.882 18.816 1.00 86.06 301 TYR A C 1
ATOM 2449 O O . TYR A 1 301 ? -15.182 9.095 18.714 1.00 86.06 301 TYR A O 1
ATOM 2457 N N . TRP A 1 302 ? -13.636 10.387 17.738 1.00 89.75 302 TRP A N 1
ATOM 2458 C CA . TRP A 1 302 ? -14.033 10.020 16.377 1.00 89.75 302 TRP A CA 1
ATOM 2459 C C . TRP A 1 302 ? -13.808 8.525 16.106 1.00 89.75 302 TRP A C 1
ATOM 2461 O O . TRP A 1 302 ? -14.637 7.890 15.453 1.00 89.75 302 TRP A O 1
ATOM 2471 N N . LEU A 1 303 ? -12.727 7.957 16.652 1.00 88.69 303 LEU A N 1
ATOM 2472 C CA . LEU A 1 303 ? -12.352 6.561 16.459 1.00 88.69 303 LEU A CA 1
ATOM 2473 C C . LEU A 1 303 ? -13.270 5.649 17.271 1.00 88.69 303 LEU A C 1
ATOM 2475 O O . LEU A 1 303 ? -13.805 4.684 16.731 1.00 88.69 303 LEU A O 1
ATOM 2479 N N . SER A 1 304 ? -13.530 5.996 18.535 1.00 88.19 304 SER A N 1
ATOM 2480 C CA . SER A 1 304 ? -14.465 5.239 19.373 1.00 88.19 304 SER A CA 1
ATOM 2481 C C . SER A 1 304 ? -15.893 5.291 18.825 1.00 88.19 304 SER A C 1
ATOM 2483 O O . SER A 1 304 ? -16.563 4.264 18.774 1.00 88.19 304 SER A O 1
ATOM 2485 N N . SER A 1 305 ? -16.347 6.448 18.339 1.00 86.88 305 SER A N 1
ATOM 2486 C CA . SER A 1 305 ? -17.684 6.603 17.749 1.00 86.88 305 SER A CA 1
ATOM 2487 C C . SER A 1 305 ? -17.847 5.813 16.453 1.00 86.88 305 SER A C 1
ATOM 2489 O O . SER A 1 305 ? -18.883 5.186 16.243 1.00 86.88 305 SER A O 1
ATOM 2491 N N . SER A 1 306 ? -16.830 5.815 15.586 1.00 86.94 306 SER A N 1
ATOM 2492 C CA . SER A 1 306 ? -16.829 4.990 14.374 1.00 86.94 306 SER A CA 1
ATOM 2493 C C . SER A 1 306 ? -16.842 3.501 14.716 1.00 86.94 306 SER A C 1
ATOM 2495 O O . SER A 1 306 ? -17.655 2.738 14.194 1.00 86.94 306 SER A O 1
ATOM 2497 N N . TYR A 1 307 ? -15.982 3.084 15.645 1.00 87.44 307 TYR A N 1
ATOM 2498 C CA . TYR A 1 307 ? -15.822 1.675 15.968 1.00 87.44 307 TYR A CA 1
ATOM 2499 C C . TYR A 1 307 ? -17.041 1.101 16.705 1.00 87.44 307 TYR A C 1
ATOM 2501 O O . TYR A 1 307 ? -17.452 -0.019 16.411 1.00 87.44 307 TYR A O 1
ATOM 2509 N N . LYS A 1 308 ? -17.697 1.886 17.575 1.00 87.44 308 LYS A N 1
ATOM 2510 C CA . LYS A 1 308 ? -18.971 1.509 18.218 1.00 87.44 308 LYS A CA 1
ATOM 2511 C C . LYS A 1 308 ? -20.058 1.168 17.198 1.00 87.44 308 LYS A C 1
ATOM 2513 O O . LYS A 1 308 ? -20.771 0.191 17.401 1.00 87.44 308 LYS A O 1
ATOM 2518 N N . LYS A 1 309 ? -20.150 1.926 16.099 1.00 85.31 309 LYS A N 1
ATOM 2519 C CA . LYS A 1 309 ? -21.118 1.680 15.017 1.00 85.31 309 LYS A CA 1
ATOM 2520 C C . LYS A 1 309 ? -20.819 0.429 14.196 1.00 85.31 309 LYS A C 1
ATOM 2522 O O . LYS A 1 309 ? -21.737 -0.149 13.628 1.00 85.31 309 LYS A O 1
ATOM 2527 N N . ARG A 1 310 ? -19.545 0.041 14.094 1.00 83.88 310 ARG A N 1
ATOM 2528 C CA . ARG A 1 310 ? -19.112 -1.132 13.320 1.00 83.88 310 ARG A CA 1
ATOM 2529 C C . ARG A 1 310 ? -19.165 -2.404 14.163 1.00 83.88 310 ARG A C 1
ATOM 2531 O O . ARG A 1 310 ? -19.820 -3.366 13.781 1.00 83.88 310 ARG A O 1
ATOM 2538 N N . ASN A 1 311 ? -18.480 -2.410 15.308 1.00 85.56 311 ASN A N 1
ATOM 2539 C CA . ASN A 1 311 ? -18.409 -3.559 16.206 1.00 85.56 311 ASN A CA 1
ATOM 2540 C C . ASN A 1 311 ? -18.070 -3.152 17.649 1.00 85.56 311 ASN A C 1
ATOM 2542 O O . ASN A 1 311 ? -16.923 -3.203 18.097 1.00 85.56 311 ASN A O 1
ATOM 2546 N N . ALA A 1 312 ? -19.098 -2.823 18.427 1.00 85.88 312 ALA A N 1
ATOM 2547 C CA . ALA A 1 312 ? -18.926 -2.527 19.847 1.00 85.88 312 ALA A CA 1
ATOM 2548 C C . ALA A 1 312 ? -18.471 -3.735 20.686 1.00 85.88 312 ALA A C 1
ATOM 2550 O O . ALA A 1 312 ? -17.838 -3.558 21.725 1.00 85.88 312 ALA A O 1
ATOM 2551 N N . SER A 1 313 ? -18.773 -4.965 20.255 1.00 85.00 313 SER A N 1
ATOM 2552 C CA . SER A 1 313 ? -18.422 -6.173 21.015 1.00 85.00 313 SER A CA 1
ATOM 2553 C C . SER A 1 313 ? -16.923 -6.482 20.983 1.00 85.00 313 SER A C 1
ATOM 2555 O O . SER A 1 313 ? -16.378 -7.019 21.947 1.00 85.00 313 SER A O 1
ATOM 2557 N N . GLU A 1 314 ? -16.261 -6.156 19.874 1.00 86.94 314 GLU A N 1
ATOM 2558 C CA . GLU A 1 314 ? -14.817 -6.297 19.707 1.00 86.94 314 GLU A CA 1
ATOM 2559 C C . GLU A 1 314 ? -14.078 -5.196 20.462 1.00 86.94 314 GLU A C 1
ATOM 2561 O O . GLU A 1 314 ? -13.144 -5.488 21.204 1.00 86.94 314 GLU A O 1
ATOM 2566 N N . LEU A 1 315 ? -14.567 -3.956 20.385 1.00 88.06 315 LEU A N 1
ATOM 2567 C CA . LEU A 1 315 ? -14.030 -2.850 21.171 1.00 88.06 315 LEU A CA 1
ATOM 2568 C C . LEU A 1 315 ? -14.111 -3.116 22.687 1.00 88.06 315 LEU A C 1
ATOM 2570 O O . LEU A 1 315 ? -13.138 -2.875 23.397 1.00 88.06 315 LEU A O 1
ATOM 2574 N N . LEU A 1 316 ? -15.226 -3.672 23.181 1.00 87.69 316 LEU A N 1
ATOM 2575 C CA . LEU A 1 316 ? -15.352 -4.091 24.584 1.00 87.69 316 LEU A CA 1
ATOM 2576 C C . LEU A 1 316 ? -14.250 -5.086 24.975 1.00 87.69 316 LEU A C 1
ATOM 2578 O O . LEU A 1 316 ? -13.609 -4.927 26.011 1.00 87.69 316 LEU A O 1
ATOM 2582 N N . ARG A 1 317 ? -14.024 -6.103 24.136 1.00 89.56 317 ARG A N 1
ATOM 2583 C CA . ARG A 1 317 ? -12.984 -7.113 24.364 1.00 89.56 317 ARG A CA 1
ATOM 2584 C C . ARG A 1 317 ? -11.595 -6.485 24.398 1.00 89.56 317 ARG A C 1
ATOM 2586 O O . ARG A 1 317 ? -10.813 -6.833 25.271 1.00 89.56 317 ARG A O 1
ATOM 2593 N N . LEU A 1 318 ? -11.303 -5.544 23.501 1.00 88.25 318 LEU A N 1
ATOM 2594 C CA . LEU A 1 318 ? -10.015 -4.846 23.477 1.00 88.25 318 LEU A CA 1
ATOM 2595 C C . LEU A 1 318 ? -9.769 -4.032 24.750 1.00 88.25 318 LEU A C 1
ATOM 2597 O O . LEU A 1 318 ? -8.661 -4.073 25.279 1.00 88.25 318 LEU A O 1
ATOM 2601 N N . TYR A 1 319 ? -10.775 -3.320 25.265 1.00 88.69 319 TYR A N 1
ATOM 2602 C CA . TYR A 1 319 ? -10.634 -2.615 26.544 1.00 88.69 319 TYR A CA 1
ATOM 2603 C C . TYR A 1 319 ? -10.418 -3.585 27.705 1.00 88.69 319 TYR A C 1
ATOM 2605 O O . TYR A 1 319 ? -9.512 -3.381 28.511 1.00 88.69 319 TYR A O 1
ATOM 2613 N N . TYR A 1 320 ? -11.218 -4.654 27.752 1.00 87.50 320 TYR A N 1
ATOM 2614 C CA . TYR A 1 320 ? -11.147 -5.673 28.794 1.00 87.50 320 TYR A CA 1
ATOM 2615 C C . TYR A 1 320 ? -9.772 -6.356 28.839 1.00 87.50 320 TYR A C 1
ATOM 2617 O O . TYR A 1 320 ? -9.110 -6.332 29.871 1.00 87.50 320 TYR A O 1
ATOM 2625 N N . TYR A 1 321 ? -9.291 -6.884 27.708 1.00 87.44 321 TYR A N 1
ATOM 2626 C CA . TYR A 1 321 ? -8.011 -7.599 27.652 1.00 87.44 321 TYR A CA 1
ATOM 2627 C C . TYR A 1 321 ? -6.793 -6.709 27.925 1.00 87.44 321 TYR A C 1
ATOM 2629 O O . TYR A 1 321 ? -5.785 -7.207 28.417 1.00 87.44 321 TYR A O 1
ATOM 2637 N N . ASN A 1 322 ? -6.885 -5.404 27.653 1.00 85.50 322 ASN A N 1
ATOM 2638 C CA . ASN A 1 322 ? -5.819 -4.445 27.954 1.00 85.50 322 ASN A CA 1
ATOM 2639 C C . ASN A 1 322 ? -5.920 -3.840 29.369 1.00 85.50 322 ASN A C 1
ATOM 2641 O O . ASN A 1 322 ? -5.127 -2.967 29.713 1.00 85.50 322 ASN A O 1
ATOM 2645 N N . GLY A 1 323 ? -6.879 -4.278 30.196 1.00 83.38 323 GLY A N 1
ATOM 2646 C CA . GLY A 1 323 ? -7.019 -3.848 31.593 1.00 83.38 323 GLY A CA 1
ATOM 2647 C C . GLY A 1 323 ? -7.688 -2.483 31.800 1.00 83.38 323 GLY A C 1
ATOM 2648 O O . GLY A 1 323 ? -7.696 -1.963 32.916 1.00 83.38 323 GLY A O 1
ATOM 2649 N N . TYR A 1 324 ? -8.286 -1.898 30.760 1.00 85.50 324 TYR A N 1
ATOM 2650 C CA . TYR A 1 324 ? -9.028 -0.632 30.832 1.00 85.50 324 TYR A CA 1
ATOM 2651 C C . TYR A 1 324 ? -10.464 -0.867 31.317 1.00 85.50 324 TYR A C 1
ATOM 2653 O O . TYR A 1 324 ? -11.435 -0.791 30.560 1.00 85.50 324 TYR A O 1
ATOM 2661 N N . LEU A 1 325 ? -10.596 -1.220 32.596 1.00 84.56 325 LEU A N 1
ATOM 2662 C CA . LEU A 1 325 ? -11.856 -1.702 33.170 1.00 84.56 325 LEU A CA 1
ATOM 2663 C C . LEU A 1 325 ? -12.929 -0.616 33.306 1.00 84.56 325 LEU A C 1
ATOM 2665 O O . LEU A 1 325 ? -14.112 -0.911 33.148 1.00 84.56 325 LEU A O 1
ATOM 2669 N N . ASN A 1 326 ? -12.535 0.637 33.550 1.00 85.31 326 ASN A N 1
ATOM 2670 C CA . ASN A 1 326 ? -13.464 1.767 33.633 1.00 85.31 326 ASN A CA 1
ATOM 2671 C C . ASN A 1 326 ? -14.158 2.016 32.295 1.00 85.31 326 ASN A C 1
ATOM 2673 O O . ASN A 1 326 ? -15.384 2.066 32.206 1.00 85.31 326 ASN A O 1
ATOM 2677 N N . GLU A 1 327 ? -13.360 2.142 31.242 1.00 86.44 327 GLU A N 1
ATOM 2678 C CA . GLU A 1 327 ? -13.820 2.375 29.883 1.00 86.44 327 GLU A CA 1
ATOM 2679 C C . GLU A 1 327 ? -14.617 1.171 29.367 1.00 86.44 327 GLU A C 1
ATOM 2681 O O . GLU A 1 327 ? -15.662 1.352 28.737 1.00 86.44 327 GLU A O 1
ATOM 2686 N N . ALA A 1 328 ? -14.187 -0.055 29.696 1.00 87.81 328 ALA A N 1
ATOM 2687 C CA . ALA A 1 328 ? -14.935 -1.273 29.393 1.00 87.81 328 ALA A CA 1
ATOM 2688 C C . ALA A 1 328 ? -16.316 -1.284 30.069 1.00 87.81 328 ALA A C 1
ATOM 2690 O O . ALA A 1 328 ? -17.313 -1.582 29.410 1.00 87.81 328 ALA A O 1
ATOM 2691 N N . ALA A 1 329 ? -16.402 -0.923 31.353 1.00 85.75 329 ALA A N 1
ATOM 2692 C CA . ALA A 1 329 ? -17.664 -0.880 32.092 1.00 85.75 329 ALA A CA 1
ATOM 2693 C C . ALA A 1 329 ? -18.615 0.185 31.540 1.00 85.75 329 ALA A C 1
ATOM 2695 O O . ALA A 1 329 ? -19.793 -0.097 31.317 1.00 85.75 329 ALA A O 1
ATOM 2696 N N . GLN A 1 330 ? -18.106 1.383 31.245 1.00 88.12 330 GLN A N 1
ATOM 2697 C CA . GLN A 1 330 ? -18.896 2.444 30.620 1.00 88.12 330 GLN A CA 1
ATOM 2698 C C . GLN A 1 330 ? -19.427 2.011 29.249 1.00 88.12 330 GLN A C 1
ATOM 2700 O O . GLN A 1 330 ? -20.620 2.149 28.977 1.00 88.12 330 GLN A O 1
ATOM 2705 N N . LEU A 1 331 ? -18.579 1.411 28.410 1.00 86.56 331 LEU A N 1
ATOM 2706 C CA . LEU A 1 331 ? -18.983 0.933 27.090 1.00 86.56 331 LEU A CA 1
ATOM 2707 C C . LEU A 1 331 ? -19.990 -0.221 27.170 1.00 86.56 331 LEU A C 1
ATOM 2709 O O . LEU A 1 331 ? -20.924 -0.266 26.370 1.00 86.56 331 LEU A O 1
ATOM 2713 N N . ALA A 1 332 ? -19.843 -1.131 28.137 1.00 86.75 332 ALA A N 1
ATOM 2714 C CA . ALA A 1 332 ? -20.814 -2.193 28.382 1.00 86.75 332 ALA A CA 1
ATOM 2715 C C . ALA A 1 332 ? -22.179 -1.623 28.793 1.00 86.75 332 ALA A C 1
ATOM 2717 O O . ALA A 1 332 ? -23.198 -2.019 28.227 1.00 86.75 332 ALA A O 1
ATOM 2718 N N . CYS A 1 333 ? -22.203 -0.656 29.715 1.00 85.88 333 CYS A N 1
ATOM 2719 C CA . CYS A 1 333 ? -23.423 0.042 30.119 1.00 85.88 333 CYS A CA 1
ATOM 2720 C C . CYS A 1 333 ? -24.108 0.721 28.927 1.00 85.88 333 CYS A C 1
ATOM 2722 O O . CYS A 1 333 ? -25.305 0.529 28.716 1.00 85.88 333 CYS A O 1
ATOM 2724 N N . GLU A 1 334 ? -23.359 1.477 28.121 1.00 85.50 334 GLU A N 1
ATOM 2725 C CA . GLU A 1 334 ? -23.892 2.140 26.928 1.00 85.50 334 GLU A CA 1
ATOM 2726 C C . GLU A 1 334 ? -24.428 1.138 25.896 1.00 85.50 334 GLU A C 1
ATOM 2728 O O . GLU A 1 334 ? -25.497 1.359 25.331 1.00 85.50 334 GLU A O 1
ATOM 2733 N N . ASN A 1 335 ? -23.735 0.017 25.677 1.00 84.19 335 ASN A N 1
ATOM 2734 C CA . ASN A 1 335 ? -24.169 -1.009 24.729 1.00 84.19 335 ASN A CA 1
ATOM 2735 C C . ASN A 1 335 ? -25.456 -1.709 25.206 1.00 84.19 335 ASN A C 1
ATOM 2737 O O . ASN A 1 335 ? -26.383 -1.907 24.422 1.00 84.19 335 ASN A O 1
ATOM 2741 N N . ILE A 1 336 ? -25.566 -2.016 26.506 1.00 83.69 336 ILE A N 1
ATOM 2742 C CA . ILE A 1 336 ? -26.798 -2.563 27.099 1.00 83.69 336 ILE A CA 1
ATOM 2743 C C . ILE A 1 336 ? -27.952 -1.564 26.950 1.00 83.69 336 ILE A C 1
ATOM 2745 O O . ILE A 1 336 ? -29.053 -1.948 26.557 1.00 83.69 336 ILE A O 1
ATOM 2749 N N . LEU A 1 337 ? -27.712 -0.279 27.223 1.00 83.75 337 LEU A N 1
ATOM 2750 C CA . LEU A 1 337 ? -28.717 0.772 27.052 1.00 83.75 337 LEU A CA 1
ATOM 2751 C C . LEU A 1 337 ? -29.170 0.898 25.592 1.00 83.75 337 LEU A C 1
ATOM 2753 O O . LEU A 1 337 ? -30.374 0.950 25.339 1.00 83.75 337 LEU A O 1
ATOM 2757 N N . ALA A 1 338 ? -28.238 0.862 24.640 1.00 82.50 338 ALA A N 1
ATOM 2758 C CA . ALA A 1 338 ? -28.536 0.905 23.211 1.00 82.50 338 ALA A CA 1
ATOM 2759 C C . ALA A 1 338 ? -29.428 -0.261 22.773 1.00 82.50 338 ALA A C 1
ATOM 2761 O O . ALA A 1 338 ? -30.405 -0.068 22.049 1.00 82.50 338 ALA A O 1
ATOM 2762 N N . VAL A 1 339 ? -29.147 -1.457 23.286 1.00 79.19 339 VAL A N 1
ATOM 2763 C CA . VAL A 1 339 ? -29.940 -2.664 23.042 1.00 79.19 339 VAL A CA 1
ATOM 2764 C C . VAL A 1 339 ? -31.337 -2.577 23.680 1.00 79.19 339 VAL A C 1
ATOM 2766 O O . VAL A 1 339 ? -32.322 -3.019 23.083 1.00 79.19 339 VAL A O 1
ATOM 2769 N N . LEU A 1 340 ? -31.459 -1.914 24.833 1.00 79.00 340 LEU A N 1
ATOM 2770 C CA . LEU A 1 340 ? -32.729 -1.573 25.490 1.00 79.00 340 LEU A CA 1
ATOM 2771 C C . LEU A 1 340 ? -33.463 -0.372 24.852 1.00 79.00 340 LEU A C 1
ATOM 2773 O O . LEU A 1 340 ? -34.422 0.132 25.437 1.00 79.00 340 LEU A O 1
ATOM 2777 N N . ASN A 1 341 ? -33.063 0.049 23.645 1.00 76.25 341 ASN A N 1
ATOM 2778 C CA . ASN A 1 341 ? -33.641 1.144 22.854 1.00 76.25 341 ASN A CA 1
ATOM 2779 C C . ASN A 1 341 ? -33.309 2.570 23.341 1.00 76.25 341 ASN A C 1
ATOM 2781 O O . ASN A 1 341 ? -34.000 3.529 22.996 1.00 76.25 341 ASN A O 1
ATOM 2785 N N . TYR A 1 342 ? -32.234 2.738 24.113 1.00 75.81 342 TYR A N 1
ATOM 2786 C CA . TYR A 1 342 ? -31.702 4.047 24.494 1.00 75.81 342 TYR A CA 1
ATOM 2787 C C . TYR A 1 342 ? -30.422 4.340 23.704 1.00 75.81 342 TYR A C 1
ATOM 2789 O O . TYR A 1 342 ? -29.339 3.912 24.085 1.00 75.81 342 TYR A O 1
ATOM 2797 N N . GLY A 1 343 ? -30.533 5.087 22.601 1.00 72.44 343 GLY A N 1
ATOM 2798 C CA . GLY A 1 343 ? -29.363 5.529 21.827 1.00 72.44 343 GLY A CA 1
ATOM 2799 C C . GLY A 1 343 ? -28.789 4.493 20.851 1.00 72.44 343 GLY A C 1
ATOM 2800 O O . GLY A 1 343 ? -27.581 4.475 20.625 1.00 72.44 343 GLY A O 1
ATOM 2801 N N . GLY A 1 344 ? -29.634 3.654 20.239 1.00 70.00 344 GLY A N 1
ATOM 2802 C CA . GLY A 1 344 ? -29.215 2.653 19.240 1.00 70.00 344 GLY A CA 1
ATOM 2803 C C . GLY A 1 344 ? -28.428 3.219 18.045 1.00 70.00 344 GLY A C 1
ATOM 2804 O O . GLY A 1 344 ? -27.541 2.549 17.518 1.00 70.00 344 GLY A O 1
ATOM 2805 N N . GLU A 1 345 ? -28.660 4.486 17.683 1.00 76.56 345 GLU A N 1
ATOM 2806 C CA . GLU A 1 345 ? -27.957 5.191 16.597 1.00 76.56 345 GLU A CA 1
ATOM 2807 C C . GLU A 1 345 ? -26.436 5.288 16.814 1.00 76.56 345 GLU A C 1
ATOM 2809 O O . GLU A 1 345 ? -25.658 5.271 15.856 1.00 76.56 345 GLU A O 1
ATOM 2814 N N . TYR A 1 346 ? -25.987 5.355 18.072 1.00 74.81 346 TYR A N 1
ATOM 2815 C CA . TYR A 1 346 ? -24.561 5.427 18.411 1.00 74.81 346 TYR A CA 1
ATOM 2816 C C . TYR A 1 346 ? -23.823 4.102 18.182 1.00 74.81 346 TYR A C 1
ATOM 2818 O O . TYR A 1 346 ? -22.604 4.101 18.030 1.00 74.81 346 TYR A O 1
ATOM 2826 N N . PHE A 1 347 ? -24.563 2.995 18.115 1.00 75.75 347 PHE A N 1
ATOM 2827 C CA . PHE A 1 347 ? -24.048 1.637 17.943 1.00 75.75 347 PHE A CA 1
ATOM 2828 C C . PHE A 1 347 ? -24.382 1.042 16.569 1.00 75.75 347 PHE A C 1
ATOM 2830 O O . PHE A 1 347 ? -24.065 -0.112 16.307 1.00 75.75 347 PHE A O 1
ATOM 2837 N N . GLY A 1 348 ? -24.990 1.830 15.673 1.00 71.19 348 GLY A N 1
ATOM 2838 C CA . GLY A 1 348 ? -25.357 1.369 14.331 1.00 71.19 348 GLY A CA 1
ATOM 2839 C C . GLY A 1 348 ? -26.537 0.391 14.317 1.00 71.19 348 GLY A C 1
ATOM 2840 O O . GLY A 1 348 ? -26.731 -0.318 13.334 1.00 71.19 348 GLY A O 1
ATOM 2841 N N . TYR A 1 349 ? -27.331 0.335 15.391 1.00 73.06 349 TYR A N 1
ATOM 2842 C CA . TYR A 1 349 ? -28.502 -0.534 15.460 1.00 73.06 349 TYR A CA 1
ATOM 2843 C C . TYR A 1 349 ? -29.700 0.125 14.764 1.00 73.06 349 TYR A C 1
ATOM 2845 O O . TYR A 1 349 ? -30.195 1.155 15.214 1.00 73.06 349 TYR A O 1
ATOM 2853 N N . GLU A 1 350 ? -30.196 -0.482 13.681 1.00 62.47 350 GLU A N 1
ATOM 2854 C CA . GLU A 1 350 ? -31.359 0.031 12.933 1.00 62.47 350 GLU A CA 1
ATOM 2855 C C . GLU A 1 350 ? -32.698 -0.215 13.642 1.00 62.47 350 GLU A C 1
ATOM 2857 O O . GLU A 1 350 ? -33.679 0.492 13.410 1.00 62.47 350 GLU A O 1
ATOM 2862 N N . LYS A 1 351 ? -32.772 -1.250 14.484 1.00 64.12 351 LYS A N 1
ATOM 2863 C CA . LYS A 1 351 ? -33.993 -1.659 15.187 1.00 64.12 351 LYS A CA 1
ATOM 2864 C C . LYS A 1 351 ? -33.645 -2.085 16.612 1.00 64.12 351 LYS A C 1
ATOM 2866 O O . LYS A 1 351 ? -32.598 -2.686 16.799 1.00 64.12 351 LYS A O 1
ATOM 2871 N N . PRO A 1 352 ? -34.486 -1.813 17.617 1.00 66.38 352 PRO A N 1
ATOM 2872 C CA . PRO A 1 352 ? -34.251 -2.291 18.976 1.00 66.38 352 PRO A CA 1
ATOM 2873 C C . PRO A 1 352 ? -34.565 -3.783 19.131 1.00 66.38 352 PRO A C 1
ATOM 2875 O O . PRO A 1 352 ? -35.097 -4.419 18.217 1.00 66.38 352 PRO A O 1
ATOM 2878 N N . LEU A 1 353 ? -34.285 -4.326 20.323 1.00 63.97 353 LEU A N 1
ATOM 2879 C CA . LEU A 1 353 ? -34.758 -5.642 20.761 1.00 63.97 353 LEU A CA 1
ATOM 2880 C C . LEU A 1 353 ? -36.281 -5.754 20.604 1.00 63.97 353 LEU A C 1
ATOM 2882 O O . LEU A 1 353 ? -37.054 -5.302 21.451 1.00 63.97 353 LEU A O 1
ATOM 2886 N N . LEU A 1 354 ? -36.708 -6.380 19.512 1.00 65.75 354 LEU A N 1
ATOM 2887 C CA . LEU A 1 354 ? -38.104 -6.651 19.200 1.00 65.75 354 LEU A CA 1
ATOM 2888 C C . LEU A 1 354 ? -38.267 -8.126 18.807 1.00 65.75 354 LEU A C 1
ATOM 2890 O O . LEU A 1 354 ? -37.350 -8.696 18.214 1.00 65.75 354 LEU A O 1
ATOM 2894 N N . PRO A 1 355 ? -39.433 -8.743 19.079 1.00 58.16 355 PRO A N 1
ATOM 2895 C CA . PRO A 1 355 ? -39.675 -10.162 18.797 1.00 58.16 355 PRO A CA 1
ATOM 2896 C C . PRO A 1 355 ? -39.522 -10.560 17.316 1.00 58.16 355 PRO A C 1
ATOM 2898 O O . PRO A 1 355 ? -39.246 -11.715 17.007 1.00 58.16 355 PRO A O 1
ATOM 2901 N N . GLU A 1 356 ? -39.715 -9.617 16.393 1.00 60.09 356 GLU A N 1
ATOM 2902 C CA . GLU A 1 356 ? -39.717 -9.859 14.941 1.00 60.09 356 GLU A CA 1
ATOM 2903 C C . GLU A 1 356 ? -38.360 -9.582 14.265 1.00 60.09 356 GLU A C 1
ATOM 2905 O O . GLU A 1 356 ? -38.213 -9.782 13.060 1.00 60.09 356 GLU A O 1
ATOM 2910 N N . VAL A 1 357 ? -37.365 -9.100 15.017 1.00 62.00 357 VAL A N 1
ATOM 2911 C CA . VAL A 1 357 ? -36.073 -8.624 14.492 1.00 62.00 357 VAL A CA 1
ATOM 2912 C C . VAL A 1 357 ? -34.984 -9.694 14.651 1.00 62.00 357 VAL A C 1
ATOM 2914 O O . VAL A 1 357 ? -35.093 -10.596 15.482 1.00 62.00 357 VAL A O 1
ATOM 2917 N N . SER A 1 358 ? -33.928 -9.613 13.831 1.00 59.97 358 SER A N 1
ATOM 2918 C CA . SER A 1 358 ? -32.743 -10.473 13.936 1.00 59.97 358 SER A CA 1
ATOM 2919 C C . SER A 1 358 ? -32.162 -10.463 15.357 1.00 59.97 358 SER A C 1
ATOM 2921 O O . SER A 1 358 ? -32.097 -9.398 15.975 1.00 59.97 358 SER A O 1
ATOM 2923 N N . PRO A 1 359 ? -31.712 -11.619 15.877 1.00 62.47 359 PRO A N 1
ATOM 2924 C CA . PRO A 1 359 ? -31.196 -11.715 17.237 1.00 62.47 359 PRO A CA 1
ATOM 2925 C C . PRO A 1 359 ? -29.960 -10.826 17.432 1.00 62.47 359 PRO A C 1
ATOM 2927 O O . PRO A 1 359 ? -29.051 -10.819 16.604 1.00 62.47 359 PRO A O 1
ATOM 2930 N N . PHE A 1 360 ? -29.925 -10.104 18.553 1.00 66.62 360 PHE A N 1
ATOM 2931 C CA . PHE A 1 360 ? -28.765 -9.327 18.985 1.00 66.62 360 PHE A CA 1
ATOM 2932 C C . PHE A 1 360 ? -27.740 -10.234 19.667 1.00 66.62 360 PHE A C 1
ATOM 2934 O O . PHE A 1 360 ? -28.067 -10.947 20.615 1.00 66.62 360 PHE A O 1
ATOM 2941 N N . CYS A 1 361 ? -26.486 -10.175 19.223 1.00 64.56 361 CYS A N 1
ATOM 2942 C CA . CYS A 1 361 ? -25.379 -10.902 19.842 1.00 64.56 361 CYS A CA 1
ATOM 2943 C C . CYS A 1 361 ? -24.585 -9.968 20.766 1.00 64.56 361 CYS A C 1
ATOM 2945 O O . CYS A 1 361 ? -23.593 -9.368 20.353 1.00 64.56 361 CYS A O 1
ATOM 2947 N N . LEU A 1 362 ? -25.016 -9.841 22.023 1.00 78.31 362 LEU A N 1
ATOM 2948 C CA . LEU A 1 362 ? -24.222 -9.186 23.068 1.00 78.31 362 LEU A CA 1
ATOM 2949 C C . LEU A 1 362 ? -23.162 -10.153 23.630 1.00 78.31 362 LEU A C 1
ATOM 2951 O O . LEU A 1 362 ? -23.453 -11.339 23.809 1.00 78.31 362 LEU A O 1
ATOM 2955 N N . PRO A 1 363 ? -21.946 -9.678 23.959 1.00 81.56 363 PRO A N 1
ATOM 2956 C CA . PRO A 1 363 ? -20.894 -10.503 24.545 1.00 81.56 363 PRO A CA 1
ATOM 2957 C C . PRO A 1 363 ? -21.136 -10.710 26.051 1.00 81.56 363 PRO A C 1
ATOM 2959 O O . PRO A 1 363 ? -20.405 -10.182 26.884 1.00 81.56 363 PRO A O 1
ATOM 2962 N N . VAL A 1 364 ? -22.169 -11.484 26.394 1.00 83.06 364 VAL A N 1
ATOM 2963 C CA . VAL A 1 364 ? -22.602 -11.751 27.781 1.00 83.06 364 VAL A CA 1
ATOM 2964 C C . VAL A 1 364 ? -21.444 -12.269 28.639 1.00 83.06 364 VAL A C 1
ATOM 2966 O O . VAL A 1 364 ? -21.176 -11.703 29.689 1.00 83.06 364 VAL A O 1
ATOM 2969 N N . ASN A 1 365 ? -20.666 -13.228 28.127 1.00 85.12 365 ASN A N 1
ATOM 2970 C CA . ASN A 1 365 ? -19.522 -13.796 28.849 1.00 85.12 365 ASN A CA 1
ATOM 2971 C C . ASN A 1 365 ? -18.465 -12.746 29.224 1.00 85.12 365 ASN A C 1
ATOM 2973 O O . ASN A 1 365 ? -17.883 -12.820 30.295 1.00 85.12 365 ASN A O 1
ATOM 2977 N N . VAL A 1 366 ? -18.207 -11.771 28.344 1.00 84.19 366 VAL A N 1
ATOM 2978 C CA . VAL A 1 366 ? -17.212 -10.717 28.608 1.00 84.19 366 VAL A CA 1
ATOM 2979 C C . VAL A 1 366 ? -17.743 -9.753 29.663 1.00 84.19 366 VAL A C 1
ATOM 2981 O O . VAL A 1 366 ? -16.979 -9.292 30.499 1.00 84.19 366 VAL A O 1
ATOM 2984 N N . ILE A 1 367 ? -19.048 -9.468 29.648 1.00 86.31 367 ILE A N 1
ATOM 2985 C CA . ILE A 1 367 ? -19.701 -8.625 30.657 1.00 86.31 367 ILE A CA 1
ATOM 2986 C C . ILE A 1 367 ? -19.705 -9.329 32.021 1.00 86.31 367 ILE A C 1
ATOM 2988 O O . ILE A 1 367 ? -19.428 -8.682 33.028 1.00 86.31 367 ILE A O 1
ATOM 2992 N N . ASP A 1 368 ? -19.956 -10.639 32.057 1.00 86.12 368 ASP A N 1
ATOM 2993 C CA . ASP A 1 368 ? -19.882 -11.443 33.280 1.00 86.12 368 ASP A CA 1
ATOM 2994 C C . ASP A 1 368 ? -18.457 -11.467 33.848 1.00 86.12 368 ASP A C 1
ATOM 2996 O O . ASP A 1 368 ? -18.259 -11.135 35.016 1.00 86.12 368 ASP A O 1
ATOM 3000 N N . SER A 1 369 ? -17.448 -11.760 33.020 1.00 85.94 369 SER A N 1
ATOM 3001 C CA . SER A 1 369 ? -16.041 -11.715 33.446 1.00 85.94 369 SER A CA 1
ATOM 3002 C C . SER A 1 369 ? -15.613 -10.314 33.894 1.00 85.94 369 SER A C 1
ATOM 3004 O O . SER A 1 369 ? -14.902 -10.177 34.886 1.00 85.94 369 SER A O 1
ATOM 3006 N N . LEU A 1 370 ? -16.093 -9.261 33.225 1.00 86.94 370 LEU A N 1
ATOM 3007 C CA . LEU A 1 370 ? -15.861 -7.877 33.635 1.00 86.94 370 LEU A CA 1
ATOM 3008 C C . LEU A 1 370 ? -16.475 -7.594 35.014 1.00 86.94 370 LEU A C 1
ATOM 3010 O O . LEU A 1 370 ? -15.826 -6.975 35.849 1.00 86.94 370 LEU A O 1
ATOM 3014 N N . LEU A 1 371 ? -17.703 -8.049 35.281 1.00 86.75 371 LEU A N 1
ATOM 3015 C CA . LEU A 1 371 ? -18.339 -7.905 36.594 1.00 86.75 371 LEU A CA 1
ATOM 3016 C C . LEU A 1 371 ? -17.542 -8.617 37.694 1.00 86.75 371 LEU A C 1
ATOM 3018 O O . LEU A 1 371 ? -17.367 -8.045 38.770 1.00 86.75 371 LEU A O 1
ATOM 3022 N N . GLU A 1 372 ? -17.056 -9.832 37.435 1.00 86.25 372 GLU A N 1
ATOM 3023 C CA . GLU A 1 372 ? -16.203 -10.568 38.374 1.00 86.25 372 GLU A CA 1
ATOM 3024 C C . GLU A 1 372 ? -14.899 -9.815 38.652 1.00 86.25 372 GLU A C 1
ATOM 3026 O O . GLU A 1 372 ? -14.527 -9.620 39.808 1.00 86.25 372 GLU A O 1
ATOM 3031 N N . GLU A 1 373 ? -14.229 -9.325 37.611 1.00 83.44 373 GLU A N 1
ATOM 3032 C CA . GLU A 1 373 ? -12.953 -8.626 37.747 1.00 83.44 373 GLU A CA 1
ATOM 3033 C C . GLU A 1 373 ? -13.094 -7.275 38.466 1.00 83.44 373 GLU A C 1
ATOM 3035 O O . GLU A 1 373 ? -12.273 -6.935 39.320 1.00 83.44 373 GLU A O 1
ATOM 3040 N N . LEU A 1 374 ? -14.183 -6.542 38.214 1.00 83.75 374 LEU A N 1
ATOM 3041 C CA . LEU A 1 374 ? -14.527 -5.320 38.947 1.00 83.75 374 LEU A CA 1
ATOM 3042 C C . LEU A 1 374 ? -14.786 -5.591 40.439 1.00 83.75 374 LEU A C 1
ATOM 3044 O O . LEU A 1 374 ? -14.373 -4.799 41.288 1.00 83.75 374 LEU A O 1
ATOM 3048 N N . ASP A 1 375 ? -15.469 -6.688 40.783 1.00 84.38 375 ASP A N 1
ATOM 3049 C CA . ASP A 1 375 ? -15.708 -7.072 42.182 1.00 84.38 375 ASP A CA 1
ATOM 3050 C C . ASP A 1 375 ? -14.387 -7.426 42.879 1.00 84.38 375 ASP A C 1
ATOM 3052 O O . ASP A 1 375 ? -14.077 -6.904 43.950 1.00 84.38 375 ASP A O 1
ATOM 3056 N N . VAL A 1 376 ? -13.547 -8.223 42.216 1.00 84.88 376 VAL A N 1
ATOM 3057 C CA . VAL A 1 376 ? -12.220 -8.601 42.711 1.00 84.88 376 VAL A CA 1
ATOM 3058 C C . VAL A 1 376 ? -11.351 -7.365 42.977 1.00 84.88 376 VAL A C 1
ATOM 3060 O O . VAL A 1 376 ? -10.775 -7.239 44.058 1.00 84.88 376 VAL A O 1
ATOM 3063 N N . GLN A 1 377 ? -11.294 -6.402 42.054 1.00 79.62 377 GLN A N 1
ATOM 3064 C CA . GLN A 1 377 ? -10.513 -5.176 42.260 1.00 79.62 377 GLN A CA 1
ATOM 3065 C C . GLN A 1 377 ? -11.052 -4.293 43.392 1.00 79.62 377 GLN A C 1
ATOM 3067 O O . GLN A 1 377 ? -10.269 -3.737 44.164 1.00 79.62 377 GLN A O 1
ATOM 3072 N N . ASN A 1 378 ? -12.374 -4.215 43.559 1.00 80.81 378 ASN A N 1
ATOM 3073 C CA . ASN A 1 378 ? -12.989 -3.515 44.689 1.00 80.81 378 ASN A CA 1
ATOM 3074 C C . ASN A 1 378 ? -12.731 -4.209 46.039 1.00 80.81 378 ASN A C 1
ATOM 3076 O O . ASN A 1 378 ? -12.788 -3.563 47.084 1.00 80.81 378 ASN A O 1
ATOM 3080 N N . GLN A 1 379 ? -12.460 -5.515 46.050 1.00 81.12 379 GLN A N 1
ATOM 3081 C CA . GLN A 1 379 ? -12.074 -6.235 47.266 1.00 81.12 379 GLN A CA 1
ATOM 3082 C C . GLN A 1 379 ? -10.603 -6.004 47.634 1.00 81.12 379 GLN A C 1
ATOM 3084 O O . GLN A 1 379 ? -10.275 -5.970 48.821 1.00 81.12 379 GLN A O 1
ATOM 3089 N N . TYR A 1 380 ? -9.729 -5.826 46.638 1.00 75.00 380 TYR A N 1
ATOM 3090 C CA . TYR A 1 380 ? -8.303 -5.569 46.854 1.00 75.00 380 TYR A CA 1
ATOM 3091 C C . TYR A 1 380 ? -7.991 -4.123 47.257 1.00 75.00 380 TYR A C 1
ATOM 3093 O O . TYR A 1 380 ? -7.098 -3.912 48.080 1.00 75.00 380 TYR A O 1
ATOM 3101 N N . ASP A 1 381 ? -8.702 -3.134 46.708 1.00 72.75 381 ASP A N 1
ATOM 3102 C CA . ASP A 1 381 ? -8.450 -1.719 46.994 1.00 72.75 381 ASP A CA 1
ATOM 3103 C C . ASP A 1 381 ? -9.420 -1.163 48.050 1.00 72.75 381 ASP A C 1
ATOM 3105 O O . ASP A 1 381 ? -10.642 -1.175 47.889 1.00 72.75 381 ASP A O 1
ATOM 3109 N N . VAL A 1 382 ? -8.870 -0.615 49.138 1.00 65.06 382 VAL A N 1
ATOM 3110 C CA . VAL A 1 382 ? -9.634 -0.051 50.267 1.00 65.06 382 VAL A CA 1
ATOM 3111 C C . VAL A 1 382 ? -10.535 1.103 49.815 1.00 65.06 382 VAL A C 1
ATOM 3113 O O . VAL A 1 382 ? -11.602 1.319 50.390 1.00 65.06 382 VAL A O 1
ATOM 3116 N N . ASN A 1 383 ? -10.125 1.827 48.770 1.00 68.19 383 ASN A N 1
ATOM 3117 C CA . ASN A 1 383 ? -10.848 2.990 48.260 1.00 68.19 383 ASN A CA 1
ATOM 3118 C C . ASN A 1 383 ? -12.001 2.637 47.308 1.00 68.19 383 ASN A C 1
ATOM 3120 O O . ASN A 1 383 ? -12.762 3.536 46.951 1.00 68.19 383 ASN A O 1
ATOM 3124 N N . ARG A 1 384 ? -12.133 1.363 46.901 1.00 74.38 384 ARG A N 1
ATOM 3125 C CA . ARG A 1 384 ? -13.184 0.850 46.000 1.00 74.38 384 ARG A CA 1
ATOM 3126 C C . ARG A 1 384 ? -13.519 1.785 44.828 1.00 74.38 384 ARG A C 1
ATOM 3128 O O . ARG A 1 384 ? -14.670 2.209 44.677 1.00 74.38 384 ARG A O 1
ATOM 3135 N N . PRO A 1 385 ? -12.524 2.153 44.007 1.00 71.62 385 PRO A N 1
ATOM 3136 C CA . PRO A 1 385 ? -12.712 3.181 42.990 1.00 71.62 385 PRO A CA 1
ATOM 3137 C C . PRO A 1 385 ? -13.766 2.810 41.934 1.00 71.62 385 PRO A C 1
ATOM 3139 O O . PRO A 1 385 ? -14.363 3.715 41.362 1.00 71.62 385 PRO A O 1
ATOM 3142 N N . LEU A 1 386 ? -14.036 1.514 41.729 1.00 77.31 386 LEU A N 1
ATOM 3143 C CA . LEU A 1 386 ? -14.877 0.974 40.652 1.00 77.31 386 LEU A CA 1
ATOM 3144 C C . LEU A 1 386 ? -16.276 0.539 41.126 1.00 77.31 386 LEU A C 1
ATOM 3146 O O . LEU A 1 386 ? -17.018 -0.132 40.404 1.00 77.31 386 LEU A O 1
ATOM 3150 N N . GLU A 1 387 ? -16.649 0.838 42.376 1.00 77.75 387 GLU A N 1
ATOM 3151 C CA . GLU A 1 387 ? -17.907 0.355 42.964 1.00 77.75 387 GLU A CA 1
ATOM 3152 C C . GLU A 1 387 ? -19.143 0.985 42.295 1.00 77.75 387 GLU A C 1
ATOM 3154 O O . GLU A 1 387 ? -20.216 0.374 42.250 1.00 77.75 387 GLU A O 1
ATOM 3159 N N . LYS A 1 388 ? -19.011 2.204 41.757 1.00 80.75 388 LYS A N 1
ATOM 3160 C CA . LYS A 1 388 ? -20.106 2.903 41.068 1.00 80.75 388 LYS A CA 1
ATOM 3161 C C . LYS A 1 388 ? -20.412 2.240 39.731 1.00 80.75 388 LYS A C 1
ATOM 3163 O O . LYS A 1 388 ? -21.569 1.911 39.471 1.00 80.75 388 LYS A O 1
ATOM 3168 N N . GLU A 1 389 ? -19.379 2.019 38.929 1.00 80.62 389 GLU A N 1
ATOM 3169 C CA . GLU A 1 389 ? -19.444 1.375 37.623 1.00 80.62 389 GLU A CA 1
ATOM 3170 C C . GLU A 1 389 ? -19.954 -0.063 37.764 1.00 80.62 389 GLU A C 1
ATOM 3172 O O . GLU A 1 389 ? -20.868 -0.461 37.043 1.00 80.62 389 GLU A O 1
ATOM 3177 N N . TYR A 1 390 ? -19.460 -0.809 38.761 1.00 83.12 390 TYR A N 1
ATOM 3178 C CA . TYR A 1 390 ? -19.928 -2.166 39.063 1.00 83.12 390 TYR A CA 1
ATOM 3179 C C . TYR A 1 390 ? -21.434 -2.220 39.359 1.00 83.12 390 TYR A C 1
ATOM 3181 O O . TYR A 1 390 ? -22.155 -3.034 38.779 1.00 83.12 390 TYR A O 1
ATOM 3189 N N . LYS A 1 391 ? -21.941 -1.347 40.244 1.00 85.75 391 LYS A N 1
ATOM 3190 C CA . LYS A 1 391 ? -23.373 -1.324 40.596 1.00 85.75 391 LYS A CA 1
ATOM 3191 C C . LYS A 1 391 ? -24.241 -0.989 39.391 1.00 85.75 391 LYS A C 1
ATOM 3193 O O . LYS A 1 391 ? -25.231 -1.675 39.147 1.00 85.75 391 LYS A O 1
ATOM 3198 N N . GLN A 1 392 ? -23.849 0.027 38.626 1.00 86.19 392 GLN A N 1
ATOM 3199 C CA . GLN A 1 392 ? -24.572 0.440 37.426 1.00 86.19 392 GLN A CA 1
ATOM 3200 C C . GLN A 1 392 ? -24.618 -0.678 36.383 1.00 86.19 392 GLN A C 1
ATOM 3202 O O . GLN A 1 392 ? -25.695 -1.003 35.880 1.00 86.19 392 GLN A O 1
ATOM 3207 N N . LEU A 1 393 ? -23.474 -1.308 36.106 1.00 85.75 393 LEU A N 1
ATOM 3208 C CA . LEU A 1 393 ? -23.378 -2.407 35.153 1.00 85.75 393 LEU A CA 1
ATOM 3209 C C . LEU A 1 393 ? -24.244 -3.592 35.591 1.00 85.75 393 LEU A C 1
ATOM 3211 O O . LEU A 1 393 ? -25.021 -4.110 34.793 1.00 85.75 393 LEU A O 1
ATOM 3215 N N . LYS A 1 394 ? -24.176 -3.981 36.869 1.00 87.44 394 LYS A N 1
ATOM 3216 C CA . LYS A 1 394 ? -24.950 -5.099 37.423 1.00 87.44 394 LYS A CA 1
ATOM 3217 C C . LYS A 1 394 ? -26.457 -4.859 37.349 1.00 87.44 394 LYS A C 1
ATOM 3219 O O . LYS A 1 394 ? -27.204 -5.751 36.952 1.00 87.44 394 LYS A O 1
ATOM 3224 N N . GLU A 1 395 ? -26.914 -3.661 37.708 1.00 89.75 395 GLU A N 1
ATOM 3225 C CA . GLU A 1 395 ? -28.331 -3.296 37.620 1.00 89.75 395 GLU A CA 1
ATOM 3226 C C . GLU A 1 395 ? -28.844 -3.327 36.177 1.00 89.75 395 GLU A C 1
ATOM 3228 O O . GLU A 1 395 ? -29.942 -3.825 35.918 1.00 89.75 395 GLU A O 1
ATOM 3233 N N . LEU A 1 396 ? -28.063 -2.803 35.229 1.00 84.25 396 LEU A N 1
ATOM 3234 C CA . LEU A 1 396 ? -28.425 -2.803 33.812 1.00 84.25 396 LEU A CA 1
ATOM 3235 C C . LEU A 1 396 ? -28.394 -4.210 33.213 1.00 84.25 396 LEU A C 1
ATOM 3237 O O . LEU A 1 396 ? -29.292 -4.573 32.454 1.00 84.25 396 LEU A O 1
ATOM 3241 N N . PHE A 1 397 ? -27.408 -5.017 33.589 1.00 85.56 397 PHE A N 1
ATOM 3242 C CA . PHE A 1 397 ? -27.267 -6.385 33.115 1.00 85.56 397 PHE A CA 1
ATOM 3243 C C . PHE A 1 397 ? -28.425 -7.282 33.575 1.00 85.56 397 PHE A C 1
ATOM 3245 O O . PHE A 1 397 ? -28.994 -8.016 32.768 1.00 85.56 397 PHE A O 1
ATOM 3252 N N . LEU A 1 398 ? -28.869 -7.152 34.831 1.00 87.31 398 LEU A N 1
ATOM 3253 C CA . LEU A 1 398 ? -30.058 -7.860 35.321 1.00 87.31 398 LEU A CA 1
ATOM 3254 C C . LEU A 1 398 ? -31.323 -7.458 34.551 1.00 87.31 398 LEU A C 1
ATOM 3256 O O . LEU A 1 398 ? -32.073 -8.326 34.102 1.00 87.31 398 LEU A O 1
ATOM 3260 N N . LYS A 1 399 ? -31.526 -6.155 34.313 1.00 85.94 399 LYS A N 1
ATOM 3261 C CA . LYS A 1 399 ? -32.649 -5.662 33.494 1.00 85.94 399 LYS A CA 1
ATOM 3262 C C . LYS A 1 399 ? -32.603 -6.216 32.068 1.00 85.94 399 LYS A C 1
ATOM 3264 O O . LYS A 1 399 ? -33.642 -6.548 31.493 1.00 85.94 399 LYS A O 1
ATOM 3269 N N . TYR A 1 400 ? -31.413 -6.339 31.487 1.00 83.56 400 TYR A N 1
ATOM 3270 C CA . TYR A 1 400 ? -31.232 -6.952 30.174 1.00 83.56 400 TYR A CA 1
ATOM 3271 C C . TYR A 1 400 ? -31.601 -8.446 30.165 1.00 83.56 400 TYR A C 1
ATOM 3273 O O . TYR A 1 400 ? -32.313 -8.903 29.269 1.00 83.56 400 TYR A O 1
ATOM 3281 N N . ILE A 1 401 ? -31.193 -9.218 31.175 1.00 84.38 401 ILE A N 1
ATOM 3282 C CA . ILE A 1 401 ? -31.553 -10.642 31.281 1.00 84.38 401 ILE A CA 1
ATOM 3283 C C . ILE A 1 401 ? -33.074 -10.816 31.412 1.00 84.38 401 ILE A C 1
ATOM 3285 O O . ILE A 1 401 ? -33.669 -11.637 30.715 1.00 84.38 401 ILE A O 1
ATOM 3289 N N . GLU A 1 402 ? -33.734 -10.013 32.248 1.00 86.31 402 GLU A N 1
ATOM 3290 C CA . GLU A 1 402 ? -35.192 -10.077 32.415 1.00 86.31 402 GLU A CA 1
ATOM 3291 C C . GLU A 1 402 ? -35.944 -9.742 31.117 1.00 86.31 402 GLU A C 1
ATOM 3293 O O . GLU A 1 402 ? -36.889 -10.436 30.726 1.00 86.31 402 GLU A O 1
ATOM 3298 N N . THR A 1 403 ? -35.516 -8.687 30.420 1.00 82.25 403 THR A N 1
ATOM 3299 C CA . THR A 1 403 ? -36.143 -8.252 29.163 1.00 82.25 403 THR A CA 1
ATOM 3300 C C . THR A 1 403 ? -35.896 -9.239 28.024 1.00 82.25 403 THR A C 1
ATOM 3302 O O . THR A 1 403 ? -36.837 -9.577 27.304 1.00 82.25 403 THR A O 1
ATOM 3305 N N . SER A 1 404 ? -34.678 -9.768 27.892 1.00 79.94 404 SER A N 1
ATOM 3306 C CA . SER A 1 404 ? -34.345 -10.791 26.892 1.00 79.94 404 SER A CA 1
ATOM 3307 C C . SER A 1 404 ? -35.090 -12.109 27.133 1.00 79.94 404 SER A C 1
ATOM 3309 O O . SER A 1 404 ? -35.596 -12.705 26.177 1.00 79.94 404 SER A O 1
ATOM 3311 N N . ALA A 1 405 ? -35.262 -12.534 28.391 1.00 82.94 405 ALA A N 1
ATOM 3312 C CA . ALA A 1 405 ? -36.082 -13.693 28.741 1.00 82.94 405 ALA A CA 1
ATOM 3313 C C . ALA A 1 405 ? -37.563 -13.474 28.385 1.00 82.94 405 ALA A C 1
ATOM 3315 O O . ALA A 1 405 ? -38.212 -14.371 27.838 1.00 82.94 405 ALA A O 1
ATOM 3316 N N . ARG A 1 406 ? -38.104 -12.273 28.639 1.00 83.19 406 ARG A N 1
ATOM 3317 C CA . ARG A 1 406 ? -39.481 -11.917 28.256 1.00 83.19 406 ARG A CA 1
ATOM 3318 C C . ARG A 1 406 ? -39.679 -11.982 26.741 1.00 83.19 406 ARG A C 1
ATOM 3320 O O . ARG A 1 406 ? -40.606 -12.649 26.288 1.00 83.19 406 ARG A O 1
ATOM 3327 N N . ILE A 1 407 ? -38.793 -11.347 25.973 1.00 80.44 407 ILE A N 1
ATOM 3328 C CA . ILE A 1 407 ? -38.868 -11.315 24.504 1.00 80.44 407 ILE A CA 1
ATOM 3329 C C . ILE A 1 407 ? -38.707 -12.725 23.927 1.00 80.44 407 ILE A C 1
ATOM 3331 O O . ILE A 1 407 ? -39.481 -13.121 23.062 1.00 80.44 407 ILE A O 1
ATOM 3335 N N . SER A 1 408 ? -37.777 -13.529 24.448 1.00 79.56 408 SER A N 1
ATOM 3336 C CA . SER A 1 408 ? -37.595 -14.922 24.009 1.00 79.56 408 SER A CA 1
ATOM 3337 C C . SER A 1 408 ? -38.864 -15.756 24.212 1.00 79.56 408 SER A C 1
ATOM 3339 O O . SER A 1 408 ? -39.274 -16.503 23.324 1.00 79.56 408 SER A O 1
ATOM 3341 N N . ASN A 1 409 ? -39.541 -15.584 25.352 1.00 81.75 409 ASN A N 1
ATOM 3342 C CA . ASN A 1 409 ? -40.818 -16.244 25.620 1.00 81.75 409 ASN A CA 1
ATOM 3343 C C . ASN A 1 409 ? -41.934 -15.769 24.674 1.00 81.75 409 ASN A C 1
ATOM 3345 O O . ASN A 1 409 ? -42.757 -16.581 24.248 1.00 81.75 409 ASN A O 1
ATOM 3349 N N . GLU A 1 410 ? -41.968 -14.482 24.326 1.00 79.44 410 GLU A N 1
ATOM 3350 C CA . GLU A 1 410 ? -42.915 -13.930 23.349 1.00 79.44 410 GLU A CA 1
ATOM 3351 C C . GLU A 1 410 ? -42.673 -14.488 21.941 1.00 79.44 410 GLU A C 1
ATOM 3353 O O . GLU A 1 410 ? -43.624 -14.947 21.314 1.00 79.44 410 GLU A O 1
ATOM 3358 N N . VAL A 1 411 ? -41.417 -14.567 21.484 1.00 77.06 411 VAL A N 1
ATOM 3359 C CA . VAL A 1 411 ? -41.047 -15.173 20.189 1.00 77.06 411 VAL A CA 1
ATOM 3360 C C . VAL A 1 411 ? -41.437 -16.649 20.121 1.00 77.06 411 VAL A C 1
ATOM 3362 O O . VAL A 1 411 ? -41.967 -17.119 19.113 1.00 77.06 411 VAL A O 1
ATOM 3365 N N . CYS A 1 412 ? -41.200 -17.410 21.191 1.00 75.06 412 CYS A N 1
ATOM 3366 C CA . CYS A 1 412 ? -41.623 -18.808 21.252 1.00 75.06 412 CYS A CA 1
ATOM 3367 C C . CYS A 1 412 ? -43.152 -18.937 21.160 1.00 75.06 412 CYS A C 1
ATOM 3369 O O . CYS A 1 412 ? -43.654 -19.809 20.453 1.00 75.06 412 CYS A O 1
ATOM 3371 N N . ARG A 1 413 ? -43.907 -18.048 21.821 1.00 77.12 413 ARG A N 1
ATOM 3372 C CA . ARG A 1 413 ? -45.380 -18.035 21.770 1.00 77.12 413 ARG A CA 1
ATOM 3373 C C . ARG A 1 413 ? -45.924 -17.638 20.396 1.00 77.12 413 ARG A C 1
ATOM 3375 O O . ARG A 1 413 ? -46.878 -18.263 19.934 1.00 77.12 413 ARG A O 1
ATOM 3382 N N . THR A 1 414 ? -45.337 -16.646 19.726 1.00 74.44 414 THR A N 1
ATOM 3383 C CA . THR A 1 414 ? -45.756 -16.240 18.372 1.00 74.44 414 THR A CA 1
ATOM 3384 C C . THR A 1 414 ? -45.454 -17.331 17.346 1.00 74.44 414 THR A C 1
ATOM 3386 O O . THR A 1 414 ? -46.316 -17.670 16.540 1.00 74.44 414 THR A O 1
ATOM 3389 N N . LYS A 1 415 ? -44.291 -17.991 17.438 1.00 72.19 415 LYS A N 1
ATOM 3390 C CA . LYS A 1 415 ? -43.978 -19.160 16.599 1.00 72.19 415 LYS A CA 1
ATOM 3391 C C . LYS A 1 415 ? -44.919 -20.340 16.848 1.00 72.19 415 LYS A C 1
ATOM 3393 O O . LYS A 1 415 ? -45.326 -20.984 15.892 1.00 72.19 415 LYS A O 1
ATOM 3398 N N . MET A 1 416 ? -45.301 -20.610 18.099 1.00 67.56 416 MET A N 1
ATOM 3399 C CA . MET A 1 416 ? -46.247 -21.691 18.419 1.00 67.56 416 MET A CA 1
ATOM 3400 C C . MET A 1 416 ? -47.695 -21.390 18.001 1.00 67.56 416 MET A C 1
ATOM 3402 O O . MET A 1 416 ? -48.452 -22.321 17.743 1.00 67.56 416 MET A O 1
ATOM 3406 N N . SER A 1 417 ? -48.090 -20.117 17.916 1.00 63.22 417 SER A N 1
ATOM 3407 C CA . SER A 1 417 ? -49.438 -19.712 17.479 1.00 63.22 417 SER A CA 1
ATOM 3408 C C . SER A 1 417 ? -49.596 -19.605 15.957 1.00 63.22 417 SER A C 1
ATOM 3410 O O . SER A 1 417 ? -50.719 -19.694 15.476 1.00 63.22 417 SER A O 1
ATOM 3412 N N . GLY A 1 418 ? -48.502 -19.487 15.196 1.00 55.31 418 GLY A N 1
ATOM 3413 C CA . GLY A 1 418 ? -48.506 -19.483 13.725 1.00 55.31 418 GLY A CA 1
ATOM 3414 C C . GLY A 1 418 ? -48.448 -20.863 13.045 1.00 55.31 418 GLY A C 1
ATOM 3415 O O . GLY A 1 418 ? -48.261 -20.914 11.835 1.00 55.31 418 GLY A O 1
ATOM 3416 N N . ILE A 1 419 ? -48.557 -21.971 13.792 1.00 49.56 419 ILE A N 1
ATOM 3417 C CA . ILE A 1 419 ? -48.470 -23.362 13.282 1.00 49.56 419 ILE A CA 1
ATOM 3418 C C . ILE A 1 419 ? -49.864 -23.990 13.006 1.00 49.56 419 ILE A C 1
ATOM 3420 O O . ILE A 1 419 ? -49.966 -25.191 12.772 1.00 49.56 419 ILE A O 1
ATOM 3424 N N . TYR A 1 420 ? -50.946 -23.201 12.972 1.00 40.38 420 TYR A N 1
ATOM 3425 C CA . TYR A 1 420 ? -52.289 -23.683 12.598 1.00 40.38 420 TYR A CA 1
ATOM 3426 C C . TYR A 1 420 ? -52.760 -23.173 11.241 1.00 40.38 420 TYR A C 1
ATOM 3428 O O . TYR A 1 420 ? -52.649 -21.948 11.006 1.00 40.38 420 TYR A O 1
#

Organism: NCBI:txid1629725

Radius of gyration: 33.16 Å; chains: 1; bounding box: 84×75×106 Å

InterPro domains:
  IPR021717 Nucleoporin Nup120/160 [PTHR21286] (3-396)
  IPR056535 NUP160, middle TPR domain [PF23354] (1-115)
  IPR056536 NUP160, C-terminal TPR domain [PF23347] (162-416)